Protein AF-A0A932B5M3-F1 (afdb_monomer_lite)

Radius of gyration: 29.79 Å; chains: 1; bounding box: 69×59×79 Å

Structure (mmCIF, N/CA/C/O backbone):
data_AF-A0A932B5M3-F1
#
_entry.id   AF-A0A932B5M3-F1
#
loop_
_atom_site.group_PDB
_atom_site.id
_atom_site.type_symbol
_atom_site.label_atom_id
_atom_site.label_alt_id
_atom_site.label_comp_id
_atom_site.label_asym_id
_atom_site.label_entity_id
_atom_site.label_seq_id
_atom_site.pdbx_PDB_ins_code
_atom_site.Cartn_x
_atom_site.Cartn_y
_atom_site.Cartn_z
_atom_site.occupancy
_atom_site.B_iso_or_equiv
_atom_site.auth_seq_id
_atom_site.auth_comp_id
_atom_site.auth_asym_id
_atom_site.auth_atom_id
_atom_site.pdbx_PDB_model_num
ATOM 1 N N . MET A 1 1 ? 16.057 -15.497 -3.785 1.00 32.53 1 MET A N 1
ATOM 2 C CA . MET A 1 1 ? 17.403 -16.099 -3.667 1.00 32.53 1 MET A CA 1
ATOM 3 C C . MET A 1 1 ? 17.975 -16.288 -5.066 1.00 32.53 1 MET A C 1
ATOM 5 O O . MET A 1 1 ? 17.636 -17.266 -5.714 1.00 32.53 1 MET A O 1
ATOM 9 N N . SER A 1 2 ? 18.791 -15.345 -5.541 1.00 29.36 2 SER A N 1
ATOM 10 C CA . SER A 1 2 ? 19.660 -15.540 -6.708 1.00 29.36 2 SER A CA 1
ATOM 11 C C . SER A 1 2 ? 21.087 -15.314 -6.236 1.00 29.36 2 SER A C 1
ATOM 13 O O . SER A 1 2 ? 21.560 -14.186 -6.162 1.00 29.36 2 SER A O 1
ATOM 15 N N . SER A 1 3 ? 21.741 -16.387 -5.800 1.00 35.28 3 SER A N 1
ATOM 16 C CA . SER A 1 3 ? 23.188 -16.399 -5.639 1.00 35.28 3 SER A CA 1
ATOM 17 C C . SER A 1 3 ? 23.791 -16.778 -6.988 1.00 35.28 3 SER A C 1
ATOM 19 O O . SER A 1 3 ? 24.003 -17.958 -7.270 1.00 35.28 3 SER A O 1
ATOM 21 N N . THR A 1 4 ? 24.052 -15.789 -7.831 1.00 41.75 4 THR A N 1
ATOM 22 C CA . THR A 1 4 ? 24.994 -15.938 -8.938 1.00 41.75 4 THR A CA 1
ATOM 23 C C . THR A 1 4 ? 26.165 -15.030 -8.630 1.00 41.75 4 THR A C 1
ATOM 25 O O . THR A 1 4 ? 26.044 -13.813 -8.626 1.00 41.75 4 THR A O 1
ATOM 28 N N . VAL A 1 5 ? 27.293 -15.643 -8.284 1.00 43.06 5 VAL A N 1
ATOM 29 C CA . VAL A 1 5 ? 28.588 -14.970 -8.306 1.00 43.06 5 VAL A CA 1
ATOM 30 C C . VAL A 1 5 ? 28.803 -14.552 -9.760 1.00 43.06 5 VAL A C 1
ATOM 32 O O . VAL A 1 5 ? 29.010 -15.414 -10.617 1.00 43.06 5 VAL A O 1
ATOM 35 N N . ASP A 1 6 ? 28.642 -13.259 -10.043 1.00 54.75 6 ASP A N 1
ATOM 36 C CA . ASP A 1 6 ? 28.741 -12.695 -11.387 1.00 54.75 6 ASP A CA 1
ATOM 37 C C . ASP A 1 6 ? 30.128 -12.976 -11.962 1.00 54.75 6 ASP A C 1
ATOM 39 O O . ASP A 1 6 ? 31.137 -12.408 -11.545 1.00 54.75 6 ASP A O 1
ATOM 43 N N . THR A 1 7 ? 30.188 -13.881 -12.937 1.00 57.12 7 THR A N 1
ATOM 44 C CA . THR A 1 7 ? 31.352 -13.938 -13.818 1.00 57.12 7 THR A CA 1
ATOM 45 C C . THR A 1 7 ? 31.299 -12.677 -14.681 1.00 57.12 7 THR A C 1
ATOM 47 O O . THR A 1 7 ? 30.288 -12.480 -15.362 1.00 57.12 7 THR A O 1
ATOM 50 N N . PRO A 1 8 ? 32.326 -11.810 -14.661 1.00 68.06 8 PRO A N 1
ATOM 51 C CA . PRO A 1 8 ? 32.276 -10.542 -15.375 1.00 68.06 8 PRO A CA 1
ATOM 52 C C . PRO A 1 8 ? 32.073 -10.783 -16.875 1.00 68.06 8 PRO A C 1
ATOM 54 O O . PRO A 1 8 ? 32.825 -11.521 -17.516 1.00 68.06 8 PRO A O 1
ATOM 57 N N . VAL A 1 9 ? 31.030 -10.169 -17.441 1.00 81.75 9 VAL A N 1
ATOM 58 C CA . VAL A 1 9 ? 30.753 -10.233 -18.880 1.00 81.75 9 VAL A CA 1
ATOM 59 C C . VAL A 1 9 ? 31.711 -9.282 -19.589 1.00 81.75 9 VAL A C 1
ATOM 61 O O . VAL A 1 9 ? 31.621 -8.067 -19.428 1.00 81.75 9 VAL A O 1
ATOM 64 N N . LEU A 1 10 ? 32.639 -9.823 -20.377 1.00 89.81 10 LEU A N 1
ATOM 65 C CA . LEU A 1 10 ? 33.587 -9.029 -21.154 1.00 89.81 10 LEU A CA 1
ATOM 66 C C . LEU A 1 10 ? 32.964 -8.614 -22.493 1.00 89.81 10 LEU A C 1
ATOM 68 O O . LEU A 1 10 ? 32.514 -9.460 -23.266 1.00 89.81 10 LEU A O 1
ATOM 72 N N . LEU A 1 11 ? 32.953 -7.314 -22.776 1.00 92.00 11 LEU A N 1
ATOM 73 C CA . LEU A 1 11 ? 32.573 -6.758 -24.069 1.00 92.00 11 LEU A CA 1
ATOM 74 C C . LEU A 1 11 ? 33.817 -6.590 -24.938 1.00 92.00 11 LEU A C 1
ATOM 76 O O . LEU A 1 11 ? 34.811 -5.999 -24.510 1.00 92.00 11 LEU A O 1
ATOM 80 N N . GLU A 1 12 ? 33.732 -7.059 -26.177 1.00 94.75 12 GLU A N 1
ATOM 81 C CA . GLU A 1 12 ? 34.794 -6.938 -27.170 1.00 94.75 12 GLU A CA 1
ATOM 82 C C . GLU A 1 12 ? 34.204 -6.523 -28.516 1.00 94.75 12 GLU A C 1
ATOM 84 O O . GLU A 1 12 ? 33.153 -7.020 -28.922 1.00 94.75 12 GLU A O 1
ATOM 89 N N . ASN A 1 13 ? 34.867 -5.591 -29.199 1.00 96.69 13 ASN A N 1
ATOM 90 C CA . ASN A 1 13 ? 34.451 -5.144 -30.523 1.00 96.69 13 ASN A CA 1
ATOM 91 C C . ASN A 1 13 ? 35.163 -5.900 -31.656 1.00 96.69 13 ASN A C 1
ATOM 93 O O . ASN A 1 13 ? 36.162 -6.592 -31.454 1.00 96.69 13 ASN A O 1
ATOM 97 N N . ARG A 1 14 ? 34.661 -5.719 -32.875 1.00 97.25 14 ARG A N 1
ATOM 98 C CA . ARG A 1 14 ? 35.364 -5.996 -34.126 1.00 97.25 14 ARG A CA 1
ATOM 99 C C . ARG A 1 14 ? 35.672 -4.677 -34.811 1.00 97.25 14 ARG A C 1
ATOM 101 O O . ARG A 1 14 ? 34.764 -3.883 -35.070 1.00 97.25 14 ARG A O 1
ATOM 108 N N . CYS A 1 15 ? 36.946 -4.444 -35.090 1.00 97.38 15 CYS A N 1
ATOM 109 C CA . CYS A 1 15 ? 37.368 -3.259 -35.820 1.00 97.38 15 CYS A CA 1
ATOM 110 C C . CYS A 1 15 ? 36.882 -3.312 -37.271 1.00 97.38 15 CYS A C 1
ATOM 112 O O . CYS A 1 15 ? 36.641 -4.387 -37.818 1.00 97.38 15 CYS A O 1
ATOM 114 N N . TYR A 1 16 ? 36.799 -2.154 -37.928 1.00 97.69 16 TYR A N 1
ATOM 115 C CA . TYR A 1 16 ? 36.368 -2.053 -39.324 1.00 97.69 16 TYR A CA 1
ATOM 116 C C . TYR A 1 16 ? 37.115 -3.021 -40.259 1.00 97.69 16 TYR A C 1
ATOM 118 O O . TYR A 1 16 ? 36.490 -3.661 -41.104 1.00 97.69 16 TYR A O 1
ATOM 126 N N . ASP A 1 17 ? 38.426 -3.188 -40.083 1.00 96.62 17 ASP A N 1
ATOM 127 C CA . ASP A 1 17 ? 39.247 -4.079 -40.915 1.00 96.62 17 ASP A CA 1
ATOM 128 C C . ASP A 1 17 ? 39.004 -5.573 -40.636 1.00 96.62 17 ASP A C 1
ATOM 130 O O . ASP A 1 17 ? 39.235 -6.405 -41.509 1.00 96.62 17 ASP A O 1
ATOM 134 N N . GLU A 1 18 ? 38.480 -5.912 -39.454 1.00 97.06 18 GLU A N 1
ATOM 135 C CA . GLU A 1 18 ? 38.136 -7.283 -39.054 1.00 97.06 18 GLU A CA 1
ATOM 136 C C . GLU A 1 18 ? 36.752 -7.711 -39.571 1.00 97.06 18 GLU A C 1
ATOM 138 O O . GLU A 1 18 ? 36.469 -8.904 -39.649 1.00 97.06 18 GLU A O 1
ATOM 143 N N . LEU A 1 19 ? 35.889 -6.752 -39.927 1.00 97.25 19 LEU A N 1
ATOM 144 C CA . LEU A 1 19 ? 34.535 -7.023 -40.411 1.00 97.25 19 LEU A CA 1
ATOM 145 C C . LEU A 1 19 ? 34.533 -7.533 -41.853 1.00 97.25 19 LEU A C 1
ATOM 147 O O . LEU A 1 19 ? 35.150 -6.930 -42.743 1.00 97.25 19 LEU A O 1
ATOM 151 N N . GLN A 1 20 ? 33.736 -8.569 -42.103 1.00 97.69 20 GLN A N 1
ATOM 152 C CA . GLN A 1 20 ? 33.455 -9.099 -43.437 1.00 97.69 20 GLN A CA 1
ATOM 153 C C . GLN A 1 20 ? 31.970 -8.966 -43.781 1.00 97.69 20 GLN A C 1
ATOM 155 O O . GLN A 1 20 ? 31.104 -9.054 -42.915 1.00 97.69 20 GLN A O 1
ATOM 160 N N . VAL A 1 21 ? 31.658 -8.760 -45.064 1.00 98.06 21 VAL A N 1
ATOM 161 C CA . VAL A 1 21 ? 30.268 -8.833 -45.541 1.00 98.06 21 VAL A CA 1
ATOM 162 C C . VAL A 1 21 ? 29.726 -10.234 -45.257 1.00 98.06 21 VAL A C 1
ATOM 164 O O . VAL A 1 21 ? 30.381 -11.226 -45.568 1.00 98.06 21 VAL A O 1
ATOM 167 N N . GLY A 1 22 ? 28.541 -10.305 -44.652 1.00 97.81 22 GLY A N 1
ATOM 168 C CA . GLY A 1 22 ? 27.933 -11.541 -44.161 1.00 97.81 22 GLY A CA 1
ATOM 169 C C . GLY A 1 22 ? 28.196 -11.842 -42.682 1.00 97.81 22 GLY A C 1
ATOM 170 O O . GLY A 1 22 ? 27.512 -12.704 -42.126 1.00 97.81 22 GLY A O 1
ATOM 171 N N . ASP A 1 23 ? 29.110 -11.126 -42.013 1.00 98.19 23 ASP A N 1
ATOM 172 C CA . ASP A 1 23 ? 29.260 -11.234 -40.559 1.00 98.19 23 ASP A CA 1
ATOM 173 C C . ASP A 1 23 ? 27.945 -10.885 -39.868 1.00 98.19 23 ASP A C 1
ATOM 175 O O . ASP A 1 23 ? 27.318 -9.876 -40.188 1.00 98.19 23 ASP A O 1
ATOM 179 N N . SER A 1 24 ? 27.543 -11.691 -38.888 1.00 98.12 24 SER A N 1
ATOM 180 C CA . SER A 1 24 ? 26.311 -11.457 -38.142 1.00 98.12 24 SER A CA 1
ATOM 181 C C . SER A 1 24 ? 26.473 -11.691 -36.647 1.00 98.12 24 SER A C 1
ATOM 183 O O . SER A 1 24 ? 27.331 -12.447 -36.187 1.00 98.12 24 SER A O 1
ATOM 185 N N . ALA A 1 25 ? 25.627 -11.015 -35.877 1.00 97.81 25 ALA A N 1
ATOM 186 C CA . ALA A 1 25 ? 25.476 -11.237 -34.449 1.00 97.81 25 ALA A CA 1
ATOM 187 C C . ALA A 1 25 ? 24.006 -11.144 -34.066 1.00 97.81 25 ALA A C 1
ATOM 189 O O . ALA A 1 25 ? 23.223 -10.450 -34.716 1.00 97.81 25 ALA A O 1
ATOM 190 N N . SER A 1 26 ? 23.642 -11.856 -32.999 1.00 97.62 26 SER A N 1
ATOM 191 C CA . SER A 1 26 ? 22.262 -11.898 -32.530 1.00 97.62 26 SER A CA 1
ATOM 192 C C . SER A 1 26 ? 22.133 -11.785 -31.016 1.00 97.62 26 SER A C 1
ATOM 194 O O . SER A 1 26 ? 23.050 -12.119 -30.255 1.00 97.62 26 SER A O 1
ATOM 196 N N . LEU A 1 27 ? 20.962 -11.342 -30.572 1.00 96.44 27 LEU A N 1
ATOM 197 C CA . LEU A 1 27 ? 20.490 -11.487 -29.199 1.00 96.44 27 LEU A CA 1
ATOM 198 C C . LEU A 1 27 ? 19.043 -11.975 -29.202 1.00 96.44 27 LEU A C 1
ATOM 200 O O . LEU A 1 27 ? 18.321 -11.765 -30.173 1.00 96.44 27 LEU A O 1
ATOM 204 N N . THR A 1 28 ? 18.625 -12.593 -28.104 1.00 97.25 28 THR A N 1
ATOM 205 C CA . THR A 1 28 ? 17.248 -13.050 -27.912 1.00 97.25 28 THR A CA 1
ATOM 206 C C . THR A 1 28 ? 16.721 -12.484 -26.603 1.00 97.25 28 THR A C 1
ATOM 208 O O . THR A 1 28 ? 17.429 -12.534 -25.597 1.00 97.25 28 THR A O 1
ATOM 211 N N . ARG A 1 29 ? 15.496 -11.952 -26.608 1.00 95.94 29 ARG A N 1
ATOM 212 C CA . ARG A 1 29 ? 14.827 -11.415 -25.416 1.00 95.94 29 ARG A CA 1
ATOM 213 C C . ARG A 1 29 ? 13.343 -11.777 -25.430 1.00 95.94 29 ARG A C 1
ATOM 215 O O . ARG A 1 29 ? 12.714 -11.763 -26.486 1.00 95.94 29 ARG A O 1
ATOM 222 N N . VAL A 1 30 ? 12.802 -12.109 -24.261 1.00 97.00 30 VAL A N 1
ATOM 223 C CA . VAL A 1 30 ? 11.358 -12.290 -24.057 1.00 97.00 30 VAL A CA 1
ATOM 224 C C . VAL A 1 30 ? 10.762 -10.933 -23.722 1.00 97.00 30 VAL A C 1
ATOM 226 O O . VAL A 1 30 ? 11.290 -10.263 -22.839 1.00 97.00 30 VAL A O 1
ATOM 229 N N . LEU A 1 31 ? 9.691 -10.531 -24.404 1.00 95.19 31 LEU A N 1
ATOM 230 C CA . LEU A 1 31 ? 8.980 -9.307 -24.047 1.00 95.19 31 LEU A CA 1
ATOM 231 C C . LEU A 1 31 ? 8.196 -9.515 -22.747 1.00 95.19 31 LEU A C 1
ATOM 233 O O . LEU A 1 31 ? 7.280 -10.343 -22.695 1.00 95.19 31 LEU A O 1
ATOM 237 N N . THR A 1 32 ? 8.518 -8.733 -21.721 1.00 93.38 32 THR A N 1
ATOM 238 C CA . THR A 1 32 ? 7.796 -8.725 -20.440 1.00 93.38 32 THR A CA 1
ATOM 239 C C . THR A 1 32 ? 6.863 -7.516 -20.321 1.00 93.38 32 THR A C 1
ATOM 241 O O . THR A 1 32 ? 6.914 -6.589 -21.127 1.00 93.38 32 THR A O 1
ATOM 244 N N . LYS A 1 33 ? 5.995 -7.514 -19.300 1.00 90.25 33 LYS A N 1
ATOM 245 C CA . LYS A 1 33 ? 5.178 -6.338 -18.954 1.00 90.25 33 LYS A CA 1
ATOM 246 C C . LYS A 1 33 ? 6.067 -5.163 -18.534 1.00 90.25 33 LYS A C 1
ATOM 248 O O . LYS A 1 33 ? 5.866 -4.052 -19.014 1.00 90.25 33 LYS A O 1
ATOM 253 N N . ASP A 1 34 ? 7.096 -5.438 -17.733 1.00 90.62 34 ASP A N 1
ATOM 254 C CA . ASP A 1 34 ? 8.098 -4.460 -17.298 1.00 90.62 34 ASP A CA 1
ATOM 255 C C . ASP A 1 34 ? 8.766 -3.772 -18.492 1.00 90.62 34 ASP A C 1
ATOM 257 O O . ASP A 1 34 ? 8.916 -2.559 -18.487 1.00 90.62 34 ASP A O 1
ATOM 261 N N . ASP A 1 35 ? 9.109 -4.512 -19.549 1.00 93.06 35 ASP A N 1
ATOM 262 C CA . ASP A 1 35 ? 9.707 -3.936 -20.757 1.00 93.06 35 ASP A CA 1
ATOM 263 C C . ASP A 1 35 ? 8.794 -2.890 -21.430 1.00 93.06 35 ASP A C 1
ATOM 265 O O . ASP A 1 35 ? 9.279 -1.852 -21.887 1.00 93.06 35 ASP A O 1
ATOM 269 N N . ILE A 1 36 ? 7.483 -3.150 -21.490 1.00 92.94 36 ILE A N 1
ATOM 270 C CA . ILE A 1 36 ? 6.497 -2.229 -22.078 1.00 92.94 36 ILE A CA 1
ATOM 271 C C . ILE A 1 36 ? 6.335 -0.986 -21.201 1.00 92.94 36 ILE A C 1
ATOM 273 O O . ILE A 1 36 ? 6.359 0.139 -21.703 1.00 92.94 36 ILE A O 1
ATOM 277 N N . GLU A 1 37 ? 6.199 -1.178 -19.890 1.00 91.06 37 GLU A N 1
ATOM 278 C CA . GLU A 1 37 ? 6.046 -0.079 -18.936 1.00 91.06 37 GLU A CA 1
ATOM 279 C C . GLU A 1 37 ? 7.304 0.795 -18.878 1.00 91.06 37 GLU A C 1
ATOM 281 O O . GLU A 1 37 ? 7.203 2.018 -18.936 1.00 91.06 37 GLU A O 1
ATOM 286 N N . LEU A 1 38 ? 8.496 0.193 -18.852 1.00 92.38 38 LEU A N 1
ATOM 287 C CA . LEU A 1 38 ? 9.766 0.919 -18.898 1.00 92.38 38 LEU A CA 1
ATOM 288 C C . LEU A 1 38 ? 9.907 1.733 -20.174 1.00 92.38 38 LEU A C 1
ATOM 290 O O . LEU A 1 38 ? 10.358 2.878 -20.127 1.00 92.38 38 LEU A O 1
ATOM 294 N N . PHE A 1 39 ? 9.509 1.165 -21.313 1.00 93.88 39 PHE A N 1
ATOM 295 C CA . PHE A 1 39 ? 9.521 1.907 -22.562 1.00 93.88 39 PHE A CA 1
ATOM 296 C C . PHE A 1 39 ? 8.536 3.081 -22.519 1.00 93.88 39 PHE A C 1
ATOM 298 O O . PHE A 1 39 ? 8.903 4.183 -22.926 1.00 93.88 39 PHE A O 1
ATOM 305 N N . ALA A 1 40 ? 7.321 2.892 -21.996 1.00 92.31 40 ALA A N 1
ATOM 306 C CA . ALA A 1 40 ? 6.341 3.968 -21.835 1.00 92.31 40 ALA A CA 1
ATOM 307 C C . ALA A 1 40 ? 6.855 5.082 -20.905 1.00 92.31 40 ALA A C 1
ATOM 309 O O . ALA A 1 40 ? 6.743 6.256 -21.248 1.00 92.31 40 ALA A O 1
ATOM 310 N N . ILE A 1 41 ? 7.488 4.728 -19.781 1.00 90.56 41 ILE A N 1
ATOM 311 C CA . ILE A 1 41 ? 8.106 5.684 -18.846 1.00 90.56 41 ILE A CA 1
ATOM 312 C C . ILE A 1 41 ? 9.216 6.481 -19.540 1.00 90.56 41 ILE A C 1
ATOM 314 O O . ILE A 1 41 ? 9.267 7.703 -19.421 1.00 90.56 41 ILE A O 1
ATOM 318 N N . LEU A 1 42 ? 10.096 5.801 -20.282 1.00 92.56 42 LEU A N 1
ATOM 319 C CA . LEU A 1 42 ? 11.227 6.432 -20.963 1.00 92.56 42 LEU A CA 1
ATOM 320 C C . LEU A 1 42 ? 10.790 7.327 -22.132 1.00 92.56 42 LEU A C 1
ATOM 322 O O . LEU A 1 42 ? 11.387 8.377 -22.362 1.00 92.56 42 LEU A O 1
ATOM 326 N N . SER A 1 43 ? 9.794 6.891 -22.903 1.00 93.75 43 SER A N 1
ATOM 327 C CA . SER A 1 43 ? 9.368 7.554 -24.143 1.00 93.75 43 SER A CA 1
ATOM 328 C C . SER A 1 43 ? 8.231 8.560 -23.957 1.00 93.75 43 SER A C 1
ATOM 330 O O . SER A 1 43 ? 8.042 9.418 -24.818 1.00 93.75 43 SER A O 1
ATOM 332 N N . GLY A 1 44 ? 7.462 8.453 -22.870 1.00 90.44 44 GLY A N 1
ATOM 333 C CA . GLY A 1 44 ? 6.205 9.176 -22.669 1.00 90.44 44 GLY A CA 1
ATOM 334 C C . GLY A 1 44 ? 5.023 8.626 -23.480 1.00 90.44 44 GLY A C 1
ATOM 335 O O . GLY A 1 44 ? 3.937 9.205 -23.434 1.00 90.44 44 GLY A O 1
ATOM 336 N N . ASP A 1 45 ? 5.201 7.531 -24.228 1.00 91.94 45 ASP A N 1
ATOM 337 C CA . ASP A 1 45 ? 4.140 6.927 -25.036 1.00 91.94 45 ASP A CA 1
ATOM 338 C C . ASP A 1 45 ? 3.204 6.065 -24.175 1.00 91.94 45 ASP A C 1
ATOM 340 O O . ASP A 1 45 ? 3.434 4.873 -23.947 1.00 91.94 45 ASP A O 1
ATOM 344 N N . VAL A 1 46 ? 2.129 6.703 -23.710 1.00 89.81 46 VAL A N 1
ATOM 345 C CA . VAL A 1 46 ? 1.057 6.106 -22.899 1.00 89.81 46 VAL A CA 1
ATOM 346 C C . VAL A 1 46 ? -0.147 5.650 -23.733 1.00 89.81 46 VAL A C 1
ATOM 348 O O . VAL A 1 46 ? -1.267 5.595 -23.226 1.00 89.81 46 VAL A O 1
ATOM 351 N N . ASN A 1 47 ? 0.041 5.350 -25.023 1.00 88.75 47 ASN A N 1
ATOM 352 C CA . ASN A 1 47 ? -1.048 4.862 -25.867 1.00 88.75 47 ASN A CA 1
ATOM 353 C C . ASN A 1 47 ? -1.696 3.599 -25.251 1.00 88.75 47 ASN A C 1
ATOM 355 O O . ASN A 1 47 ? -0.991 2.630 -24.948 1.00 88.75 47 ASN A O 1
ATOM 359 N N . PRO A 1 48 ? -3.034 3.562 -25.096 1.00 87.38 48 PRO A N 1
ATOM 360 C CA . PRO A 1 48 ? -3.723 2.468 -24.411 1.00 87.38 48 PRO A CA 1
ATOM 361 C C . PRO A 1 48 ? -3.534 1.100 -25.079 1.00 87.38 48 PRO A C 1
ATOM 363 O O . PRO A 1 48 ? -3.624 0.083 -24.399 1.00 87.38 48 PRO A O 1
ATOM 366 N N . ALA A 1 49 ? -3.173 1.037 -26.368 1.00 86.19 49 ALA A N 1
ATOM 367 C CA . ALA A 1 49 ? -2.828 -0.224 -27.037 1.00 86.19 49 ALA A CA 1
ATOM 368 C C . ALA A 1 49 ? -1.651 -0.981 -26.376 1.00 86.19 49 ALA A C 1
ATOM 370 O O . ALA A 1 49 ? -1.499 -2.189 -26.583 1.00 86.19 49 ALA A O 1
ATOM 371 N N . HIS A 1 50 ? -0.823 -0.278 -25.597 1.00 88.25 50 HIS A N 1
ATOM 372 C CA . HIS A 1 50 ? 0.345 -0.823 -24.906 1.00 88.25 50 HIS A CA 1
ATOM 373 C C . HIS A 1 50 ? 0.110 -1.066 -23.408 1.00 88.25 50 HIS A C 1
ATOM 375 O O . HIS A 1 50 ? 0.826 -1.862 -22.812 1.00 88.25 50 HIS A O 1
ATOM 381 N N . LEU A 1 51 ? -0.863 -0.400 -22.782 1.00 84.75 51 LEU A N 1
ATOM 382 C CA . LEU A 1 51 ? -0.971 -0.350 -21.315 1.00 84.75 51 LEU A CA 1
ATOM 383 C C . LEU A 1 51 ? -2.339 -0.776 -20.768 1.00 84.75 51 LEU A C 1
ATOM 385 O O . LEU A 1 51 ? -2.440 -1.089 -19.584 1.00 84.75 51 LEU A O 1
ATOM 389 N N . ASP A 1 52 ? -3.378 -0.813 -21.602 1.00 83.31 52 ASP A N 1
ATOM 390 C CA . ASP A 1 52 ? -4.745 -1.123 -21.189 1.00 83.31 52 ASP A CA 1
ATOM 391 C C . ASP A 1 52 ? -5.231 -2.408 -21.872 1.00 83.31 52 ASP A C 1
ATOM 393 O O . ASP A 1 52 ? -5.508 -2.447 -23.072 1.00 83.31 52 ASP A O 1
ATOM 397 N N . GLU A 1 53 ? -5.350 -3.486 -21.095 1.00 81.88 53 GLU A N 1
ATOM 398 C CA . GLU A 1 53 ? -5.847 -4.772 -21.589 1.00 81.88 53 GLU A CA 1
ATOM 399 C C . GLU A 1 53 ? -7.314 -4.738 -22.026 1.00 81.88 53 GLU A C 1
ATOM 401 O O . GLU A 1 53 ? -7.695 -5.510 -22.909 1.00 81.88 53 GLU A O 1
ATOM 406 N N . ALA A 1 54 ? -8.152 -3.910 -21.397 1.00 78.75 54 ALA A N 1
ATOM 407 C CA . ALA A 1 54 ? -9.561 -3.793 -21.756 1.00 78.75 54 ALA A CA 1
ATOM 408 C C . ALA A 1 54 ? -9.690 -3.098 -23.112 1.00 78.75 54 ALA A C 1
ATOM 410 O O . ALA A 1 54 ? -10.348 -3.626 -24.004 1.00 78.75 54 ALA A O 1
ATOM 411 N N . TYR A 1 55 ? -8.966 -1.995 -23.304 1.00 80.75 55 TYR A N 1
ATOM 412 C CA . TYR A 1 55 ? -8.886 -1.323 -24.598 1.00 80.75 55 TYR A CA 1
ATOM 413 C C . TYR A 1 55 ? -8.273 -2.232 -25.672 1.00 80.75 55 TYR A C 1
ATOM 415 O O . TYR A 1 55 ? -8.813 -2.362 -26.770 1.00 80.75 55 TYR A O 1
ATOM 423 N N . ALA A 1 56 ? -7.157 -2.903 -25.366 1.00 79.44 56 ALA A N 1
ATOM 424 C CA . ALA A 1 56 ? -6.422 -3.709 -26.337 1.00 79.44 56 ALA A CA 1
ATOM 425 C C . ALA A 1 56 ? -7.228 -4.906 -26.874 1.00 79.44 56 ALA A C 1
ATOM 427 O O . ALA A 1 56 ? -7.032 -5.291 -28.032 1.00 79.44 56 ALA A O 1
ATOM 428 N N . ARG A 1 57 ? -8.157 -5.465 -26.083 1.00 80.25 57 ARG A N 1
ATOM 429 C CA . ARG A 1 57 ? -9.084 -6.530 -26.517 1.00 80.25 57 ARG A CA 1
ATOM 430 C C . ARG A 1 57 ? -9.947 -6.125 -27.710 1.00 80.25 57 ARG A C 1
ATOM 432 O O . ARG A 1 57 ? -10.182 -6.957 -28.588 1.00 80.25 57 ARG A O 1
ATOM 439 N N . ASP A 1 58 ? -10.343 -4.860 -27.768 1.00 81.31 58 ASP A N 1
ATOM 440 C CA . ASP A 1 58 ? -11.214 -4.323 -28.817 1.00 81.31 58 ASP A CA 1
ATOM 441 C C . ASP A 1 58 ? -10.430 -3.801 -30.033 1.00 81.31 58 ASP A C 1
ATOM 443 O O . ASP A 1 58 ? -11.007 -3.402 -31.047 1.00 81.31 58 ASP A O 1
ATOM 447 N N . THR A 1 59 ? -9.095 -3.835 -29.975 1.00 81.94 59 THR A N 1
ATOM 448 C CA . THR A 1 59 ? -8.233 -3.503 -31.116 1.00 81.94 59 THR A CA 1
ATOM 449 C C . THR A 1 59 ? -8.071 -4.696 -32.068 1.00 81.94 59 THR A C 1
ATOM 451 O O . THR A 1 59 ? -8.239 -5.842 -31.649 1.00 81.94 59 THR A O 1
ATOM 454 N N . PRO A 1 60 ? -7.619 -4.483 -33.323 1.00 76.56 60 PRO A N 1
ATOM 455 C CA . PRO A 1 60 ? -7.290 -5.573 -34.252 1.00 76.56 60 PRO A CA 1
ATOM 456 C C . PRO A 1 60 ? -6.229 -6.566 -33.746 1.00 76.56 60 PRO A C 1
ATOM 458 O O . PRO A 1 60 ? -6.023 -7.613 -34.358 1.00 76.56 60 PRO A O 1
ATOM 461 N N . PHE A 1 61 ? -5.516 -6.231 -32.667 1.00 77.31 61 PHE A N 1
ATOM 462 C CA . PHE A 1 61 ? -4.507 -7.091 -32.054 1.00 77.31 61 PHE A CA 1
ATOM 463 C C . PHE A 1 61 ? -5.080 -7.982 -30.946 1.00 77.31 61 PHE A C 1
ATOM 465 O O . PHE A 1 61 ? -4.463 -8.997 -30.630 1.00 77.31 61 PHE A O 1
ATOM 472 N N . HIS A 1 62 ? -6.239 -7.623 -30.376 1.00 76.06 62 HIS A N 1
ATOM 473 C CA . HIS A 1 62 ? -6.948 -8.312 -29.285 1.00 76.06 62 HIS A CA 1
ATOM 474 C C . HIS A 1 62 ? -6.150 -8.541 -27.989 1.00 76.06 62 HIS A C 1
ATOM 476 O O . HIS A 1 62 ? -6.602 -9.253 -27.091 1.00 76.06 62 HIS A O 1
ATOM 482 N N . LYS A 1 63 ? -4.953 -7.963 -27.884 1.00 84.44 63 LYS A N 1
ATOM 483 C CA . LYS A 1 63 ? -4.050 -8.061 -26.736 1.00 84.44 63 LYS A CA 1
ATOM 484 C C . LYS A 1 63 ? -3.096 -6.876 -26.723 1.00 84.44 63 LYS A C 1
ATOM 486 O O . LYS A 1 63 ? -2.856 -6.265 -27.765 1.00 84.44 63 LYS A O 1
ATOM 491 N N . VAL A 1 64 ? -2.515 -6.609 -25.558 1.00 88.06 64 VAL A N 1
ATOM 492 C CA . VAL A 1 64 ? -1.426 -5.640 -25.410 1.00 88.06 64 VAL A CA 1
ATOM 493 C C . VAL A 1 64 ? -0.230 -6.062 -26.268 1.00 88.06 64 VAL A C 1
ATOM 495 O O . VAL A 1 64 ? 0.179 -7.231 -26.279 1.00 88.06 64 VAL A O 1
ATOM 498 N N . ILE A 1 65 ? 0.328 -5.096 -26.994 1.00 90.25 65 ILE A N 1
ATOM 499 C CA . ILE A 1 65 ? 1.518 -5.260 -27.835 1.00 90.25 65 ILE A CA 1
ATOM 500 C C . ILE A 1 65 ? 2.619 -4.305 -27.372 1.00 90.25 65 ILE A C 1
ATOM 502 O O . ILE A 1 65 ? 2.319 -3.261 -26.804 1.00 90.25 65 ILE A O 1
ATOM 506 N N . ALA A 1 66 ? 3.885 -4.623 -27.628 1.00 91.25 66 ALA A N 1
ATOM 507 C CA . ALA A 1 66 ? 4.982 -3.686 -27.388 1.00 91.25 66 ALA A CA 1
ATOM 508 C C . ALA A 1 66 ? 4.913 -2.467 -28.312 1.00 91.25 66 ALA A C 1
ATOM 510 O O . ALA A 1 66 ? 4.462 -2.553 -29.461 1.00 91.25 66 ALA A O 1
ATOM 511 N N . HIS A 1 67 ? 5.483 -1.356 -27.846 1.00 93.06 67 HIS A N 1
ATOM 512 C CA . HIS A 1 67 ? 5.896 -0.253 -28.706 1.00 93.06 67 HIS A CA 1
ATOM 513 C C . HIS A 1 67 ? 6.871 -0.787 -29.756 1.00 93.06 67 HIS A C 1
ATOM 515 O O . HIS A 1 67 ? 7.866 -1.426 -29.416 1.00 93.06 67 HIS A O 1
ATOM 521 N N . GLY A 1 68 ? 6.633 -0.515 -31.043 1.00 91.00 68 GLY A N 1
ATOM 522 C CA . GLY A 1 68 ? 7.475 -1.064 -32.118 1.00 91.00 68 GLY A CA 1
ATOM 523 C C . GLY A 1 68 ? 8.968 -0.762 -31.924 1.00 91.00 68 GLY A C 1
ATOM 524 O O . GLY A 1 68 ? 9.824 -1.618 -32.159 1.00 91.00 68 GLY A O 1
ATOM 525 N N . MET A 1 69 ? 9.280 0.428 -31.403 1.00 95.38 69 MET A N 1
ATOM 526 C CA . MET A 1 69 ? 10.646 0.870 -31.119 1.00 95.38 69 MET A CA 1
ATOM 527 C C . MET A 1 69 ? 11.347 0.107 -29.988 1.00 95.38 69 MET A C 1
ATOM 529 O O . MET A 1 69 ? 12.574 0.171 -29.926 1.00 95.38 69 MET A O 1
ATOM 533 N N . TRP A 1 70 ? 10.641 -0.685 -29.173 1.00 95.75 70 TRP A N 1
ATOM 534 C CA . TRP A 1 70 ? 11.278 -1.620 -28.238 1.00 95.75 70 TRP A CA 1
ATOM 535 C C . TRP A 1 70 ? 12.213 -2.591 -28.971 1.00 95.75 70 TRP A C 1
ATOM 537 O O . TRP A 1 70 ? 13.338 -2.817 -28.545 1.00 95.75 70 TRP A O 1
ATOM 547 N N . GLY A 1 71 ? 11.832 -3.091 -30.151 1.00 94.19 71 GLY A N 1
ATOM 548 C CA . GLY A 1 71 ? 12.751 -3.905 -30.954 1.00 94.19 71 GLY A CA 1
ATOM 549 C C . GLY A 1 71 ? 13.942 -3.109 -31.510 1.00 94.19 71 GLY A C 1
ATOM 550 O O . GLY A 1 71 ? 15.022 -3.663 -31.703 1.00 94.19 71 GLY A O 1
ATOM 551 N N . GLY A 1 72 ? 13.776 -1.799 -31.716 1.00 95.00 72 GLY A N 1
ATOM 552 C CA . GLY A 1 72 ? 14.858 -0.892 -32.105 1.00 95.00 72 GLY A CA 1
ATOM 553 C C . GLY A 1 72 ? 15.921 -0.724 -31.015 1.00 95.00 72 GLY A C 1
ATOM 554 O O . GLY A 1 72 ? 17.112 -0.697 -31.325 1.00 95.00 72 GLY A O 1
ATOM 555 N N . THR A 1 73 ? 15.532 -0.698 -29.734 1.00 95.88 73 THR A N 1
ATOM 556 C CA . THR A 1 73 ? 16.502 -0.636 -28.619 1.00 95.88 73 THR A CA 1
ATOM 557 C C . THR A 1 73 ? 17.343 -1.914 -28.533 1.00 95.88 73 THR A C 1
ATOM 559 O O . THR A 1 73 ? 18.537 -1.870 -28.222 1.00 95.88 73 THR A O 1
ATOM 562 N N . LEU A 1 74 ? 16.765 -3.062 -28.896 1.00 96.44 74 LEU A N 1
ATOM 563 C CA . LEU A 1 74 ? 17.492 -4.326 -28.992 1.00 96.44 74 LEU A CA 1
ATOM 564 C C . LEU A 1 74 ? 18.491 -4.336 -30.156 1.00 96.44 74 LEU A C 1
ATOM 566 O O . LEU A 1 74 ? 19.611 -4.809 -29.973 1.00 96.44 74 LEU A O 1
ATOM 570 N N . ILE A 1 75 ? 18.148 -3.759 -31.313 1.00 97.62 75 ILE A N 1
ATOM 571 C CA . ILE A 1 75 ? 19.106 -3.567 -32.420 1.00 97.62 75 ILE A CA 1
ATOM 572 C C . ILE A 1 75 ? 20.283 -2.708 -31.947 1.00 97.62 75 ILE A C 1
ATOM 574 O O . ILE A 1 75 ? 21.436 -3.112 -32.099 1.00 97.62 75 ILE A O 1
ATOM 578 N N . SER A 1 76 ? 19.999 -1.586 -31.279 1.00 96.44 76 SER A N 1
ATOM 579 C CA . SER A 1 76 ? 21.032 -0.736 -30.673 1.00 96.44 76 SER A CA 1
ATOM 580 C C . SER A 1 76 ? 21.940 -1.515 -29.716 1.00 96.44 76 SER A C 1
ATOM 582 O O . SER A 1 76 ? 23.151 -1.298 -29.695 1.00 96.44 76 SER A O 1
ATOM 584 N N . THR A 1 77 ? 21.373 -2.450 -28.946 1.00 95.50 77 THR A N 1
ATOM 585 C CA . THR A 1 77 ? 22.131 -3.313 -28.030 1.00 95.50 77 THR A CA 1
ATOM 586 C C . THR A 1 77 ? 23.086 -4.219 -28.805 1.00 95.50 77 THR A C 1
ATOM 588 O O . THR A 1 77 ? 24.267 -4.280 -28.465 1.00 95.50 77 THR A O 1
ATOM 591 N N . VAL A 1 78 ? 22.629 -4.890 -29.872 1.00 97.12 78 VAL A N 1
ATOM 592 C CA . VAL A 1 78 ? 23.508 -5.747 -30.694 1.00 97.12 78 VAL A CA 1
ATOM 593 C C . VAL A 1 78 ? 24.643 -4.925 -31.307 1.00 97.12 78 VAL A C 1
ATOM 595 O O . VAL A 1 78 ? 25.802 -5.333 -31.211 1.00 97.12 78 VAL A O 1
ATOM 598 N N . LEU A 1 79 ? 24.327 -3.757 -31.870 1.00 97.25 79 LEU A N 1
ATOM 599 C CA . LEU A 1 79 ? 25.306 -2.886 -32.522 1.00 97.25 79 LEU A CA 1
ATOM 600 C C . LEU A 1 79 ? 26.386 -2.395 -31.551 1.00 97.25 79 LEU A C 1
ATOM 602 O O . LEU A 1 79 ? 27.576 -2.477 -31.852 1.00 97.25 79 LEU A O 1
ATOM 606 N N . GLY A 1 80 ? 25.979 -1.933 -30.367 1.00 94.88 80 GLY A N 1
ATOM 607 C CA . GLY A 1 80 ? 26.890 -1.368 -29.371 1.00 94.88 80 GLY A CA 1
ATOM 608 C C . GLY A 1 80 ? 27.669 -2.398 -28.548 1.00 94.88 80 GLY A C 1
ATOM 609 O O . GLY A 1 80 ? 28.706 -2.051 -27.989 1.00 94.88 80 GLY A O 1
ATOM 610 N N . THR A 1 81 ? 27.206 -3.652 -28.464 1.00 94.19 81 THR A N 1
ATOM 611 C CA . THR A 1 81 ? 27.795 -4.659 -27.553 1.00 94.19 81 THR A CA 1
ATOM 612 C C . THR A 1 81 ? 28.341 -5.908 -28.235 1.00 94.19 81 THR A C 1
ATOM 614 O O . THR A 1 81 ? 29.188 -6.573 -27.646 1.00 94.19 81 THR A O 1
ATOM 617 N N . LYS A 1 82 ? 27.892 -6.236 -29.457 1.00 95.50 82 LYS A N 1
ATOM 618 C CA . LYS A 1 82 ? 28.280 -7.477 -30.151 1.00 95.50 82 LYS A CA 1
ATOM 619 C C . LYS A 1 82 ? 28.892 -7.258 -31.531 1.00 95.50 82 LYS A C 1
ATOM 621 O O . LYS A 1 82 ? 29.927 -7.848 -31.819 1.00 95.50 82 LYS A O 1
ATOM 626 N N . LEU A 1 83 ? 28.242 -6.482 -32.403 1.00 97.25 83 LEU A N 1
ATOM 627 C CA . LEU A 1 83 ? 28.689 -6.307 -33.789 1.00 97.25 83 LEU A CA 1
ATOM 628 C C . LEU A 1 83 ? 28.263 -4.947 -34.367 1.00 97.25 83 LEU A C 1
ATOM 630 O O . LEU A 1 83 ? 27.077 -4.775 -34.629 1.00 97.25 83 LEU A O 1
ATOM 634 N N . PRO A 1 84 ? 29.198 -4.019 -34.637 1.00 97.31 84 PRO A N 1
ATOM 635 C CA . PRO A 1 84 ? 30.639 -4.153 -34.411 1.00 97.31 84 PRO A CA 1
ATOM 636 C C . PRO A 1 84 ? 31.038 -4.223 -32.930 1.00 97.31 84 PRO A C 1
ATOM 638 O O . PRO A 1 84 ? 32.099 -4.753 -32.633 1.00 97.31 84 PRO A O 1
ATOM 641 N N . GLY A 1 85 ? 30.199 -3.769 -31.995 1.00 95.69 85 GLY A N 1
ATOM 642 C CA . GLY A 1 85 ? 30.472 -3.815 -30.554 1.00 95.69 85 GLY A CA 1
ATOM 643 C C . GLY A 1 85 ? 31.010 -2.488 -29.994 1.00 95.69 85 GLY A C 1
ATOM 644 O O . GLY A 1 85 ? 30.800 -1.436 -30.606 1.00 95.69 85 GLY A O 1
ATOM 645 N N . PRO A 1 86 ? 31.682 -2.493 -28.827 1.00 95.75 86 PRO A N 1
ATOM 646 C CA . PRO A 1 86 ? 32.139 -1.276 -28.153 1.00 95.75 86 PRO A CA 1
ATOM 647 C C . PRO A 1 86 ? 32.894 -0.289 -29.058 1.00 95.75 86 PRO A C 1
ATOM 649 O O . PRO A 1 86 ? 33.788 -0.663 -29.814 1.00 95.75 86 PRO A O 1
ATOM 652 N N . GLY A 1 87 ? 32.555 0.998 -28.965 1.00 94.81 87 GLY A N 1
ATOM 653 C CA . GLY A 1 87 ? 33.140 2.053 -29.805 1.00 94.81 87 GLY A CA 1
ATOM 654 C C . GLY A 1 87 ? 32.458 2.248 -31.165 1.00 94.81 87 GLY A C 1
ATOM 655 O O . GLY A 1 87 ? 32.869 3.128 -31.917 1.00 94.81 87 GLY A O 1
ATOM 656 N N . THR A 1 88 ? 31.413 1.476 -31.475 1.00 97.38 88 THR A N 1
ATOM 657 C CA . THR A 1 88 ? 30.536 1.732 -32.627 1.00 97.38 88 THR A CA 1
ATOM 658 C C . THR A 1 88 ? 29.795 3.058 -32.460 1.00 97.38 88 THR A C 1
ATOM 660 O O . THR A 1 88 ? 29.201 3.306 -31.410 1.00 97.38 88 THR A O 1
ATOM 663 N N . ILE A 1 89 ? 29.770 3.885 -33.510 1.00 97.50 89 ILE A N 1
ATOM 664 C CA . ILE A 1 89 ? 28.937 5.095 -33.560 1.00 97.50 89 ILE A CA 1
ATOM 665 C C . ILE A 1 89 ? 27.709 4.803 -34.417 1.00 97.50 89 ILE A C 1
ATOM 667 O O . ILE A 1 89 ? 27.831 4.466 -35.593 1.00 97.50 89 ILE A O 1
ATOM 671 N N . TYR A 1 90 ? 26.526 4.940 -33.827 1.00 96.94 90 TYR A N 1
ATOM 672 C CA . TYR A 1 90 ? 25.255 4.702 -34.503 1.00 96.94 90 TYR A CA 1
ATOM 673 C C . TYR A 1 90 ? 24.837 5.958 -35.279 1.00 96.94 90 TYR A C 1
ATOM 675 O O . TYR A 1 90 ? 24.601 7.000 -34.672 1.00 96.94 90 TYR A O 1
ATOM 683 N N . VAL A 1 91 ? 24.797 5.879 -36.613 1.00 97.56 91 VAL A N 1
ATOM 684 C CA . VAL A 1 91 ? 24.617 7.047 -37.497 1.00 97.56 91 VAL A CA 1
ATOM 685 C C . VAL A 1 91 ? 23.188 7.160 -38.010 1.00 97.56 91 VAL A C 1
ATOM 687 O O . VAL A 1 91 ? 22.611 8.245 -37.999 1.00 97.56 91 VAL A O 1
ATOM 690 N N . GLY A 1 92 ? 22.604 6.049 -38.450 1.00 97.19 92 GLY A N 1
ATOM 691 C CA . GLY A 1 92 ? 21.276 6.050 -39.047 1.00 97.19 92 GLY A CA 1
ATOM 692 C C . GLY A 1 92 ? 20.557 4.731 -38.837 1.00 97.19 92 GLY A C 1
ATOM 693 O O . GLY A 1 92 ? 21.178 3.675 -38.735 1.00 97.19 92 GLY A O 1
ATOM 694 N N . GLN A 1 93 ? 19.231 4.793 -38.782 1.00 97.88 93 GLN A N 1
ATOM 695 C CA . GLN A 1 93 ? 18.387 3.615 -38.666 1.00 97.88 93 GLN A CA 1
ATOM 696 C C . GLN A 1 93 ? 17.111 3.798 -39.482 1.00 97.88 93 GLN A C 1
ATOM 698 O O . GLN A 1 93 ? 16.385 4.777 -39.312 1.00 97.88 93 GLN A O 1
ATOM 703 N N . GLN A 1 94 ? 16.795 2.802 -40.306 1.00 97.62 94 GLN A N 1
ATOM 704 C CA . GLN A 1 94 ? 15.483 2.654 -40.925 1.00 97.62 94 GLN A CA 1
ATOM 705 C C . GLN A 1 94 ? 14.832 1.365 -40.431 1.00 97.62 94 GLN A C 1
ATOM 707 O O . GLN A 1 94 ? 15.475 0.320 -40.410 1.00 97.62 94 GLN A O 1
ATOM 712 N N . LEU A 1 95 ? 13.557 1.422 -40.042 1.00 97.88 95 LEU A N 1
ATOM 713 C CA . LEU A 1 95 ? 12.792 0.260 -39.586 1.00 97.88 95 LEU A CA 1
ATOM 714 C C . LEU A 1 95 ? 11.434 0.196 -40.280 1.00 97.88 95 LEU A C 1
ATOM 716 O O . LEU A 1 95 ? 10.801 1.214 -40.558 1.00 97.88 95 LEU A O 1
ATOM 720 N N . ARG A 1 96 ? 10.973 -1.028 -40.520 1.00 97.75 96 ARG A N 1
ATOM 721 C CA . ARG A 1 96 ? 9.610 -1.365 -40.923 1.00 97.75 96 ARG A CA 1
ATOM 722 C C . ARG A 1 96 ? 9.052 -2.364 -39.919 1.00 97.75 96 ARG A C 1
ATOM 724 O O . ARG A 1 96 ? 9.599 -3.455 -39.763 1.00 97.75 96 ARG A O 1
ATOM 731 N N . PHE A 1 97 ? 7.962 -1.989 -39.259 1.00 96.62 97 PHE A N 1
ATOM 732 C CA . PHE A 1 97 ? 7.237 -2.840 -38.317 1.00 96.62 97 PHE A CA 1
ATOM 733 C C . PHE A 1 97 ? 6.227 -3.670 -39.104 1.00 96.62 97 PHE A C 1
ATOM 735 O O . PHE A 1 97 ? 5.202 -3.160 -39.549 1.00 96.62 97 PHE A O 1
ATOM 742 N N . VAL A 1 98 ? 6.557 -4.934 -39.354 1.00 96.00 98 VAL A N 1
ATOM 743 C CA . VAL A 1 98 ? 5.771 -5.797 -40.247 1.00 96.00 98 VAL A CA 1
ATOM 744 C C . VAL A 1 98 ? 4.755 -6.652 -39.492 1.00 96.00 98 VAL A C 1
ATOM 746 O O . VAL A 1 98 ? 3.782 -7.100 -40.097 1.00 96.00 98 VAL A O 1
ATOM 749 N N . ARG A 1 99 ? 4.967 -6.897 -38.189 1.00 94.69 99 ARG A N 1
ATOM 750 C CA . ARG A 1 99 ? 4.035 -7.619 -37.305 1.00 94.69 99 ARG A CA 1
ATOM 751 C C . ARG A 1 99 ? 4.111 -7.084 -35.870 1.00 94.69 99 ARG A C 1
ATOM 753 O O . ARG A 1 99 ? 5.188 -6.656 -35.459 1.00 94.69 99 ARG A O 1
ATOM 760 N N . PRO A 1 100 ? 3.006 -7.142 -35.106 1.00 92.94 100 PRO A N 1
ATOM 761 C CA . PRO A 1 100 ? 3.023 -6.809 -33.687 1.00 92.94 100 PRO A CA 1
ATOM 762 C C . PRO A 1 100 ? 3.827 -7.839 -32.884 1.00 92.94 100 PRO A C 1
ATOM 764 O O . PRO A 1 100 ? 3.880 -9.017 -33.246 1.00 92.94 100 PRO A O 1
ATOM 767 N N . VAL A 1 101 ? 4.400 -7.388 -31.771 1.00 94.25 101 VAL A N 1
ATOM 768 C CA . VAL A 1 101 ? 5.044 -8.232 -30.756 1.00 94.25 101 VAL A CA 1
ATOM 769 C C . VAL A 1 101 ? 4.173 -8.178 -29.508 1.00 94.25 101 VAL A C 1
ATOM 771 O O . VAL A 1 101 ? 3.919 -7.090 -28.999 1.00 94.25 101 VAL A O 1
ATOM 774 N N . GLY A 1 102 ? 3.668 -9.319 -29.048 1.00 92.69 102 GLY A N 1
ATOM 775 C CA . GLY A 1 102 ? 2.831 -9.411 -27.851 1.00 92.69 102 GLY A CA 1
ATOM 776 C C . GLY A 1 102 ? 3.605 -9.867 -26.619 1.00 92.69 102 GLY A C 1
ATOM 777 O O . GLY A 1 102 ? 4.692 -10.430 -26.728 1.00 92.69 102 GLY A O 1
ATOM 778 N N . LEU A 1 103 ? 3.016 -9.654 -25.440 1.00 92.56 103 LEU A N 1
ATOM 779 C CA . LEU A 1 103 ? 3.564 -10.138 -24.168 1.00 92.56 103 LEU A CA 1
ATOM 780 C C . LEU A 1 103 ? 3.917 -11.633 -24.232 1.00 92.56 103 LEU A C 1
ATOM 782 O O . LEU A 1 103 ? 3.126 -12.445 -24.719 1.00 92.56 103 LEU A O 1
ATOM 786 N N . GLY A 1 104 ? 5.109 -11.979 -23.742 1.00 93.19 104 GLY A N 1
ATOM 787 C CA . GLY A 1 104 ? 5.645 -13.340 -23.753 1.00 93.19 104 GLY A CA 1
ATOM 788 C C . GLY A 1 104 ? 6.250 -13.795 -25.087 1.00 93.19 104 GLY A C 1
ATOM 789 O O . GLY A 1 104 ? 6.846 -14.872 -25.128 1.00 93.19 104 GLY A O 1
ATOM 790 N N . ASP A 1 105 ? 6.145 -13.009 -26.168 1.00 95.62 105 ASP A N 1
ATOM 791 C CA . ASP A 1 105 ? 6.832 -13.334 -27.420 1.00 95.62 105 ASP A CA 1
ATOM 792 C C . ASP A 1 105 ? 8.354 -13.301 -27.221 1.00 95.62 105 ASP A C 1
ATOM 794 O O . ASP A 1 105 ? 8.910 -12.432 -26.541 1.00 95.62 105 ASP A O 1
ATOM 798 N N . VAL A 1 106 ? 9.036 -14.257 -27.854 1.00 97.50 106 VAL A N 1
ATOM 799 C CA . VAL A 1 106 ? 10.497 -14.348 -27.841 1.00 97.50 106 VAL A CA 1
ATOM 800 C C . VAL A 1 106 ? 11.012 -13.742 -29.132 1.00 97.50 106 VAL A C 1
ATOM 802 O O . VAL A 1 106 ? 10.772 -14.284 -30.213 1.00 97.50 106 VAL A O 1
ATOM 805 N N . ILE A 1 107 ? 11.714 -12.617 -29.025 1.00 97.75 107 ILE A N 1
ATOM 806 C CA . ILE A 1 107 ? 12.257 -11.903 -30.175 1.00 97.75 107 ILE A CA 1
ATOM 807 C C . ILE A 1 107 ? 13.755 -12.151 -30.281 1.00 97.75 107 ILE A C 1
ATOM 809 O O . ILE A 1 107 ? 14.522 -11.825 -29.374 1.00 97.75 107 ILE A O 1
ATOM 813 N N . THR A 1 108 ? 14.170 -12.697 -31.422 1.00 98.31 108 THR A N 1
ATOM 814 C CA . THR A 1 108 ? 15.572 -12.793 -31.827 1.00 98.31 108 THR A CA 1
ATOM 815 C C . THR A 1 108 ? 15.888 -11.658 -32.786 1.00 98.31 108 THR A C 1
ATOM 817 O O . THR A 1 108 ? 15.273 -11.536 -33.846 1.00 98.31 108 THR A O 1
ATOM 820 N N . VAL A 1 109 ? 16.847 -10.824 -32.402 1.00 98.00 109 VAL A N 1
ATOM 821 C CA . VAL A 1 109 ? 17.355 -9.708 -33.197 1.00 98.00 109 VAL A CA 1
ATOM 822 C C . VAL A 1 109 ? 18.689 -10.110 -33.790 1.00 98.00 109 VAL A C 1
ATOM 824 O O . VAL A 1 109 ? 19.593 -10.473 -33.042 1.00 98.00 109 VAL A O 1
ATOM 827 N N . THR A 1 110 ? 18.813 -10.007 -35.107 1.00 98.56 110 THR A N 1
ATOM 828 C CA . THR A 1 110 ? 20.025 -10.306 -35.866 1.00 98.56 110 THR A CA 1
ATOM 829 C C . THR A 1 110 ? 20.412 -9.089 -36.695 1.00 98.56 110 THR A C 1
ATOM 831 O O . THR A 1 110 ? 19.583 -8.542 -37.424 1.00 98.56 110 THR A O 1
ATOM 834 N N . VAL A 1 111 ? 21.678 -8.683 -36.605 1.00 98.50 111 VAL A N 1
ATOM 835 C CA . VAL A 1 111 ? 22.282 -7.700 -37.517 1.00 98.50 111 VAL A CA 1
ATOM 836 C C . VAL A 1 111 ? 23.314 -8.406 -38.385 1.00 98.50 111 VAL A C 1
ATOM 838 O O . VAL A 1 111 ? 24.048 -9.257 -37.879 1.00 98.50 111 VAL A O 1
ATOM 841 N N . THR A 1 112 ? 23.356 -8.088 -39.678 1.00 98.69 112 THR A N 1
ATOM 842 C CA . THR A 1 112 ? 24.281 -8.698 -40.647 1.00 98.69 112 THR A CA 1
ATOM 843 C C . THR A 1 112 ? 24.972 -7.619 -41.465 1.00 98.69 112 THR A C 1
ATOM 845 O O . THR A 1 112 ? 24.300 -6.754 -42.018 1.00 98.69 112 THR A O 1
ATOM 848 N N . VAL A 1 113 ? 26.300 -7.659 -41.568 1.00 98.62 113 VAL A N 1
ATOM 849 C CA . VAL A 1 113 ? 27.079 -6.717 -42.382 1.00 98.62 113 VAL A CA 1
ATOM 850 C C . VAL A 1 113 ? 26.703 -6.893 -43.849 1.00 98.62 113 VAL A C 1
ATOM 852 O O . VAL A 1 113 ? 27.000 -7.921 -44.456 1.00 98.62 113 VAL A O 1
ATOM 855 N N . LYS A 1 114 ? 26.066 -5.873 -44.420 1.00 98.25 114 LYS A N 1
ATOM 856 C CA . LYS A 1 114 ? 25.624 -5.852 -45.814 1.00 98.25 114 LYS A CA 1
ATOM 857 C C . LYS A 1 114 ? 26.678 -5.241 -46.724 1.00 98.25 114 LYS A C 1
ATOM 859 O O . LYS A 1 114 ? 26.973 -5.774 -47.788 1.00 98.25 114 LYS A O 1
ATOM 864 N N . GLU A 1 115 ? 27.242 -4.114 -46.301 1.00 98.12 115 GLU A N 1
ATOM 865 C CA . GLU A 1 115 ? 28.156 -3.315 -47.112 1.00 98.12 115 GLU A CA 1
ATOM 866 C C . GLU A 1 115 ? 29.169 -2.592 -46.220 1.00 98.12 115 GLU A C 1
ATOM 868 O O . GLU A 1 115 ? 28.829 -2.102 -45.141 1.00 98.12 115 GLU A O 1
ATOM 873 N N . LYS A 1 116 ? 30.412 -2.493 -46.696 1.00 97.94 116 LYS A N 1
ATOM 874 C CA . LYS A 1 116 ? 31.472 -1.669 -46.107 1.00 97.94 116 LYS A CA 1
ATOM 875 C C . LYS A 1 116 ? 31.764 -0.496 -47.041 1.00 97.94 116 LYS A C 1
ATOM 877 O O . LYS A 1 116 ? 31.857 -0.690 -48.251 1.00 97.94 116 LYS A O 1
ATOM 882 N N . ARG A 1 117 ? 31.915 0.700 -46.480 1.00 96.75 117 ARG A N 1
ATOM 883 C CA . ARG A 1 117 ? 32.087 1.971 -47.193 1.00 96.75 117 ARG A CA 1
ATOM 884 C C . ARG A 1 117 ? 33.269 2.756 -46.631 1.00 96.75 117 ARG A C 1
ATOM 886 O O . ARG A 1 117 ? 33.766 2.479 -45.540 1.00 96.75 117 ARG A O 1
ATOM 893 N N . ASP A 1 118 ? 33.697 3.778 -47.367 1.00 94.38 118 ASP A N 1
ATOM 894 C CA . ASP A 1 118 ? 34.766 4.678 -46.931 1.00 94.38 118 ASP A CA 1
ATOM 895 C C . ASP A 1 118 ? 34.487 5.302 -45.552 1.00 94.38 118 ASP A C 1
ATOM 897 O O . ASP A 1 118 ? 33.343 5.426 -45.114 1.00 94.38 118 ASP A O 1
ATOM 901 N N . LYS A 1 119 ? 35.556 5.745 -44.875 1.00 94.12 119 LYS A N 1
ATOM 902 C CA . LYS A 1 119 ? 35.503 6.360 -43.531 1.00 94.12 119 LYS A CA 1
ATOM 903 C C . LYS A 1 119 ? 34.911 5.436 -42.455 1.00 94.12 119 LYS A C 1
ATOM 905 O O . LYS A 1 119 ? 34.219 5.900 -41.553 1.00 94.12 119 LYS A O 1
ATOM 910 N N . ASN A 1 120 ? 35.220 4.143 -42.542 1.00 97.00 120 ASN A N 1
ATOM 911 C CA . ASN A 1 120 ? 34.797 3.094 -41.606 1.00 97.00 120 ASN A CA 1
ATOM 912 C C . ASN A 1 120 ? 33.275 2.922 -41.497 1.00 97.00 120 ASN A C 1
ATOM 914 O O . ASN A 1 120 ? 32.773 2.427 -40.485 1.00 97.00 120 ASN A O 1
ATOM 918 N N . MET A 1 121 ? 32.535 3.340 -42.523 1.00 98.12 121 MET A N 1
ATOM 919 C CA . MET A 1 121 ? 31.083 3.242 -42.539 1.00 98.12 121 MET A CA 1
ATOM 920 C C . MET A 1 121 ? 30.651 1.825 -42.912 1.00 98.12 121 MET A C 1
ATOM 922 O O . MET A 1 121 ? 31.186 1.214 -43.837 1.00 98.12 121 MET A O 1
ATOM 926 N N . VAL A 1 122 ? 29.675 1.293 -42.186 1.00 98.50 122 VAL A N 1
ATOM 927 C CA . VAL A 1 122 ? 29.141 -0.053 -42.387 1.00 98.50 122 VAL A CA 1
ATOM 928 C C . VAL A 1 122 ? 27.623 0.022 -42.410 1.00 98.50 122 VAL A C 1
ATOM 930 O O . VAL A 1 122 ? 27.003 0.572 -41.499 1.00 98.50 122 VAL A O 1
ATOM 933 N N . LEU A 1 123 ? 27.032 -0.551 -43.456 1.00 98.62 123 LEU A N 1
ATOM 934 C CA . LEU A 1 123 ? 25.596 -0.764 -43.554 1.00 98.62 123 LEU A CA 1
ATOM 935 C C . LEU A 1 123 ? 25.285 -2.195 -43.109 1.00 98.62 123 LEU A C 1
ATOM 937 O O . LEU A 1 123 ? 25.891 -3.146 -43.613 1.00 98.62 123 LEU A O 1
ATOM 941 N N . LEU A 1 124 ? 24.348 -2.353 -42.177 1.00 98.69 124 LEU A N 1
ATOM 942 C CA . LEU A 1 124 ? 23.920 -3.647 -41.655 1.00 98.69 124 LEU A CA 1
ATOM 943 C C . LEU A 1 124 ? 22.431 -3.880 -41.903 1.00 98.69 124 LEU A C 1
ATOM 945 O O . LEU A 1 124 ? 21.600 -3.059 -41.515 1.00 98.69 124 LEU A O 1
ATOM 949 N N . ASP A 1 125 ? 22.089 -5.036 -42.469 1.00 98.62 125 ASP A N 1
ATOM 950 C CA . ASP A 1 125 ? 20.710 -5.518 -42.494 1.00 98.62 125 ASP A CA 1
ATOM 951 C C . ASP A 1 125 ? 20.284 -5.885 -41.066 1.00 98.62 125 ASP A C 1
ATOM 953 O O . ASP A 1 125 ? 21.005 -6.577 -40.343 1.00 98.62 125 ASP A O 1
ATOM 957 N N . CYS A 1 126 ? 19.103 -5.426 -40.660 1.00 98.44 126 CYS A N 1
ATOM 958 C CA . CYS A 1 126 ? 18.526 -5.647 -39.339 1.00 98.44 126 CYS A CA 1
ATOM 959 C C . CYS A 1 126 ? 17.236 -6.461 -39.458 1.00 98.44 1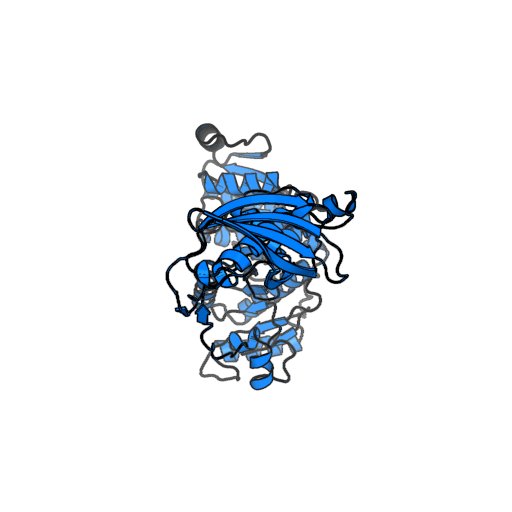26 CYS A C 1
ATOM 961 O O . CYS A 1 126 ? 16.287 -6.056 -40.138 1.00 98.44 126 CYS A O 1
ATOM 963 N N . LEU A 1 127 ? 17.179 -7.588 -38.753 1.00 98.50 127 LEU A N 1
ATOM 964 C CA . LEU A 1 127 ? 16.029 -8.480 -38.730 1.00 98.50 127 LEU A CA 1
ATOM 965 C C . LEU A 1 127 ? 15.679 -8.851 -37.290 1.00 98.50 127 LEU A C 1
ATOM 967 O O . LEU A 1 127 ? 16.465 -9.493 -36.599 1.00 98.50 127 LEU 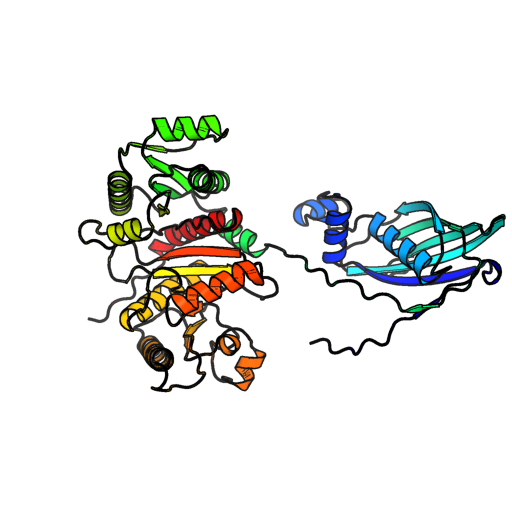A O 1
ATOM 971 N N . CYS A 1 128 ? 14.462 -8.520 -36.868 1.00 98.19 128 CYS A N 1
ATOM 972 C CA . CYS A 1 128 ? 13.864 -9.072 -35.659 1.00 98.19 128 CYS A CA 1
ATOM 973 C C . CYS A 1 128 ? 12.840 -10.132 -36.065 1.00 98.19 128 CYS A C 1
ATOM 975 O O . CYS A 1 128 ? 11.921 -9.839 -36.838 1.00 98.19 128 CYS A O 1
ATOM 977 N N . SER A 1 129 ? 12.971 -11.339 -35.523 1.00 98.12 129 SER A N 1
ATOM 978 C CA . SER A 1 129 ? 12.058 -12.460 -35.761 1.00 98.12 129 SER A CA 1
ATOM 979 C C . SER A 1 129 ? 11.461 -12.970 -34.456 1.00 98.12 129 SER A C 1
ATOM 981 O O . SER A 1 129 ? 12.114 -12.918 -33.417 1.00 98.12 129 SER A O 1
ATOM 983 N N . ASN A 1 130 ? 10.226 -13.463 -34.505 1.00 96.88 130 ASN A N 1
ATOM 984 C CA . ASN A 1 130 ? 9.579 -14.084 -33.349 1.00 96.88 130 ASN A CA 1
ATOM 985 C C . ASN A 1 130 ? 9.980 -15.561 -33.176 1.00 96.88 130 ASN A C 1
ATOM 987 O O . ASN A 1 130 ? 10.698 -16.128 -34.001 1.00 96.88 130 ASN A O 1
ATOM 991 N N . GLN A 1 131 ? 9.432 -16.218 -32.154 1.00 96.69 131 GLN A N 1
ATOM 992 C CA . GLN A 1 131 ? 9.657 -17.630 -31.827 1.00 96.69 131 GLN A CA 1
ATOM 993 C C . GLN A 1 131 ? 9.300 -18.621 -32.950 1.00 96.69 131 GLN A C 1
ATOM 995 O O . GLN A 1 131 ? 9.718 -19.772 -32.911 1.00 96.69 131 GLN A O 1
ATOM 1000 N N . GLN A 1 132 ? 8.532 -18.197 -33.959 1.00 96.12 132 GLN A N 1
ATOM 1001 C CA . GLN A 1 132 ? 8.190 -19.002 -35.139 1.00 96.12 132 GLN A CA 1
ATOM 1002 C C . GLN A 1 132 ? 9.111 -18.712 -36.338 1.00 96.12 132 GLN A C 1
ATOM 1004 O O . GLN A 1 132 ? 8.825 -19.159 -37.447 1.00 96.12 132 GLN A O 1
ATOM 1009 N N . GLY A 1 133 ? 10.162 -17.907 -36.156 1.00 95.31 133 GLY A N 1
ATOM 1010 C CA . GLY A 1 133 ? 11.046 -17.454 -37.231 1.00 95.31 133 GLY A CA 1
ATOM 1011 C C . GLY A 1 133 ? 10.399 -16.449 -38.188 1.00 95.31 133 GLY A C 1
ATOM 1012 O O . GLY A 1 133 ? 10.928 -16.202 -39.269 1.00 95.31 133 GLY A O 1
ATOM 1013 N N . LYS A 1 134 ? 9.242 -15.869 -37.836 1.00 97.62 134 LYS A N 1
ATOM 1014 C CA . LYS A 1 134 ? 8.565 -14.884 -38.690 1.00 97.62 134 LYS A CA 1
ATOM 1015 C C . LYS A 1 134 ? 9.133 -13.488 -38.431 1.00 97.62 134 LYS A C 1
ATOM 1017 O O . LYS A 1 134 ? 9.244 -13.110 -37.263 1.00 97.62 134 LYS A O 1
ATOM 1022 N N . PRO A 1 135 ? 9.396 -12.685 -39.480 1.00 97.69 135 PRO A N 1
ATOM 1023 C CA . PRO A 1 135 ? 9.878 -11.323 -39.307 1.00 97.69 135 PRO A CA 1
ATOM 1024 C C . PRO A 1 135 ? 8.808 -10.467 -38.624 1.00 97.69 135 PRO A C 1
ATOM 1026 O O . PRO A 1 135 ? 7.644 -10.468 -39.044 1.00 97.69 135 PRO A O 1
ATOM 1029 N N . VAL A 1 136 ? 9.209 -9.735 -37.588 1.00 97.62 136 VAL A N 1
ATOM 1030 C CA . VAL A 1 136 ? 8.390 -8.732 -36.886 1.00 97.62 136 VAL A CA 1
ATOM 1031 C C . VAL A 1 136 ? 8.874 -7.314 -37.171 1.00 97.62 136 VAL A C 1
ATOM 1033 O O . VAL A 1 136 ? 8.058 -6.411 -37.352 1.00 97.62 136 VAL A O 1
ATOM 1036 N N . ILE A 1 137 ? 10.189 -7.133 -37.318 1.00 98.25 137 ILE A N 1
ATOM 1037 C CA . ILE A 1 137 ? 10.813 -5.869 -37.711 1.00 98.25 137 ILE A CA 1
ATOM 1038 C C . ILE A 1 137 ? 11.893 -6.171 -38.744 1.00 98.25 137 ILE A C 1
ATOM 1040 O O . ILE A 1 137 ? 12.666 -7.114 -38.586 1.00 98.25 137 ILE A O 1
ATOM 1044 N N . THR A 1 138 ? 11.945 -5.365 -39.796 1.00 98.25 138 THR A N 1
ATOM 1045 C CA . THR A 1 138 ? 12.993 -5.421 -40.822 1.00 98.25 138 THR A CA 1
ATOM 1046 C C . THR A 1 138 ? 13.540 -4.025 -41.053 1.00 98.25 138 THR A C 1
ATOM 1048 O O . THR A 1 138 ? 12.772 -3.064 -41.000 1.00 98.25 138 THR A O 1
ATOM 1051 N N . GLY A 1 139 ? 14.819 -3.886 -41.367 1.00 97.81 139 GLY A N 1
ATOM 1052 C CA . GLY A 1 139 ? 15.396 -2.573 -41.610 1.00 97.81 139 GLY A CA 1
ATOM 1053 C C . GLY A 1 139 ? 16.882 -2.610 -41.903 1.00 97.81 139 GLY A C 1
ATOM 1054 O O . GLY A 1 139 ? 17.454 -3.678 -42.097 1.00 97.81 139 GLY A O 1
ATOM 1055 N N . GLU A 1 140 ? 17.495 -1.435 -41.891 1.00 98.44 140 GLU A N 1
ATOM 1056 C CA . GLU A 1 140 ? 18.932 -1.256 -42.086 1.00 98.44 140 GLU A CA 1
ATOM 1057 C C . GLU A 1 140 ? 19.474 -0.264 -41.054 1.00 98.44 140 GLU A C 1
ATOM 1059 O O . GLU A 1 140 ? 18.823 0.742 -40.751 1.00 98.44 140 GLU A O 1
ATOM 1064 N N . ALA A 1 141 ? 20.654 -0.563 -40.517 1.00 98.38 141 ALA A N 1
ATOM 1065 C CA . ALA A 1 141 ? 21.414 0.303 -39.627 1.00 98.38 141 ALA A CA 1
ATOM 1066 C C . ALA A 1 141 ? 22.677 0.785 -40.338 1.00 98.38 141 ALA A C 1
ATOM 1068 O O . ALA A 1 141 ? 23.417 -0.018 -40.906 1.00 98.38 141 ALA A O 1
ATOM 1069 N N . GLU A 1 142 ? 22.957 2.078 -40.259 1.00 98.44 142 GLU A N 1
ATOM 1070 C CA . GLU A 1 142 ? 24.230 2.652 -40.674 1.00 98.44 142 GLU A CA 1
ATOM 1071 C C . GLU A 1 142 ? 25.044 3.009 -39.430 1.00 98.44 142 GLU A C 1
ATOM 1073 O O . GLU A 1 142 ? 24.576 3.726 -38.538 1.00 98.44 142 GLU A O 1
ATOM 1078 N N . VAL A 1 143 ? 26.270 2.494 -39.365 1.00 98.44 143 VAL A N 1
ATOM 1079 C CA . VAL A 1 143 ? 27.182 2.721 -38.242 1.00 98.44 143 VAL A CA 1
ATOM 1080 C C . VAL A 1 143 ? 28.583 3.055 -38.733 1.00 98.44 143 VAL A C 1
ATOM 1082 O O . VAL A 1 143 ? 29.002 2.611 -39.799 1.00 98.44 143 VAL A O 1
ATOM 1085 N N . MET A 1 144 ? 29.337 3.792 -37.925 1.00 98.19 144 MET A N 1
ATOM 1086 C CA . MET A 1 144 ? 30.787 3.869 -38.061 1.00 98.19 144 MET A CA 1
ATOM 1087 C C . MET A 1 144 ? 31.407 2.809 -37.153 1.00 98.19 144 MET A C 1
ATOM 1089 O O . MET A 1 144 ? 31.257 2.866 -35.928 1.00 98.19 144 MET A O 1
ATOM 1093 N N . ALA A 1 145 ? 32.078 1.829 -37.752 1.00 97.50 145 ALA A N 1
ATOM 1094 C CA . ALA A 1 145 ? 32.768 0.790 -37.005 1.00 97.50 145 ALA A CA 1
ATOM 1095 C C . ALA A 1 145 ? 34.056 1.347 -36.364 1.00 97.50 145 ALA A C 1
ATOM 1097 O O . ALA A 1 145 ? 34.726 2.206 -36.951 1.00 97.50 145 ALA A O 1
ATOM 1098 N N . PRO A 1 146 ? 34.435 0.860 -35.173 1.00 96.50 146 PRO A N 1
ATOM 1099 C CA . PRO A 1 146 ? 35.646 1.303 -34.496 1.00 96.50 146 PRO A CA 1
ATOM 1100 C C . PRO A 1 146 ? 36.899 0.909 -35.292 1.00 96.50 146 PRO A C 1
ATOM 1102 O O . PRO A 1 146 ? 36.946 -0.140 -35.928 1.00 96.50 146 PRO A O 1
ATOM 1105 N N . SER A 1 147 ? 37.944 1.734 -35.245 1.00 96.06 147 SER A N 1
ATOM 1106 C CA . SER A 1 147 ? 39.270 1.404 -35.799 1.00 96.06 147 SER A CA 1
ATOM 1107 C C . SER A 1 147 ? 40.237 0.850 -34.751 1.00 96.06 147 SER A C 1
ATOM 1109 O O . SER A 1 147 ? 41.299 0.337 -35.092 1.00 96.06 147 SER A O 1
ATOM 1111 N N . VAL A 1 148 ? 39.882 0.965 -33.470 1.00 96.00 148 VAL A N 1
ATOM 1112 C CA . VAL A 1 148 ? 40.711 0.552 -32.338 1.00 96.00 148 VAL A CA 1
ATOM 1113 C C . VAL A 1 148 ? 40.005 -0.560 -31.582 1.00 96.00 148 VAL A C 1
ATOM 1115 O O . VAL A 1 148 ? 38.811 -0.465 -31.281 1.00 96.00 148 VAL A O 1
ATOM 1118 N N . LYS A 1 149 ? 40.767 -1.605 -31.251 1.00 96.25 149 LYS A N 1
ATOM 1119 C CA . LYS A 1 149 ? 40.265 -2.736 -30.481 1.00 96.25 149 LYS A CA 1
ATOM 1120 C C . LYS A 1 149 ? 39.912 -2.273 -29.071 1.00 96.25 149 LYS A C 1
ATOM 1122 O O .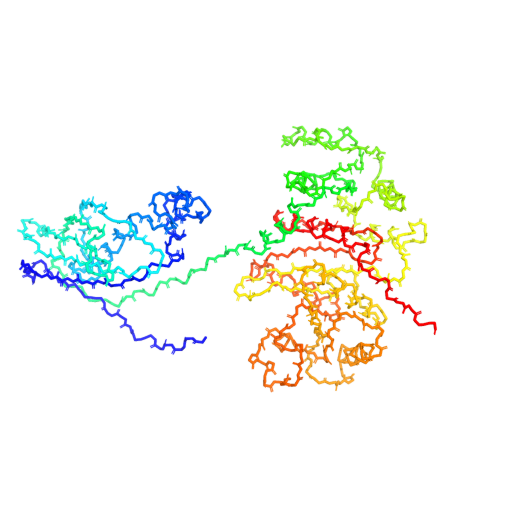 LYS A 1 149 ? 40.734 -1.667 -28.382 1.00 96.25 149 LYS A O 1
ATOM 1127 N N . VAL A 1 150 ? 38.694 -2.570 -28.639 1.00 93.75 150 VAL A N 1
ATOM 1128 C CA . VAL A 1 150 ? 38.198 -2.269 -27.297 1.00 93.75 150 VAL A CA 1
ATOM 1129 C C . VAL A 1 150 ? 37.779 -3.572 -26.644 1.00 93.75 150 VAL A C 1
ATOM 1131 O O . VAL A 1 150 ? 36.945 -4.299 -27.177 1.00 93.75 150 VAL A O 1
ATOM 1134 N N . GLN A 1 151 ? 38.347 -3.828 -25.468 1.00 93.94 151 GLN A N 1
ATOM 1135 C CA . GLN A 1 151 ? 37.979 -4.935 -24.600 1.00 93.94 151 GLN A CA 1
ATOM 1136 C C . GLN A 1 151 ? 37.816 -4.393 -23.178 1.00 93.94 151 GLN A C 1
ATOM 1138 O O . GLN A 1 151 ? 38.750 -3.811 -22.607 1.00 93.94 151 GLN A O 1
ATOM 1143 N N . ARG A 1 152 ? 36.598 -4.475 -22.645 1.00 90.69 152 ARG A N 1
ATOM 1144 C CA . ARG A 1 152 ? 36.219 -3.906 -21.345 1.00 90.69 152 ARG A CA 1
ATOM 1145 C C . ARG A 1 152 ? 35.181 -4.787 -20.679 1.00 90.69 152 ARG A C 1
ATOM 1147 O O . ARG A 1 152 ? 34.343 -5.371 -21.354 1.00 90.69 152 ARG A O 1
ATOM 1154 N N . GLU A 1 153 ? 35.218 -4.855 -19.358 1.00 91.38 153 GLU A N 1
ATOM 1155 C CA . GLU A 1 153 ? 34.136 -5.470 -18.594 1.00 91.38 153 GLU A CA 1
ATOM 1156 C C . GLU A 1 153 ? 32.860 -4.633 -18.744 1.00 91.38 153 GLU A C 1
ATOM 1158 O O . GLU A 1 153 ? 32.911 -3.398 -18.751 1.00 91.38 153 GLU A O 1
ATOM 1163 N N . ALA A 1 154 ? 31.721 -5.304 -18.909 1.00 87.25 154 ALA A N 1
ATOM 1164 C CA . ALA A 1 154 ? 30.421 -4.657 -18.897 1.00 87.25 154 ALA A CA 1
ATOM 1165 C C . ALA A 1 154 ? 30.198 -4.020 -17.524 1.00 87.25 154 ALA A C 1
ATOM 1167 O O . ALA A 1 154 ? 30.352 -4.675 -16.493 1.00 87.25 154 ALA A O 1
ATOM 1168 N N . GLN A 1 155 ? 29.826 -2.741 -17.507 1.00 86.38 155 GLN A N 1
ATOM 1169 C CA . GLN A 1 155 ? 29.449 -2.097 -16.257 1.00 86.38 155 GLN A CA 1
ATOM 1170 C C . GLN A 1 155 ? 28.124 -2.690 -15.761 1.00 86.38 155 GLN A C 1
ATOM 1172 O O . GLN A 1 155 ? 27.188 -2.803 -16.561 1.00 86.38 155 GLN A O 1
ATOM 1177 N N . PRO A 1 156 ? 28.022 -3.054 -14.471 1.00 83.44 156 PRO A N 1
ATOM 1178 C CA . PRO A 1 156 ? 26.749 -3.461 -13.902 1.00 83.44 156 PRO A CA 1
ATOM 1179 C C . PRO A 1 156 ? 25.781 -2.277 -13.968 1.00 83.44 156 PRO A C 1
ATOM 1181 O O . PRO A 1 156 ? 26.135 -1.145 -13.628 1.00 83.44 156 PRO A O 1
ATOM 1184 N N . LEU A 1 157 ? 24.567 -2.537 -14.447 1.00 83.88 157 LEU A N 1
ATOM 1185 C CA . LEU A 1 157 ? 23.497 -1.547 -14.437 1.00 83.88 157 LEU A CA 1
ATOM 1186 C C . LEU A 1 157 ? 22.892 -1.462 -13.029 1.00 83.88 157 LEU A C 1
ATOM 1188 O O . LEU A 1 157 ? 22.883 -2.470 -12.320 1.00 83.88 157 LEU A O 1
ATOM 1192 N N . PRO A 1 158 ? 22.383 -0.288 -12.615 1.00 82.44 158 PRO A N 1
ATOM 1193 C CA . PRO A 1 158 ? 21.623 -0.194 -11.378 1.00 82.44 158 PRO A CA 1
ATOM 1194 C C . PRO A 1 158 ? 20.366 -1.069 -11.453 1.00 82.44 158 PRO A C 1
ATOM 1196 O O . PRO A 1 158 ? 19.778 -1.243 -12.524 1.00 82.44 158 PRO A O 1
ATOM 1199 N N . GLU A 1 159 ? 19.936 -1.581 -10.303 1.00 81.56 159 GLU A N 1
ATOM 1200 C CA . GLU A 1 159 ? 18.628 -2.218 -10.171 1.00 81.56 159 GLU A CA 1
ATOM 1201 C C . GLU A 1 159 ? 17.522 -1.160 -10.289 1.00 81.56 159 GLU A C 1
ATOM 1203 O O . GLU A 1 159 ? 17.645 -0.045 -9.775 1.00 81.56 159 GLU A O 1
ATOM 1208 N N . LEU A 1 160 ? 16.445 -1.503 -10.996 1.00 81.25 160 LEU A N 1
ATOM 1209 C CA . LEU A 1 160 ? 15.288 -0.639 -11.199 1.00 81.25 160 LEU A CA 1
ATOM 1210 C C . LEU A 1 160 ? 14.035 -1.370 -10.725 1.00 81.25 160 LEU A C 1
ATOM 1212 O O . LEU A 1 160 ? 13.721 -2.446 -11.229 1.00 81.25 160 LEU A O 1
ATOM 1216 N N . HIS A 1 161 ? 13.317 -0.761 -9.785 1.00 75.94 161 HIS A N 1
ATOM 1217 C CA . HIS A 1 161 ? 12.083 -1.303 -9.224 1.00 75.94 161 HIS A CA 1
ATOM 1218 C C . HIS A 1 161 ? 10.883 -0.523 -9.764 1.00 75.94 161 HIS A C 1
ATOM 1220 O O . HIS A 1 161 ? 10.824 0.704 -9.666 1.00 75.94 161 HIS A O 1
ATOM 1226 N N . LEU A 1 162 ? 9.926 -1.241 -10.355 1.00 77.31 162 LEU A N 1
ATOM 1227 C CA . LEU A 1 162 ? 8.655 -0.677 -10.799 1.00 77.31 162 LEU A CA 1
ATOM 1228 C C . LEU A 1 162 ? 7.601 -0.868 -9.714 1.00 77.31 162 LEU A C 1
ATOM 1230 O O . LEU A 1 162 ? 7.099 -1.971 -9.499 1.00 77.31 162 LEU A O 1
ATOM 1234 N N . HIS A 1 163 ? 7.237 0.227 -9.058 1.00 71.75 163 HIS A N 1
ATOM 1235 C CA . HIS A 1 163 ? 6.201 0.225 -8.035 1.00 71.75 163 HIS A CA 1
ATOM 1236 C C . HIS A 1 163 ? 4.823 0.374 -8.682 1.00 71.75 163 HIS A C 1
ATOM 1238 O O . HIS A 1 163 ? 4.473 1.429 -9.212 1.00 71.75 163 HIS A O 1
ATOM 1244 N N . ARG A 1 164 ? 4.033 -0.703 -8.642 1.00 72.81 164 ARG A N 1
ATOM 1245 C CA . ARG A 1 164 ? 2.652 -0.717 -9.136 1.00 72.81 164 ARG A CA 1
ATOM 1246 C C . ARG A 1 164 ? 1.700 -0.646 -7.951 1.00 72.81 164 ARG A C 1
ATOM 1248 O O . ARG A 1 164 ? 1.649 -1.566 -7.143 1.00 72.81 164 ARG A O 1
ATOM 1255 N N . HIS A 1 165 ? 0.913 0.420 -7.864 1.00 70.94 165 HIS A N 1
ATOM 1256 C CA . HIS A 1 165 ? -0.067 0.629 -6.789 1.00 70.94 165 HIS A CA 1
ATOM 1257 C C . HIS A 1 165 ? -1.368 -0.172 -7.025 1.00 70.94 165 HIS A C 1
ATOM 1259 O O . HIS A 1 165 ? -2.474 0.359 -6.912 1.00 70.94 165 HIS A O 1
ATOM 1265 N N . GLU A 1 166 ? -1.257 -1.448 -7.417 1.00 72.19 166 GLU A N 1
ATOM 1266 C CA . GLU A 1 166 ? -2.399 -2.269 -7.854 1.00 72.19 166 GLU A CA 1
ATOM 1267 C C . GLU A 1 166 ? -3.420 -2.500 -6.730 1.00 72.19 166 GLU A C 1
ATOM 1269 O O . GLU A 1 166 ? -4.618 -2.574 -6.999 1.00 72.19 166 GLU A O 1
ATOM 1274 N N . ARG A 1 167 ? -2.998 -2.558 -5.460 1.00 77.75 167 ARG A N 1
ATOM 1275 C CA . ARG A 1 167 ? -3.931 -2.819 -4.347 1.00 77.75 167 ARG A CA 1
ATOM 1276 C C . ARG A 1 167 ? -4.710 -1.591 -3.917 1.00 77.75 167 ARG A C 1
ATOM 1278 O O . ARG A 1 167 ? -5.856 -1.733 -3.505 1.00 77.75 167 ARG A O 1
ATOM 1285 N N . PHE A 1 168 ? -4.156 -0.390 -4.084 1.00 77.81 168 PHE A N 1
ATOM 1286 C CA . PHE A 1 168 ? -4.963 0.824 -3.982 1.00 77.81 168 PHE A CA 1
ATOM 1287 C C . PHE A 1 168 ? -6.096 0.795 -5.018 1.00 77.81 168 PHE A C 1
ATOM 1289 O O . PHE A 1 168 ? -7.251 1.039 -4.678 1.00 77.81 168 PHE A O 1
ATOM 1296 N N . ALA A 1 169 ? -5.795 0.405 -6.262 1.00 80.06 169 ALA A N 1
ATOM 1297 C CA . ALA A 1 169 ? -6.818 0.246 -7.292 1.00 80.06 169 ALA A CA 1
ATOM 1298 C C . ALA A 1 169 ? -7.843 -0.849 -6.941 1.00 80.06 169 ALA A C 1
ATOM 1300 O O . ALA A 1 169 ? -9.031 -0.651 -7.179 1.00 80.06 169 ALA A O 1
ATOM 1301 N N . GLN A 1 170 ? -7.421 -1.963 -6.329 1.00 84.12 170 GLN A N 1
ATOM 1302 C CA . GLN A 1 170 ? -8.337 -3.001 -5.831 1.00 84.12 170 GLN A CA 1
ATOM 1303 C C . GLN A 1 170 ? -9.265 -2.470 -4.733 1.00 84.12 170 GLN A C 1
ATOM 1305 O O . GLN A 1 170 ? -10.473 -2.675 -4.818 1.00 84.12 170 GLN A O 1
ATOM 1310 N N . LEU A 1 171 ? -8.732 -1.740 -3.747 1.00 87.31 171 LEU A N 1
ATOM 1311 C CA . LEU A 1 171 ? -9.531 -1.118 -2.689 1.00 87.31 171 LEU A CA 1
ATOM 1312 C C . LEU A 1 171 ? -10.579 -0.162 -3.275 1.00 87.31 171 LEU A C 1
ATOM 1314 O O . LEU A 1 171 ? -11.747 -0.213 -2.902 1.00 87.31 171 LEU A O 1
ATOM 1318 N N . MET A 1 172 ? -10.173 0.671 -4.235 1.00 89.12 172 MET A N 1
ATOM 1319 C CA . MET A 1 172 ? -11.088 1.566 -4.945 1.00 89.12 172 MET A CA 1
ATOM 1320 C C . MET A 1 172 ? -12.121 0.794 -5.775 1.00 89.12 172 MET A C 1
ATOM 1322 O O . MET A 1 172 ? -13.282 1.183 -5.827 1.00 89.12 172 MET A O 1
ATOM 1326 N N . ALA A 1 173 ? -11.743 -0.321 -6.403 1.00 88.88 173 ALA A N 1
ATOM 1327 C CA . ALA A 1 173 ? -12.676 -1.162 -7.150 1.00 88.88 173 ALA A CA 1
ATOM 1328 C C . ALA A 1 173 ? -13.767 -1.760 -6.247 1.00 88.88 173 ALA A C 1
ATOM 1330 O O . ALA A 1 173 ? -14.917 -1.859 -6.671 1.00 88.88 173 ALA A O 1
ATOM 1331 N N . MET A 1 174 ? -13.445 -2.089 -4.989 1.00 89.75 174 MET A N 1
ATOM 1332 C CA . MET A 1 174 ? -14.430 -2.581 -4.017 1.00 89.75 174 MET A CA 1
ATOM 1333 C C . MET A 1 174 ? -15.512 -1.544 -3.686 1.00 89.75 174 MET A C 1
ATOM 1335 O O . MET A 1 174 ? -16.621 -1.929 -3.320 1.00 89.75 174 MET A O 1
ATOM 1339 N N . THR A 1 175 ? -15.227 -0.245 -3.825 1.00 92.94 175 THR A N 1
ATOM 1340 C CA . THR A 1 175 ? -16.187 0.831 -3.531 1.00 92.94 175 THR A CA 1
ATOM 1341 C C . THR A 1 175 ? -16.940 1.339 -4.762 1.00 92.94 175 THR A C 1
ATOM 1343 O O . THR A 1 175 ? -17.942 2.029 -4.601 1.00 92.94 175 THR A O 1
ATOM 1346 N N . GLN A 1 176 ? -16.535 0.974 -5.987 1.00 87.81 176 GLN A N 1
ATOM 1347 C CA . GLN A 1 176 ? -17.116 1.510 -7.233 1.00 87.81 176 GLN A CA 1
ATOM 1348 C C . GLN A 1 176 ? -18.633 1.312 -7.364 1.00 87.81 176 GLN A C 1
ATOM 1350 O O . GLN A 1 176 ? -19.312 2.156 -7.943 1.00 87.81 176 GLN A O 1
ATOM 1355 N N . SER A 1 177 ? -19.173 0.203 -6.852 1.00 87.19 177 SER A N 1
ATOM 1356 C CA . SER A 1 177 ? -20.613 -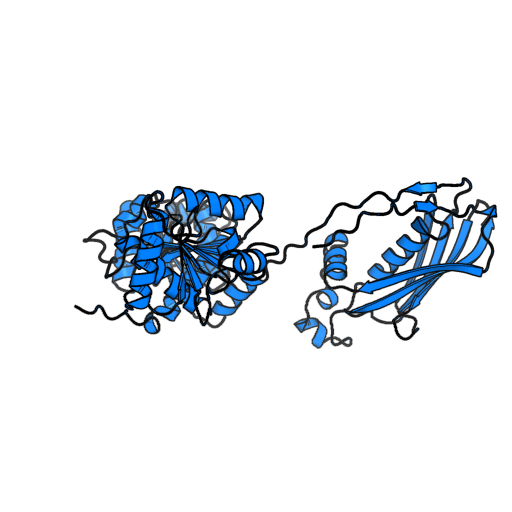0.084 -6.892 1.00 87.19 177 SER A CA 1
ATOM 1357 C C . SER A 1 177 ? -21.373 0.400 -5.653 1.00 87.19 177 SER A C 1
ATOM 1359 O O . SER A 1 177 ? -22.559 0.102 -5.515 1.00 87.19 177 SER A O 1
ATOM 1361 N N . MET A 1 178 ? -20.701 1.075 -4.719 1.00 91.62 178 MET A N 1
ATOM 1362 C CA . MET A 1 178 ? -21.290 1.537 -3.464 1.00 91.62 178 MET A CA 1
ATOM 1363 C C . MET A 1 178 ? -21.781 2.980 -3.585 1.00 91.62 178 MET A C 1
ATOM 1365 O O . MET A 1 178 ? -21.249 3.784 -4.349 1.00 91.62 178 MET A O 1
ATOM 1369 N N . ALA A 1 179 ? -22.818 3.318 -2.820 1.00 91.50 179 ALA A N 1
ATOM 1370 C CA . ALA A 1 179 ? -23.263 4.699 -2.710 1.00 91.50 179 ALA A CA 1
ATOM 1371 C C . ALA A 1 179 ? -22.255 5.513 -1.886 1.00 91.50 179 ALA A C 1
ATOM 1373 O O . ALA A 1 179 ? -21.728 5.029 -0.884 1.00 91.50 179 ALA A O 1
ATOM 1374 N N . ARG A 1 180 ? -22.035 6.770 -2.284 1.00 95.19 180 ARG A N 1
ATOM 1375 C CA . ARG A 1 180 ? -21.242 7.719 -1.496 1.00 95.19 180 ARG A CA 1
ATOM 1376 C C . ARG A 1 180 ? -21.840 7.894 -0.099 1.00 95.19 180 ARG A C 1
ATOM 1378 O O . ARG A 1 180 ? -23.054 8.059 0.032 1.00 95.19 180 ARG A O 1
ATOM 1385 N N . ILE A 1 181 ? -20.994 7.921 0.927 1.00 96.81 181 ILE A N 1
ATOM 1386 C CA . ILE A 1 181 ? -21.435 8.133 2.311 1.00 96.81 181 ILE A CA 1
ATOM 1387 C C . ILE A 1 181 ? -21.400 9.618 2.675 1.00 96.81 181 ILE A C 1
ATOM 1389 O O . ILE A 1 181 ? -20.515 10.357 2.246 1.00 96.81 181 ILE A O 1
ATOM 1393 N N . ARG A 1 182 ? -22.340 10.083 3.494 1.00 98.12 182 ARG A N 1
ATOM 1394 C CA . ARG A 1 182 ? -22.296 11.453 4.019 1.00 98.12 182 ARG A CA 1
ATOM 1395 C C . ARG A 1 182 ? -21.248 11.532 5.131 1.00 98.12 182 ARG A C 1
ATOM 1397 O O . ARG A 1 182 ? -21.336 10.778 6.099 1.00 98.12 182 ARG A O 1
ATOM 1404 N N . CYS A 1 183 ? -20.240 12.393 4.983 1.00 98.38 183 CYS A N 1
ATOM 1405 C CA . CYS A 1 183 ? -19.073 12.431 5.872 1.00 98.38 183 CYS A CA 1
ATOM 1406 C C . CYS A 1 183 ? -18.881 13.823 6.487 1.00 98.38 183 CYS A C 1
ATOM 1408 O O . CYS A 1 183 ? -18.742 14.804 5.757 1.00 98.38 183 CYS A O 1
ATOM 1410 N N . ALA A 1 184 ? -18.848 13.901 7.821 1.00 98.44 184 ALA A N 1
ATOM 1411 C CA . ALA A 1 184 ? -18.585 15.137 8.556 1.00 98.44 184 ALA A CA 1
ATOM 1412 C C . ALA A 1 184 ? -17.091 15.476 8.536 1.00 98.44 184 ALA A C 1
ATOM 1414 O O . ALA A 1 184 ? -16.287 14.759 9.129 1.00 98.44 184 ALA A O 1
ATOM 1415 N N . ILE A 1 185 ? -16.723 16.586 7.900 1.00 98.06 185 ILE A N 1
ATOM 1416 C CA . ILE A 1 185 ? -15.354 17.102 7.865 1.00 98.06 185 ILE A CA 1
ATOM 1417 C C . ILE A 1 185 ? -15.218 18.167 8.951 1.00 98.06 185 ILE A C 1
ATOM 1419 O O . ILE A 1 185 ? -15.801 19.252 8.854 1.00 98.06 185 ILE A O 1
ATOM 1423 N N . VAL A 1 186 ? -14.473 17.850 10.009 1.00 97.81 186 VAL A N 1
ATOM 1424 C CA . VAL A 1 186 ? -14.468 18.666 11.228 1.00 97.81 186 VAL A CA 1
ATOM 1425 C C . VAL A 1 186 ? -13.434 19.781 11.144 1.00 97.81 186 VAL A C 1
ATOM 1427 O O . VAL A 1 186 ? -12.240 19.529 11.275 1.00 97.81 186 VAL A O 1
ATOM 1430 N N . TYR A 1 187 ? -13.901 21.019 10.991 1.00 96.94 187 TYR A N 1
ATOM 1431 C CA . TYR A 1 187 ? -13.098 22.244 11.003 1.00 96.94 187 TYR A CA 1
ATOM 1432 C C . TYR A 1 187 ? -11.878 22.200 10.042 1.00 96.94 187 TYR A C 1
ATOM 1434 O O . TYR A 1 187 ? -10.733 22.276 10.492 1.00 96.94 187 TYR A O 1
ATOM 1442 N N . PRO A 1 188 ? -12.077 22.044 8.715 1.00 95.69 188 PRO A N 1
ATOM 1443 C CA . PRO A 1 188 ? -10.989 21.956 7.733 1.00 95.69 188 PRO A CA 1
ATOM 1444 C C . PRO A 1 188 ? -10.409 23.340 7.373 1.00 95.69 188 PRO A C 1
ATOM 1446 O O . PRO A 1 188 ? -10.588 23.834 6.266 1.00 95.69 188 PRO A O 1
ATOM 1449 N N . ASP A 1 189 ? -9.740 23.998 8.321 1.00 93.44 189 ASP A N 1
ATOM 1450 C CA . ASP A 1 189 ? -9.209 25.371 8.194 1.00 93.44 189 ASP A CA 1
ATOM 1451 C C . ASP A 1 189 ? -7.870 25.460 7.419 1.00 93.44 189 ASP A C 1
ATOM 1453 O O . ASP A 1 189 ? -7.066 26.369 7.639 1.00 93.44 189 ASP A O 1
ATOM 1457 N N . SER A 1 190 ? -7.592 24.509 6.520 1.00 93.06 190 SER A N 1
ATOM 1458 C CA . SER A 1 190 ? -6.390 24.476 5.682 1.00 93.06 190 SER A CA 1
ATOM 1459 C C . SER A 1 190 ? -6.662 23.906 4.288 1.00 93.06 190 SER A C 1
ATOM 1461 O O . SER A 1 190 ? -7.647 23.212 4.041 1.00 93.06 190 SER A O 1
ATOM 1463 N N . VAL A 1 191 ? -5.764 24.211 3.346 1.00 92.94 191 VAL A N 1
ATOM 1464 C CA . VAL A 1 191 ? -5.847 23.701 1.968 1.00 92.94 191 VAL A CA 1
ATOM 1465 C C . VAL A 1 191 ? -5.764 22.178 1.954 1.00 92.94 191 VAL A C 1
ATOM 1467 O O . VAL A 1 191 ? -6.554 21.537 1.268 1.00 92.94 191 VAL A O 1
ATOM 1470 N N . ASP A 1 192 ? -4.856 21.598 2.741 1.00 90.56 192 ASP A N 1
ATOM 1471 C CA . ASP A 1 192 ? -4.641 20.151 2.775 1.00 90.56 192 ASP A CA 1
ATOM 1472 C C . ASP A 1 192 ? -5.884 19.402 3.270 1.00 90.56 192 ASP A C 1
ATOM 1474 O O . ASP A 1 192 ? -6.285 18.412 2.658 1.00 90.56 192 ASP A O 1
ATOM 1478 N N . SER A 1 193 ? -6.532 19.879 4.340 1.00 91.75 193 SER A N 1
ATOM 1479 C CA . SER A 1 193 ? -7.732 19.231 4.886 1.00 91.75 193 SER A CA 1
ATOM 1480 C C . SER A 1 193 ? -8.936 19.352 3.947 1.00 91.75 193 SER A C 1
ATOM 1482 O O . SER A 1 193 ? -9.669 18.377 3.765 1.00 91.75 193 SER A O 1
ATOM 1484 N N . LEU A 1 194 ? -9.104 20.497 3.273 1.00 94.44 194 LEU A N 1
ATOM 1485 C CA . LEU A 1 194 ? -10.116 20.661 2.226 1.00 94.44 194 LEU A CA 1
ATOM 1486 C C . LEU A 1 194 ? -9.840 19.752 1.025 1.00 94.44 194 LEU A C 1
ATOM 1488 O O . LEU A 1 194 ? -10.753 19.078 0.549 1.00 94.44 194 LEU A O 1
ATOM 1492 N N . MET A 1 195 ? -8.596 19.696 0.543 1.00 93.25 195 MET A N 1
ATOM 1493 C CA . MET A 1 195 ? -8.227 18.866 -0.605 1.00 93.25 195 MET A CA 1
ATOM 1494 C C . MET A 1 195 ? -8.534 17.390 -0.365 1.00 93.25 195 MET A C 1
ATOM 1496 O O . MET A 1 195 ? -9.064 16.741 -1.258 1.00 93.25 195 MET A O 1
ATOM 1500 N N . VAL A 1 196 ? -8.289 16.867 0.839 1.00 91.81 196 VAL A N 1
ATOM 1501 C CA . VAL A 1 196 ? -8.616 15.469 1.173 1.00 91.81 196 VAL A CA 1
ATOM 1502 C C . VAL A 1 196 ? -10.108 15.183 1.024 1.00 91.81 196 VAL A C 1
ATOM 1504 O O . VAL A 1 196 ? -10.484 14.187 0.403 1.00 91.81 196 VAL A O 1
ATOM 1507 N N . ALA A 1 197 ? -10.960 16.061 1.557 1.00 95.12 197 ALA A N 1
ATOM 1508 C CA . ALA A 1 197 ? -12.406 15.909 1.441 1.00 95.12 197 ALA A CA 1
ATOM 1509 C C . ALA A 1 197 ? -12.873 16.002 -0.022 1.00 95.12 197 ALA A C 1
ATOM 1511 O O . ALA A 1 197 ? -13.702 15.205 -0.466 1.00 95.12 197 ALA A O 1
ATOM 1512 N N . LEU A 1 198 ? -12.315 16.944 -0.786 1.00 96.00 198 LEU A N 1
ATOM 1513 C CA . LEU A 1 198 ? -12.661 17.151 -2.192 1.00 96.00 198 LEU A CA 1
ATOM 1514 C C . LEU A 1 198 ? -12.184 16.008 -3.090 1.00 96.00 198 LEU A C 1
ATOM 1516 O O . LEU A 1 198 ? -12.929 15.574 -3.965 1.00 96.00 198 LEU A O 1
ATOM 1520 N N . ASP A 1 199 ? -10.978 15.489 -2.876 1.00 94.69 199 ASP A N 1
ATOM 1521 C CA . ASP A 1 199 ? -10.445 14.365 -3.646 1.00 94.69 199 ASP A CA 1
ATOM 1522 C C . ASP A 1 199 ? -11.247 13.088 -3.369 1.00 94.69 199 ASP A C 1
ATOM 1524 O O . ASP A 1 199 ? -11.639 12.392 -4.306 1.00 94.69 199 ASP A O 1
ATOM 1528 N N . ALA A 1 200 ? -11.613 12.831 -2.109 1.00 95.12 200 ALA A N 1
ATOM 1529 C CA . ALA A 1 200 ? -12.512 11.731 -1.766 1.00 95.12 200 ALA A CA 1
ATOM 1530 C C . ALA A 1 200 ? -13.905 11.884 -2.416 1.00 95.12 200 ALA A C 1
ATOM 1532 O O . ALA A 1 200 ? -14.480 10.899 -2.887 1.00 95.12 200 ALA A O 1
ATOM 1533 N N . ALA A 1 201 ? -14.440 13.108 -2.493 1.00 96.25 201 ALA A N 1
ATOM 1534 C CA . ALA A 1 201 ? -15.707 13.388 -3.171 1.00 96.25 201 ALA A CA 1
ATOM 1535 C C . ALA A 1 201 ? -15.620 13.192 -4.694 1.00 96.25 201 ALA A C 1
ATOM 1537 O O . ALA A 1 201 ? -16.518 12.596 -5.289 1.00 96.25 201 ALA A O 1
ATOM 1538 N N . ARG A 1 202 ? -14.523 13.629 -5.329 1.00 94.44 202 ARG A N 1
ATOM 1539 C CA . ARG A 1 202 ? -14.251 13.422 -6.767 1.00 94.44 202 ARG A CA 1
ATOM 1540 C C . ARG A 1 202 ? -14.139 11.944 -7.124 1.00 94.44 202 ARG A C 1
ATOM 1542 O O . ARG A 1 202 ? -14.571 11.545 -8.200 1.00 94.44 202 ARG A O 1
ATOM 1549 N N . CYS A 1 203 ? -13.605 11.135 -6.213 1.00 92.81 203 CYS A N 1
ATOM 1550 C CA . CYS A 1 203 ? -13.581 9.681 -6.340 1.00 92.81 203 CYS A CA 1
ATOM 1551 C C . CYS A 1 203 ? -14.943 9.011 -6.074 1.00 92.81 203 CYS A C 1
ATOM 1553 O O . CYS A 1 203 ? -15.027 7.788 -6.137 1.00 92.81 203 CYS A O 1
ATOM 1555 N N . GLY A 1 204 ? -16.000 9.774 -5.770 1.00 94.62 204 GLY A N 1
ATOM 1556 C CA . GLY A 1 204 ? -17.344 9.248 -5.524 1.00 94.62 204 GLY A CA 1
ATOM 1557 C C . GLY A 1 204 ? -17.516 8.551 -4.172 1.00 94.62 204 GLY A C 1
ATOM 1558 O O . GLY A 1 204 ? -18.520 7.876 -3.972 1.00 94.62 204 GLY A O 1
ATOM 1559 N N . LEU A 1 205 ? -16.568 8.705 -3.242 1.00 96.69 205 LEU A N 1
ATOM 1560 C CA . LEU A 1 205 ? -16.581 7.995 -1.959 1.00 96.69 205 LEU A CA 1
ATOM 1561 C C . LEU A 1 205 ? -17.487 8.676 -0.932 1.00 96.69 205 LEU A C 1
ATOM 1563 O O . LEU A 1 205 ? -18.192 8.005 -0.178 1.00 96.69 205 LEU A O 1
ATOM 1567 N N . ILE A 1 206 ? -17.474 10.011 -0.897 1.00 97.50 206 ILE A N 1
ATOM 1568 C CA . ILE A 1 206 ? -18.180 10.783 0.127 1.00 97.50 206 ILE A CA 1
ATOM 1569 C C . ILE A 1 206 ? -19.014 11.929 -0.452 1.00 97.50 206 ILE A C 1
ATOM 1571 O O . ILE A 1 206 ? -18.697 12.491 -1.498 1.00 97.50 206 ILE A O 1
ATOM 1575 N N . GLN A 1 207 ? -20.069 12.296 0.272 1.00 98.00 207 GLN A N 1
ATOM 1576 C CA . GLN A 1 207 ? -20.723 13.602 0.219 1.00 98.00 207 GLN A CA 1
ATOM 1577 C C . GLN A 1 207 ? -20.190 14.420 1.413 1.00 98.00 207 GLN A C 1
ATOM 1579 O O . GLN A 1 207 ? -20.577 14.127 2.550 1.00 98.00 207 GLN A O 1
ATOM 1584 N N . PRO A 1 208 ? -19.270 15.383 1.203 1.00 98.25 208 PRO A N 1
ATOM 1585 C CA . PRO A 1 208 ? -18.666 16.132 2.301 1.00 98.25 208 PRO A CA 1
ATOM 1586 C C . PRO A 1 208 ? -19.672 17.072 2.966 1.00 98.25 208 PRO A C 1
ATOM 1588 O O . PRO A 1 208 ? -20.326 17.862 2.283 1.00 98.25 208 PRO A O 1
ATOM 1591 N N . LEU A 1 209 ? -19.736 17.022 4.295 1.00 98.56 209 LEU A N 1
ATOM 1592 C CA . LEU A 1 209 ? -20.389 18.004 5.154 1.00 98.56 209 LEU A CA 1
ATOM 1593 C C . LEU A 1 209 ? -19.302 18.800 5.879 1.00 98.56 209 LEU A C 1
ATOM 1595 O O . LEU A 1 209 ? -18.670 18.288 6.802 1.00 98.56 209 LEU A O 1
ATOM 1599 N N . LEU A 1 210 ? -19.049 20.031 5.444 1.00 98.44 210 LEU A N 1
ATOM 1600 C CA . LEU A 1 210 ? -18.039 20.901 6.040 1.00 98.44 210 LEU A CA 1
ATOM 1601 C C . LEU A 1 210 ? -18.611 21.556 7.299 1.00 98.44 210 LEU A C 1
ATOM 1603 O O . LEU A 1 210 ? -19.564 22.328 7.213 1.00 98.44 210 LEU A O 1
ATOM 1607 N N . ILE A 1 211 ? -18.013 21.265 8.457 1.00 98.25 211 ILE A N 1
ATOM 1608 C CA . ILE A 1 211 ? -18.432 21.825 9.746 1.00 98.25 211 ILE A CA 1
ATOM 1609 C C . ILE A 1 211 ? -17.384 22.840 10.199 1.00 98.25 211 ILE A C 1
ATOM 1611 O O . ILE A 1 211 ? -16.306 22.463 10.663 1.00 98.25 211 ILE A O 1
ATOM 1615 N N . GLY A 1 212 ? -17.658 24.133 10.043 1.00 97.06 212 GLY A N 1
ATOM 1616 C CA . GLY A 1 212 ? -16.659 25.174 10.294 1.00 97.06 212 GLY A CA 1
ATOM 1617 C C . GLY A 1 212 ? -17.108 26.587 9.913 1.00 97.06 212 GLY A C 1
ATOM 1618 O O . GLY A 1 212 ? -18.275 26.804 9.600 1.00 97.06 212 GLY A O 1
ATOM 1619 N N . PRO A 1 213 ? -16.193 27.573 9.943 1.00 95.69 213 PRO A N 1
ATOM 1620 C CA . PRO A 1 213 ? -16.516 28.963 9.642 1.00 95.69 213 PRO A CA 1
ATOM 1621 C C . PRO A 1 213 ? -16.650 29.177 8.127 1.00 95.69 213 PRO A C 1
ATOM 1623 O O . PRO A 1 213 ? -15.663 29.485 7.451 1.00 95.69 213 PRO A O 1
ATOM 1626 N N . ARG A 1 214 ? -17.871 29.059 7.590 1.00 95.31 214 ARG A N 1
ATOM 1627 C CA . ARG A 1 214 ? -18.148 29.063 6.143 1.00 95.31 214 ARG A CA 1
ATOM 1628 C C . ARG A 1 214 ? -17.447 30.176 5.363 1.00 95.31 214 ARG A C 1
ATOM 1630 O O . ARG A 1 214 ? -16.706 29.886 4.431 1.00 95.31 214 ARG A O 1
ATOM 1637 N N . ALA A 1 215 ? -17.597 31.431 5.787 1.00 94.38 215 ALA A N 1
ATOM 1638 C CA . ALA A 1 215 ? -16.997 32.576 5.092 1.00 94.38 215 ALA A CA 1
ATOM 1639 C C . ALA A 1 215 ? -15.460 32.483 4.977 1.00 94.38 215 ALA A C 1
ATOM 1641 O O . ALA A 1 215 ? -14.871 32.902 3.978 1.00 94.38 215 ALA A O 1
ATOM 1642 N N . ARG A 1 216 ? -14.794 31.917 5.994 1.00 94.81 216 ARG A N 1
ATOM 1643 C CA . ARG A 1 216 ? -13.339 31.715 5.988 1.00 94.81 216 ARG A CA 1
ATOM 1644 C C . ARG A 1 216 ? -12.946 30.597 5.025 1.00 94.81 216 ARG A C 1
ATOM 1646 O O . ARG A 1 216 ? -12.013 30.783 4.250 1.00 94.81 216 ARG A O 1
ATOM 1653 N N . LEU A 1 217 ? -13.675 29.482 5.046 1.00 95.81 217 LEU A N 1
ATOM 1654 C CA . LEU A 1 217 ? -13.429 28.340 4.162 1.00 95.81 217 LEU A CA 1
ATOM 1655 C C . LEU A 1 217 ? -13.677 28.692 2.688 1.00 95.81 217 LEU A C 1
ATOM 1657 O O . LEU A 1 217 ? -12.874 28.331 1.835 1.00 95.81 217 LEU A O 1
ATOM 1661 N N . GLU A 1 218 ? -14.725 29.463 2.388 1.00 96.00 218 GLU A N 1
ATOM 1662 C CA . GLU A 1 218 ? -14.993 29.981 1.038 1.00 96.00 218 GLU A CA 1
ATOM 1663 C C . GLU A 1 218 ? -13.870 30.917 0.559 1.00 96.00 218 GLU A C 1
ATOM 1665 O O . GLU A 1 218 ? -13.401 30.790 -0.572 1.00 96.00 218 GLU A O 1
ATOM 1670 N N . THR A 1 219 ? -13.373 31.804 1.432 1.00 96.81 219 THR A N 1
ATOM 1671 C CA . THR A 1 219 ? -12.229 32.684 1.122 1.00 96.81 219 THR A CA 1
ATOM 1672 C C . THR A 1 219 ? -10.963 31.874 0.828 1.00 96.81 219 THR A C 1
ATOM 1674 O O . THR A 1 219 ? -10.262 32.147 -0.148 1.00 96.81 219 THR A O 1
ATOM 1677 N N . LEU A 1 220 ? -10.677 30.862 1.653 1.00 96.56 220 LEU A N 1
ATOM 1678 C CA . LEU A 1 220 ? -9.530 29.973 1.479 1.00 96.56 220 LEU A CA 1
ATOM 1679 C C . LEU A 1 220 ? -9.628 29.193 0.161 1.00 96.56 220 LEU A C 1
ATOM 1681 O O . LEU A 1 220 ? -8.672 29.153 -0.611 1.00 96.56 220 LEU A O 1
ATOM 1685 N N . ALA A 1 221 ? -10.796 28.627 -0.133 1.00 96.38 221 ALA A N 1
ATOM 1686 C CA . ALA A 1 221 ? -11.038 27.906 -1.373 1.00 96.38 221 ALA A CA 1
ATOM 1687 C C . ALA A 1 221 ? -10.875 28.805 -2.605 1.00 96.38 221 ALA A C 1
ATOM 1689 O O . ALA A 1 221 ? -10.192 28.418 -3.553 1.00 96.38 221 ALA A O 1
ATOM 1690 N N . GLN A 1 222 ? -11.410 30.029 -2.570 1.00 96.81 222 GLN A N 1
ATOM 1691 C CA . GLN A 1 222 ? -11.263 30.991 -3.661 1.00 96.81 222 GLN A CA 1
ATOM 1692 C C . GLN A 1 222 ? -9.794 31.367 -3.906 1.00 96.81 222 GLN A C 1
ATOM 1694 O O . GLN A 1 222 ? -9.365 31.430 -5.058 1.00 96.81 222 GLN A O 1
ATOM 1699 N N . ALA A 1 223 ? -9.012 31.577 -2.843 1.00 97.06 223 ALA A N 1
ATOM 1700 C CA . ALA A 1 223 ? -7.593 31.919 -2.948 1.00 97.06 223 ALA A CA 1
ATOM 1701 C C . ALA A 1 223 ? -6.744 30.806 -3.594 1.00 97.06 223 ALA A C 1
ATOM 1703 O O . ALA A 1 223 ? -5.718 31.101 -4.206 1.00 97.06 223 ALA A O 1
ATOM 1704 N N . HIS A 1 224 ? -7.179 29.546 -3.487 1.00 96.94 224 HIS A N 1
ATOM 1705 C CA . HIS A 1 224 ? -6.458 28.370 -3.988 1.00 96.94 224 HIS A CA 1
ATOM 1706 C C . HIS A 1 224 ? -7.146 27.660 -5.166 1.00 96.94 224 HIS A C 1
ATOM 1708 O O . HIS A 1 224 ? -6.681 26.607 -5.598 1.00 96.94 224 HIS A O 1
ATOM 1714 N N . GLY A 1 225 ? -8.232 28.223 -5.707 1.00 96.31 225 GLY A N 1
ATOM 1715 C CA . GLY A 1 225 ? -8.966 27.634 -6.831 1.00 96.31 225 GLY A CA 1
ATOM 1716 C C . GLY A 1 225 ? -9.640 26.295 -6.505 1.00 96.31 225 GLY A C 1
ATOM 1717 O O . GLY A 1 225 ? -9.756 25.441 -7.383 1.00 96.31 225 GLY A O 1
ATOM 1718 N N . LEU A 1 226 ? -10.058 26.089 -5.253 1.00 96.12 226 LEU A N 1
ATOM 1719 C CA . LEU A 1 226 ? -10.797 24.899 -4.828 1.00 96.12 226 LEU A CA 1
ATOM 1720 C C . LEU A 1 226 ? -12.302 25.093 -5.065 1.00 96.12 226 LEU A C 1
ATOM 1722 O O . LEU A 1 226 ? -12.868 26.124 -4.708 1.00 96.12 226 LEU A O 1
ATOM 1726 N N . ASP A 1 227 ? -12.956 24.085 -5.639 1.00 95.12 227 ASP A N 1
ATOM 1727 C CA . ASP A 1 227 ? -14.404 24.084 -5.867 1.00 95.12 227 ASP A CA 1
ATOM 1728 C C . ASP A 1 227 ? -15.134 23.412 -4.695 1.00 95.12 227 ASP A C 1
ATOM 1730 O O . ASP A 1 227 ? -14.982 22.212 -4.475 1.00 95.12 227 ASP A O 1
ATOM 1734 N N . LEU A 1 228 ? -15.926 24.194 -3.952 1.00 96.00 228 LEU A N 1
ATOM 1735 C CA . LEU A 1 228 ? -16.747 23.726 -2.827 1.00 96.00 228 LEU A CA 1
ATOM 1736 C C . LEU A 1 228 ? -18.236 23.577 -3.182 1.00 96.00 228 LEU A C 1
ATOM 1738 O O . LEU A 1 228 ? -19.050 23.332 -2.293 1.00 96.00 228 LEU A O 1
ATOM 1742 N N . SER A 1 229 ? -18.627 23.747 -4.450 1.00 92.94 229 SER A N 1
ATOM 1743 C CA . SER A 1 229 ? -20.042 23.768 -4.859 1.00 92.94 229 SER A CA 1
ATOM 1744 C C . SER A 1 229 ? -20.790 22.462 -4.563 1.00 92.94 229 SER A C 1
ATOM 1746 O O . SER A 1 229 ? -21.993 22.483 -4.314 1.00 92.94 229 SER A O 1
ATOM 174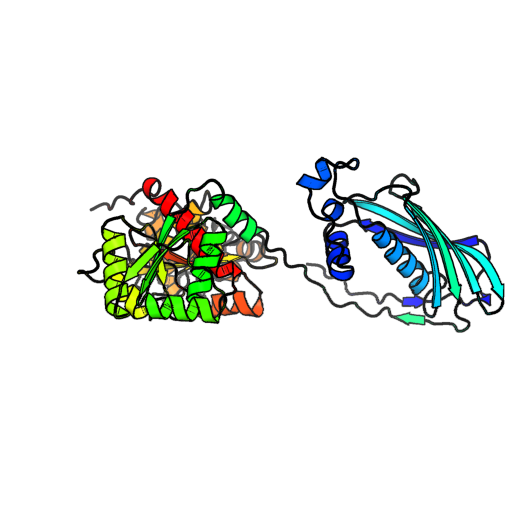8 N N . GLY A 1 230 ? -20.075 21.334 -4.549 1.00 92.19 230 GLY A N 1
ATOM 1749 C CA . GLY A 1 230 ? -20.611 20.017 -4.210 1.00 92.19 230 GLY A CA 1
ATOM 1750 C C . GLY A 1 230 ? -20.659 19.700 -2.713 1.00 92.19 230 GLY A C 1
ATOM 1751 O O . GLY A 1 230 ? -21.075 18.596 -2.374 1.00 92.19 230 GLY A O 1
ATOM 1752 N N . CYS A 1 231 ? -20.225 20.605 -1.829 1.00 96.94 231 CYS A N 1
ATOM 1753 C CA . CYS A 1 231 ? -20.172 20.379 -0.383 1.00 96.94 231 CYS A CA 1
ATOM 1754 C C . CYS A 1 231 ? -21.445 20.852 0.333 1.00 96.94 231 CYS A C 1
ATOM 1756 O O . CYS A 1 231 ? -22.040 21.873 -0.014 1.00 96.94 231 CYS A O 1
ATOM 1758 N N . GLU A 1 232 ? -21.816 20.137 1.391 1.00 97.81 232 GLU A N 1
ATOM 1759 C CA . GLU A 1 232 ? -22.816 20.573 2.365 1.00 97.81 232 GLU A CA 1
ATOM 1760 C C . GLU A 1 232 ? -22.151 21.327 3.523 1.00 97.81 232 GLU A C 1
ATOM 1762 O O . GLU A 1 232 ? -20.935 21.235 3.712 1.00 97.81 232 GLU A O 1
ATOM 1767 N N . TRP A 1 233 ? -22.939 22.068 4.305 1.00 97.38 233 TRP A N 1
ATOM 1768 C CA . TRP A 1 233 ? -22.419 23.017 5.290 1.00 97.38 233 TRP A CA 1
ATOM 1769 C C . TRP A 1 233 ? -23.139 22.939 6.629 1.00 97.38 233 TRP A C 1
ATOM 1771 O O . TRP A 1 233 ? -24.365 22.906 6.671 1.00 97.38 233 TRP A O 1
ATOM 1781 N N . GLU A 1 234 ? -22.355 23.034 7.698 1.00 96.94 234 GLU A N 1
ATOM 1782 C CA . GLU A 1 234 ? -22.802 23.363 9.047 1.00 96.94 234 GLU A CA 1
ATOM 1783 C C . GLU A 1 234 ? -21.906 24.468 9.610 1.00 96.94 234 GLU A C 1
ATOM 1785 O O . GLU A 1 234 ? -20.676 24.346 9.640 1.00 96.94 234 GLU A O 1
ATOM 1790 N N . ASP A 1 235 ? -22.516 25.567 10.047 1.00 94.00 235 ASP A N 1
ATOM 1791 C CA . ASP A 1 235 ? -21.763 26.694 10.588 1.00 94.00 235 ASP A CA 1
ATOM 1792 C C . ASP A 1 235 ? -21.300 26.399 12.016 1.00 94.00 235 ASP A C 1
ATOM 1794 O O . ASP A 1 235 ? -22.101 26.219 12.934 1.00 94.00 235 ASP A O 1
ATOM 1798 N N . ALA A 1 236 ? -19.985 26.444 12.224 1.00 94.75 236 ALA A N 1
ATOM 1799 C CA . ALA A 1 236 ? -19.378 26.327 13.542 1.00 94.75 236 ALA A CA 1
ATOM 1800 C C . ALA A 1 236 ? -18.362 27.450 13.775 1.00 94.75 236 ALA A C 1
ATOM 1802 O O . ALA A 1 236 ? -17.440 27.668 12.988 1.00 94.75 236 ALA A O 1
ATOM 1803 N N . SER A 1 237 ? -18.512 28.156 14.898 1.00 89.56 237 SER A N 1
ATOM 1804 C CA . SER A 1 237 ? -17.680 29.316 15.249 1.00 89.56 237 SER A CA 1
ATOM 1805 C C . SER A 1 237 ? -16.343 28.948 15.899 1.00 89.56 237 SER A C 1
ATOM 1807 O O . SER A 1 237 ? -15.460 29.798 16.008 1.00 89.56 237 SER A O 1
ATOM 1809 N N . SER A 1 238 ? -16.177 27.695 16.331 1.00 94.94 238 SER A N 1
ATOM 1810 C CA . SER A 1 238 ? -14.959 27.196 16.971 1.00 94.94 238 SER A CA 1
ATOM 1811 C C . SER A 1 238 ? -14.677 25.724 16.624 1.00 94.94 238 SER A C 1
ATOM 1813 O O . SER A 1 238 ? -15.616 24.978 16.322 1.00 94.94 238 SER A O 1
ATOM 1815 N N . PRO A 1 239 ? -13.415 25.263 16.738 1.00 95.81 239 PRO A N 1
ATOM 1816 C CA . PRO A 1 239 ? -13.071 23.846 16.601 1.00 95.81 239 PRO A CA 1
ATOM 1817 C C . PRO A 1 239 ? -13.868 22.936 17.543 1.00 95.81 239 PRO A C 1
ATOM 1819 O O . PRO A 1 239 ? -14.335 21.873 17.146 1.00 95.81 239 PRO A O 1
ATOM 1822 N N . THR A 1 240 ? -14.071 23.370 18.790 1.00 95.56 240 THR A N 1
ATOM 1823 C CA . THR A 1 240 ? -14.809 22.606 19.803 1.00 95.56 240 THR A CA 1
ATOM 1824 C C . THR A 1 240 ? -16.288 22.470 19.452 1.00 95.56 240 THR A C 1
ATOM 1826 O O . THR A 1 240 ? -16.834 21.377 19.561 1.00 95.56 240 THR A O 1
ATOM 1829 N N . SER A 1 241 ? -16.945 23.542 18.993 1.00 96.00 241 SER A N 1
ATOM 1830 C CA . SER A 1 241 ? -18.344 23.450 18.551 1.00 96.00 241 SER A CA 1
ATOM 1831 C C . SER A 1 241 ? -18.493 22.552 17.323 1.00 96.00 241 SER A C 1
ATOM 1833 O O . SER A 1 241 ? -19.420 21.751 17.279 1.00 96.00 241 SER A O 1
ATOM 1835 N N . ALA A 1 242 ? -17.555 22.630 16.368 1.00 97.38 242 ALA A N 1
ATOM 1836 C CA . ALA A 1 242 ? -17.564 21.773 15.182 1.00 97.38 242 ALA A CA 1
ATOM 1837 C C . ALA A 1 242 ? -17.434 20.286 15.551 1.00 97.38 242 ALA A C 1
ATOM 1839 O O . ALA A 1 242 ? -18.152 19.444 15.019 1.00 97.38 242 ALA A O 1
ATOM 1840 N N . LEU A 1 243 ? -16.549 19.976 16.504 1.00 96.50 243 LEU A N 1
ATOM 1841 C CA . LEU A 1 243 ? -16.360 18.636 17.058 1.00 96.50 243 LEU A CA 1
ATOM 1842 C C . LEU A 1 243 ? -17.645 18.057 17.655 1.00 96.50 243 LEU A C 1
ATOM 1844 O O . LEU A 1 243 ? -18.064 16.963 17.279 1.00 96.50 243 LEU A O 1
ATOM 1848 N N . TRP A 1 244 ? -18.281 18.796 18.564 1.00 96.19 244 TRP A N 1
ATOM 1849 C CA . TRP A 1 244 ? -19.522 18.354 19.203 1.00 96.19 244 TRP A CA 1
ATOM 1850 C C . TRP A 1 244 ? -20.666 18.193 18.207 1.00 96.19 244 TRP A C 1
ATOM 1852 O O . TRP A 1 244 ? -21.435 17.239 18.311 1.00 96.19 244 TRP A O 1
ATOM 1862 N N . GLN A 1 245 ? -20.750 19.079 17.216 1.00 97.12 245 GLN A N 1
ATOM 1863 C CA . GLN A 1 245 ? -21.747 18.979 16.159 1.00 97.12 245 GLN A CA 1
ATOM 1864 C C . GLN A 1 245 ? -21.529 17.734 15.290 1.00 97.12 245 GLN A C 1
ATOM 1866 O O . GLN A 1 245 ? -22.476 16.986 15.064 1.00 97.12 245 GLN A O 1
ATOM 1871 N N . ALA A 1 246 ? -20.287 17.448 14.886 1.00 97.50 246 ALA A N 1
ATOM 1872 C CA . ALA A 1 246 ? -19.945 16.235 14.139 1.00 97.50 246 ALA A CA 1
ATOM 1873 C C . ALA A 1 246 ? -20.333 14.956 14.898 1.00 97.50 246 ALA A C 1
ATOM 1875 O O . ALA A 1 246 ? -20.898 14.030 14.320 1.00 97.50 246 ALA A O 1
ATOM 1876 N N . VAL A 1 247 ? -20.055 14.921 16.205 1.00 95.94 247 VAL A N 1
ATOM 1877 C CA . VAL A 1 247 ? -20.397 13.792 17.079 1.00 95.94 247 VAL A CA 1
ATOM 1878 C C . VAL A 1 247 ? -21.911 13.646 17.251 1.00 95.94 247 VAL A C 1
ATOM 1880 O O . VAL A 1 247 ? -22.408 12.522 17.210 1.00 95.94 247 VAL A O 1
ATOM 1883 N N . SER A 1 248 ? -22.659 14.749 17.387 1.00 95.81 248 SER A N 1
ATOM 1884 C CA . SER A 1 248 ? -24.128 14.693 17.472 1.00 95.81 248 SER A CA 1
ATOM 1885 C C . SER A 1 248 ? -24.742 14.146 16.186 1.00 95.81 248 SER A C 1
ATOM 1887 O O . SER A 1 248 ? -25.516 13.196 16.248 1.00 95.81 248 SER A O 1
ATOM 1889 N N . LEU A 1 249 ? -24.313 14.659 15.029 1.00 97.00 249 LEU A N 1
ATOM 1890 C CA . LEU A 1 249 ? -24.771 14.192 13.717 1.00 97.00 249 LEU A CA 1
ATOM 1891 C C . LEU A 1 249 ? -24.472 12.703 13.504 1.00 97.00 249 LEU A C 1
ATOM 1893 O O . LEU A 1 249 ? -25.307 11.962 12.993 1.00 97.00 249 LEU A O 1
ATOM 1897 N N . ALA A 1 250 ? -23.292 12.237 13.923 1.00 95.38 250 ALA A N 1
ATOM 1898 C CA . ALA A 1 250 ? -22.936 10.822 13.837 1.00 95.38 250 ALA A CA 1
ATOM 1899 C C . ALA A 1 250 ? -23.813 9.948 14.743 1.00 95.38 250 ALA A C 1
ATOM 1901 O O . ALA A 1 250 ? -24.231 8.864 14.346 1.00 95.38 250 ALA A O 1
ATOM 1902 N N . ARG A 1 251 ? -24.117 10.421 15.956 1.00 92.88 251 ARG A N 1
ATOM 1903 C CA . ARG A 1 251 ? -24.994 9.721 16.903 1.00 92.88 251 ARG A CA 1
ATOM 1904 C C . ARG A 1 251 ? -26.438 9.648 16.404 1.00 92.88 251 ARG A C 1
ATOM 1906 O O . ARG A 1 251 ? -27.122 8.666 16.673 1.00 92.88 251 ARG A O 1
ATOM 1913 N N . GLU A 1 252 ? -26.891 10.682 15.706 1.00 93.50 252 GLU A N 1
ATOM 1914 C CA . GLU A 1 252 ? -28.231 10.775 15.115 1.00 93.50 252 GLU A CA 1
ATOM 1915 C C . GLU A 1 252 ? -28.358 9.973 13.807 1.00 93.50 252 GLU A C 1
ATOM 1917 O O . GLU A 1 252 ? -29.469 9.737 13.340 1.00 93.50 252 GLU A O 1
ATOM 1922 N N . GLY A 1 253 ? -27.240 9.486 13.254 1.00 93.31 253 GLY A N 1
ATOM 1923 C CA . GLY A 1 253 ? -27.201 8.738 11.995 1.00 93.31 253 GLY A CA 1
ATOM 1924 C C . GLY A 1 253 ? -27.222 9.626 10.746 1.00 93.31 253 GLY A C 1
ATOM 1925 O O . GLY A 1 253 ? -27.323 9.115 9.633 1.00 93.31 253 GLY A O 1
ATOM 1926 N N . ASP A 1 254 ? -27.088 10.944 10.912 1.00 96.38 254 ASP A N 1
ATOM 1927 C CA . ASP A 1 254 ? -27.088 11.920 9.818 1.00 96.38 254 ASP A CA 1
ATOM 1928 C C . ASP A 1 254 ? -25.783 11.915 9.017 1.00 96.38 254 ASP A C 1
ATOM 1930 O O . ASP A 1 254 ? -25.744 12.371 7.870 1.00 96.38 254 ASP A O 1
ATOM 1934 N N . VAL A 1 255 ? -24.696 11.418 9.609 1.00 97.62 255 VAL A N 1
ATOM 1935 C CA . VAL A 1 255 ? -23.431 11.159 8.917 1.00 97.62 255 VAL A CA 1
ATOM 1936 C C . VAL A 1 255 ? -22.964 9.741 9.200 1.00 97.62 255 VAL A C 1
ATOM 1938 O O . VAL A 1 255 ? -23.119 9.226 10.302 1.00 97.62 255 VAL A O 1
ATOM 1941 N N . ALA A 1 256 ? -22.353 9.125 8.196 1.00 96.81 256 ALA A N 1
ATOM 1942 C CA . ALA A 1 256 ? -21.876 7.747 8.244 1.00 96.81 256 ALA A CA 1
ATOM 1943 C C . ALA A 1 256 ? -20.359 7.646 8.482 1.00 96.81 256 ALA A C 1
ATOM 1945 O O . ALA A 1 256 ? -19.834 6.550 8.637 1.00 96.81 256 ALA A O 1
ATOM 1946 N N . ALA A 1 257 ? -19.645 8.774 8.514 1.00 97.69 257 ALA A N 1
ATOM 1947 C CA . ALA A 1 257 ? -18.234 8.845 8.884 1.00 97.69 257 ALA A CA 1
ATOM 1948 C C . ALA A 1 257 ? -17.873 10.240 9.407 1.00 97.69 257 ALA A C 1
ATOM 1950 O O . ALA A 1 257 ? -18.468 11.240 8.992 1.00 97.69 257 ALA A O 1
ATOM 1951 N N . ILE A 1 258 ? -16.845 10.311 10.252 1.00 98.12 258 ILE A N 1
ATOM 1952 C CA . ILE A 1 258 ? -16.223 11.568 10.690 1.00 98.12 258 ILE A CA 1
ATOM 1953 C C . ILE A 1 258 ? -14.800 11.625 10.134 1.00 98.12 258 ILE A C 1
ATOM 1955 O O . ILE A 1 258 ? -14.045 10.667 10.263 1.00 98.12 258 ILE A O 1
ATOM 1959 N N . MET A 1 259 ? -14.410 12.753 9.551 1.00 97.81 259 MET A N 1
ATOM 1960 C CA . MET A 1 259 ? -13.052 13.023 9.092 1.00 97.81 259 MET A CA 1
ATOM 1961 C C . MET A 1 259 ? -12.446 14.177 9.886 1.00 97.81 259 MET A C 1
ATOM 1963 O O . MET A 1 259 ? -13.026 15.260 9.992 1.00 97.81 259 MET A O 1
ATOM 1967 N N . GLN A 1 260 ? -11.255 13.944 10.430 1.00 96.19 260 GLN A N 1
ATOM 1968 C CA . GLN A 1 260 ? -10.474 14.958 11.127 1.00 96.19 260 GLN A CA 1
ATOM 1969 C C . GLN A 1 260 ? -10.040 16.055 10.143 1.00 96.19 260 GLN A C 1
ATOM 1971 O O . GLN A 1 260 ? -9.308 15.763 9.207 1.00 96.19 260 GLN A O 1
ATOM 1976 N N . GLY A 1 261 ? -10.445 17.309 10.356 1.00 94.44 261 GLY A N 1
ATOM 1977 C CA . GLY A 1 261 ? -9.838 18.464 9.685 1.00 94.44 261 GLY A CA 1
ATOM 1978 C C . GLY A 1 261 ? -8.655 19.015 10.485 1.00 94.44 261 GLY A C 1
ATOM 1979 O O . GLY A 1 261 ? -7.828 18.264 11.006 1.00 94.44 261 GLY A O 1
ATOM 1980 N N . ASP A 1 262 ? -8.583 20.336 10.641 1.00 93.06 262 ASP A N 1
ATOM 1981 C CA . ASP A 1 262 ? -7.505 21.033 11.357 1.00 93.06 262 ASP A CA 1
ATOM 1982 C C . ASP A 1 262 ? -7.770 21.115 12.864 1.00 93.06 262 ASP A C 1
ATOM 1984 O O . ASP A 1 262 ? -7.717 22.171 13.497 1.00 93.06 262 ASP A O 1
ATOM 1988 N N . ILE A 1 263 ? -8.059 19.956 13.449 1.00 92.88 263 ILE A N 1
ATOM 1989 C CA . ILE A 1 263 ? -8.295 19.776 14.878 1.00 92.88 263 ILE A CA 1
ATOM 1990 C C . ILE A 1 263 ? -7.293 18.792 15.471 1.00 92.88 263 ILE A C 1
ATOM 1992 O O . ILE A 1 263 ? -6.771 17.908 14.792 1.00 92.88 263 ILE A O 1
ATOM 1996 N N . GLY A 1 264 ? -7.035 18.920 16.772 1.00 91.81 264 GLY A N 1
ATOM 1997 C CA . GLY A 1 264 ? -6.191 17.966 17.479 1.00 91.81 264 GLY A CA 1
ATOM 1998 C C . GLY A 1 264 ? -6.839 16.581 17.517 1.00 91.81 264 GLY A C 1
ATOM 1999 O O . GLY A 1 264 ? -7.954 16.438 18.016 1.00 91.81 264 GLY A O 1
ATOM 2000 N N . ARG A 1 265 ? -6.111 15.555 17.057 1.00 92.38 265 ARG A N 1
ATOM 2001 C CA . ARG A 1 265 ? -6.515 14.140 17.153 1.00 92.38 265 ARG A CA 1
ATOM 2002 C C . ARG A 1 265 ? -6.977 13.768 18.562 1.00 92.38 265 ARG A C 1
ATOM 2004 O O . ARG A 1 265 ? -8.008 13.132 18.721 1.00 92.38 265 ARG A O 1
ATOM 2011 N N . GLU A 1 266 ? -6.237 14.188 19.586 1.00 92.06 266 GLU A N 1
ATOM 2012 C CA . GLU A 1 266 ? -6.588 13.903 20.981 1.00 92.06 266 GLU A CA 1
ATOM 2013 C C . GLU A 1 266 ? -7.958 14.487 21.357 1.00 92.06 266 GLU A C 1
ATOM 2015 O O . GLU A 1 266 ? -8.787 13.773 21.913 1.00 92.06 266 GLU A O 1
ATOM 2020 N N . ALA A 1 267 ? -8.241 15.736 20.972 1.00 94.31 267 ALA A N 1
ATOM 2021 C CA . ALA A 1 267 ? -9.534 16.369 21.223 1.00 94.31 267 ALA A CA 1
ATOM 2022 C C . ALA A 1 267 ? -10.681 15.639 20.503 1.00 94.31 267 ALA A C 1
ATOM 2024 O O . ALA A 1 267 ? -11.745 15.438 21.088 1.00 94.31 267 ALA A O 1
ATOM 2025 N N . LEU A 1 268 ? -10.458 15.190 19.262 1.00 94.88 268 LEU A N 1
ATOM 2026 C CA . LEU A 1 268 ? -11.426 14.379 18.517 1.00 94.88 268 LEU A CA 1
ATOM 2027 C C . LEU A 1 268 ? -11.737 13.064 19.244 1.00 94.88 268 LEU A C 1
ATOM 2029 O O . LEU A 1 268 ? -12.897 12.786 19.548 1.00 94.88 268 LEU A O 1
ATOM 2033 N N . LEU A 1 269 ? -10.704 12.286 19.573 1.00 93.19 269 LEU A N 1
ATOM 2034 C CA . LEU A 1 269 ? -10.854 10.979 20.219 1.00 93.19 269 LEU A CA 1
ATOM 2035 C C . LEU A 1 269 ? -11.453 11.093 21.632 1.00 93.19 269 LEU A C 1
ATOM 2037 O O . LEU A 1 269 ? -12.300 10.282 22.010 1.00 93.19 269 LEU A O 1
ATOM 2041 N N . GLN A 1 270 ? -11.073 12.115 22.405 1.00 92.44 270 GLN A N 1
ATOM 2042 C CA . GLN A 1 270 ? -11.667 12.391 23.719 1.00 92.44 270 GLN A CA 1
ATOM 2043 C C . GLN A 1 270 ? -13.153 12.745 23.608 1.00 92.44 270 GLN A C 1
ATOM 2045 O O . GLN A 1 270 ? -13.956 12.269 24.407 1.00 92.44 270 GLN A O 1
ATOM 2050 N N . THR A 1 271 ? -13.543 13.533 22.600 1.00 94.62 271 THR A N 1
ATOM 2051 C CA . THR A 1 271 ? -14.953 13.901 22.396 1.00 94.62 271 THR A CA 1
ATOM 2052 C C . THR A 1 271 ? -15.786 12.664 22.051 1.00 94.62 271 THR A C 1
ATOM 2054 O O . THR A 1 271 ? -16.826 12.439 22.670 1.00 94.62 271 THR A O 1
ATOM 2057 N N . ILE A 1 272 ? -15.290 11.812 21.145 1.00 92.31 272 ILE A N 1
ATOM 2058 C CA . ILE A 1 272 ? -15.944 10.552 20.746 1.00 92.31 272 ILE A CA 1
ATOM 2059 C C . ILE A 1 272 ? -16.091 9.587 21.932 1.00 92.31 272 ILE A C 1
ATOM 2061 O O . ILE A 1 272 ? -17.144 8.973 22.096 1.00 92.31 272 ILE A O 1
ATOM 2065 N N . THR A 1 273 ? -15.049 9.451 22.761 1.00 90.62 273 THR A N 1
ATOM 2066 C CA . THR A 1 273 ? -15.043 8.504 23.892 1.00 90.62 273 THR A CA 1
ATOM 2067 C C . THR A 1 273 ? -15.736 9.033 25.151 1.00 90.62 273 THR A C 1
ATOM 2069 O O . THR A 1 273 ? -15.998 8.266 26.080 1.00 90.62 273 THR A O 1
ATOM 2072 N N . SER A 1 274 ? -16.070 10.325 25.198 1.00 90.75 274 SER A N 1
ATOM 2073 C CA . SER A 1 274 ? -16.789 10.922 26.321 1.00 90.75 274 SER A CA 1
ATOM 2074 C C . SER A 1 274 ? -18.210 10.360 26.467 1.00 90.75 274 SER A C 1
ATOM 2076 O O . SER A 1 274 ? -18.884 10.020 25.492 1.00 90.75 274 SER A O 1
ATOM 2078 N N . ARG A 1 275 ? -18.712 10.324 27.710 1.00 85.50 275 ARG A N 1
ATOM 2079 C CA . ARG A 1 275 ? -20.100 9.912 27.996 1.00 85.50 275 ARG A CA 1
ATOM 2080 C C . ARG A 1 275 ? -21.130 10.792 27.286 1.00 85.50 275 ARG A C 1
ATOM 2082 O O . ARG A 1 275 ? -22.157 10.288 26.854 1.00 85.50 275 ARG A O 1
ATOM 2089 N N . GLU A 1 276 ? -20.852 12.089 27.182 1.00 83.06 276 GLU A N 1
ATOM 2090 C CA . GLU A 1 276 ? -21.711 13.058 26.494 1.00 83.06 276 GLU A CA 1
ATOM 2091 C C . GLU A 1 276 ? -21.703 12.853 24.971 1.00 83.06 276 GLU A C 1
ATOM 2093 O O . GLU A 1 276 ? -22.739 13.025 24.324 1.00 83.06 276 GLU A O 1
ATOM 2098 N N . GLY A 1 277 ? -20.565 12.435 24.405 1.00 77.25 277 GLY A N 1
ATOM 2099 C CA . GLY A 1 277 ? -20.438 12.100 22.987 1.00 77.25 277 GLY A CA 1
ATOM 2100 C C . GLY A 1 277 ? -21.276 10.883 22.603 1.00 77.25 277 GLY A C 1
ATOM 2101 O O . GLY A 1 277 ? -21.941 10.888 21.572 1.00 77.25 277 GLY A O 1
ATOM 2102 N N . GLY A 1 278 ? -21.315 9.862 23.465 1.00 80.62 278 GLY A N 1
ATOM 2103 C CA . GLY A 1 278 ? -22.227 8.721 23.321 1.00 80.62 278 GLY A CA 1
ATOM 2104 C C . GLY A 1 278 ? -21.947 7.817 22.113 1.00 80.62 278 GLY A C 1
ATOM 2105 O O . GLY A 1 278 ? -22.798 7.006 21.756 1.00 80.62 278 GLY A O 1
ATOM 2106 N N . LEU A 1 279 ? -20.773 7.949 21.487 1.00 84.50 279 LEU A N 1
ATOM 2107 C CA . LEU A 1 279 ? -20.330 7.122 20.358 1.00 84.50 279 LEU A CA 1
ATOM 2108 C C . LEU A 1 279 ? -19.472 5.927 20.790 1.00 84.50 279 LEU A C 1
ATOM 2110 O O . LEU A 1 279 ? -19.170 5.069 19.970 1.00 84.50 279 LEU A O 1
ATOM 2114 N N . LEU A 1 280 ? -19.069 5.837 22.057 1.00 82.88 280 LEU A N 1
ATOM 2115 C CA . LEU A 1 280 ? -18.411 4.643 22.577 1.00 82.88 280 LEU A CA 1
ATOM 2116 C C . LEU A 1 280 ? -19.470 3.676 23.109 1.00 82.88 280 LEU A C 1
ATOM 2118 O O . LEU A 1 280 ? -20.199 4.011 24.041 1.00 82.88 280 LEU A O 1
ATOM 2122 N N . GLN A 1 281 ? -19.555 2.488 22.513 1.00 72.94 281 GLN A N 1
ATOM 2123 C CA . GLN A 1 281 ? -20.501 1.456 22.937 1.00 72.94 281 GLN A CA 1
ATOM 2124 C C . GLN A 1 281 ? -19.804 0.376 23.774 1.00 72.94 281 GLN A C 1
ATOM 2126 O O . GLN A 1 281 ? -19.618 0.544 24.976 1.00 72.94 281 GLN A O 1
ATOM 2131 N N . HIS A 1 282 ? -19.432 -0.743 23.146 1.00 79.12 282 HIS A N 1
ATOM 2132 C CA . HIS A 1 282 ? -19.045 -1.971 23.850 1.00 79.12 282 HIS A CA 1
ATOM 2133 C C . HIS A 1 282 ? -17.543 -2.265 23.832 1.00 79.12 282 HIS A C 1
ATOM 2135 O O . HIS A 1 282 ? -17.060 -3.004 24.688 1.00 79.12 282 HIS A O 1
ATOM 2141 N N . ARG A 1 283 ? -16.810 -1.704 22.867 1.00 87.00 283 ARG A N 1
ATOM 2142 C CA . ARG A 1 283 ? -15.375 -1.938 22.671 1.00 87.00 283 ARG A CA 1
ATOM 2143 C C . ARG A 1 283 ? -14.600 -0.637 22.768 1.00 87.00 283 ARG A C 1
ATOM 2145 O O . ARG A 1 283 ? -15.146 0.434 22.505 1.00 87.00 283 ARG A O 1
ATOM 2152 N N . ALA A 1 284 ? -13.322 -0.745 23.110 1.00 91.94 284 ALA A N 1
ATOM 2153 C CA . ALA A 1 284 ? -12.393 0.368 22.996 1.00 91.94 284 ALA A CA 1
ATOM 2154 C C . ALA A 1 284 ? -12.342 0.912 21.555 1.00 91.94 284 ALA A C 1
ATOM 2156 O O . ALA A 1 284 ? -12.497 0.170 20.580 1.00 91.94 284 ALA A O 1
ATOM 2157 N N . LEU A 1 285 ? -12.096 2.218 21.438 1.00 94.00 285 LEU A N 1
ATOM 2158 C CA . LEU A 1 285 ? -11.846 2.893 20.169 1.00 94.00 285 LEU A CA 1
ATOM 2159 C C . LEU A 1 285 ? -10.394 2.630 19.750 1.00 94.00 285 LEU A C 1
ATOM 2161 O O . LEU A 1 285 ? -9.484 3.048 20.457 1.00 94.00 285 LEU A O 1
ATOM 2165 N N . THR A 1 286 ? -10.161 1.944 18.635 1.00 96.56 286 THR A N 1
ATOM 2166 C CA . THR A 1 286 ? -8.833 1.435 18.239 1.00 96.56 286 THR A CA 1
ATOM 2167 C C . THR A 1 286 ? -8.438 1.933 16.859 1.00 96.56 286 THR A C 1
ATOM 2169 O O . THR A 1 286 ? -9.297 2.313 16.070 1.00 96.56 286 THR A O 1
ATOM 2172 N N . HIS A 1 287 ? -7.153 1.891 16.523 1.00 97.06 287 HIS A N 1
ATOM 2173 C CA . HIS A 1 287 ? -6.670 2.302 15.205 1.00 97.06 287 HIS A CA 1
ATOM 2174 C C . HIS A 1 287 ? -6.052 1.154 14.409 1.00 97.06 287 HIS A C 1
ATOM 2176 O O . HIS A 1 287 ? -5.306 0.336 14.950 1.00 97.06 287 HIS A O 1
ATOM 2182 N N . ALA A 1 288 ? -6.302 1.135 13.103 1.00 97.62 288 ALA A N 1
ATOM 2183 C CA . ALA A 1 288 ? -5.708 0.191 12.172 1.00 97.62 288 ALA A CA 1
ATOM 2184 C C . ALA A 1 288 ? -5.091 0.920 10.975 1.00 97.62 288 ALA A C 1
ATOM 2186 O O . ALA A 1 288 ? -5.703 1.810 10.385 1.00 97.62 288 ALA A O 1
ATOM 2187 N N . TYR A 1 289 ? -3.886 0.500 10.603 1.00 97.12 289 TYR A N 1
ATOM 2188 C CA . TYR A 1 289 ? -3.288 0.823 9.317 1.00 97.12 289 TYR A CA 1
ATOM 2189 C C . TYR A 1 289 ? -3.416 -0.373 8.380 1.00 97.12 289 TYR A C 1
ATOM 2191 O O . TYR A 1 289 ? -3.040 -1.478 8.759 1.00 97.12 289 TYR A O 1
ATOM 2199 N N . VAL A 1 290 ? -3.895 -0.156 7.160 1.00 95.62 290 VAL A N 1
ATOM 2200 C CA . VAL A 1 290 ? -3.847 -1.131 6.066 1.00 95.62 290 VAL A CA 1
ATOM 2201 C C . VAL A 1 290 ? -2.640 -0.777 5.208 1.00 95.62 290 VAL A C 1
ATOM 2203 O O . VAL A 1 290 ? -2.647 0.235 4.506 1.00 95.62 290 VAL A O 1
ATOM 2206 N N . ALA A 1 291 ? -1.587 -1.582 5.315 1.00 93.69 291 ALA A N 1
ATOM 2207 C CA . ALA A 1 291 ? -0.329 -1.367 4.624 1.00 93.69 291 ALA A CA 1
ATOM 2208 C C . ALA A 1 291 ? -0.281 -2.170 3.323 1.00 93.69 291 ALA A C 1
ATOM 2210 O O . ALA A 1 291 ? -0.426 -3.397 3.320 1.00 93.69 291 ALA A O 1
ATOM 2211 N N . ASP A 1 292 ? -0.023 -1.464 2.229 1.00 91.69 292 ASP A N 1
ATOM 2212 C CA . ASP A 1 292 ? 0.404 -2.029 0.962 1.00 91.69 292 ASP A CA 1
ATOM 2213 C C . ASP A 1 292 ? 1.900 -1.766 0.770 1.00 91.69 292 ASP A C 1
ATOM 2215 O O . ASP A 1 292 ? 2.321 -0.641 0.500 1.00 91.69 292 ASP A O 1
ATOM 2219 N N . VAL A 1 293 ? 2.707 -2.811 0.955 1.00 90.88 293 VAL A N 1
ATOM 2220 C CA . VAL A 1 293 ? 4.166 -2.731 0.858 1.00 90.88 293 VAL A CA 1
ATOM 2221 C C . VAL A 1 293 ? 4.612 -3.277 -0.502 1.00 90.88 293 VAL A C 1
ATOM 2223 O O . VAL A 1 293 ? 4.250 -4.416 -0.833 1.00 90.88 293 VAL A O 1
ATOM 2226 N N . PRO A 1 294 ? 5.420 -2.517 -1.268 1.00 85.81 294 PRO A N 1
ATOM 2227 C CA . PRO A 1 294 ? 6.108 -3.014 -2.450 1.00 85.81 294 PRO A CA 1
ATOM 2228 C C . PRO A 1 294 ? 6.794 -4.362 -2.216 1.00 85.81 294 PRO A C 1
ATOM 2230 O O . PRO A 1 294 ? 7.321 -4.624 -1.138 1.00 85.81 294 PRO A O 1
ATOM 2233 N N . ASP A 1 295 ? 6.761 -5.230 -3.227 1.00 81.12 295 ASP A N 1
ATOM 2234 C CA . ASP A 1 295 ? 7.381 -6.566 -3.233 1.00 81.12 295 ASP A CA 1
ATOM 2235 C C . ASP A 1 295 ? 6.871 -7.570 -2.176 1.00 81.12 295 ASP A C 1
ATOM 2237 O O . ASP A 1 295 ? 7.203 -8.756 -2.231 1.00 81.12 295 ASP A O 1
ATOM 2241 N N . TYR A 1 296 ? 6.001 -7.159 -1.250 1.00 87.44 296 TYR A N 1
ATOM 2242 C CA . TYR A 1 296 ? 5.296 -8.070 -0.353 1.00 87.44 296 TYR A CA 1
ATOM 2243 C C . TYR A 1 296 ? 3.990 -8.529 -1.016 1.00 87.44 296 TYR A C 1
ATOM 2245 O O . TYR A 1 296 ? 3.305 -7.689 -1.586 1.00 87.44 296 TYR A O 1
ATOM 2253 N N . PRO A 1 297 ? 3.591 -9.817 -0.984 1.00 83.50 297 PRO A N 1
ATOM 2254 C CA . PRO A 1 297 ? 2.585 -10.370 -1.904 1.00 83.50 297 PRO A CA 1
ATOM 2255 C C . PRO A 1 297 ? 1.119 -10.028 -1.593 1.00 83.50 297 PRO A C 1
ATOM 2257 O O . PRO A 1 297 ? 0.255 -10.285 -2.431 1.00 83.50 297 PRO A O 1
ATOM 2260 N N . ARG A 1 298 ? 0.810 -9.436 -0.436 1.00 86.25 298 ARG A N 1
ATOM 2261 C CA . ARG A 1 298 ? -0.564 -9.088 -0.030 1.00 86.25 298 ARG A CA 1
ATOM 2262 C C . ARG A 1 298 ? -0.576 -7.885 0.919 1.00 86.25 298 ARG A C 1
ATOM 2264 O O . ARG A 1 298 ? 0.393 -7.733 1.658 1.00 86.25 298 ARG A O 1
ATOM 2271 N N . PRO A 1 299 ? -1.646 -7.073 0.963 1.00 91.50 299 PRO A N 1
ATOM 2272 C CA . PRO A 1 299 ? -1.782 -6.072 2.012 1.00 91.50 299 PRO A CA 1
ATOM 2273 C C . PRO A 1 299 ? -1.947 -6.744 3.382 1.00 91.50 299 PRO A C 1
ATOM 2275 O O . PRO A 1 299 ? -2.379 -7.897 3.479 1.00 91.50 299 PRO A O 1
ATOM 2278 N N . PHE A 1 300 ? -1.604 -6.026 4.447 1.00 95.31 300 PHE A N 1
ATOM 2279 C CA . PHE A 1 300 ? -1.804 -6.485 5.821 1.00 95.31 300 PHE A CA 1
ATOM 2280 C C . PHE A 1 300 ? -2.153 -5.323 6.748 1.00 95.31 300 PHE A C 1
ATOM 2282 O O . PHE A 1 300 ? -1.885 -4.160 6.452 1.00 95.31 300 PHE A O 1
ATOM 2289 N N . ILE A 1 301 ? -2.766 -5.651 7.880 1.00 98.19 301 ILE A N 1
ATOM 2290 C CA . ILE A 1 301 ? -3.196 -4.695 8.893 1.00 98.19 301 ILE A CA 1
ATOM 2291 C C . ILE A 1 301 ? -2.147 -4.615 10.001 1.00 98.19 301 ILE A C 1
ATOM 2293 O O . ILE A 1 301 ? -1.672 -5.646 10.472 1.00 98.19 301 ILE A O 1
ATOM 2297 N N . VAL A 1 302 ? -1.824 -3.409 10.462 1.00 98.50 302 VAL A N 1
ATOM 2298 C CA . VAL A 1 302 ? -1.033 -3.160 11.678 1.00 98.50 302 VAL A CA 1
ATOM 2299 C C . VAL A 1 302 ? -1.891 -2.384 12.672 1.00 98.50 302 VAL A C 1
ATOM 2301 O O . VAL A 1 302 ? -2.486 -1.362 12.324 1.00 98.50 302 VAL A O 1
ATOM 2304 N N . THR A 1 303 ? -1.968 -2.858 13.913 1.00 98.50 303 THR A N 1
ATOM 2305 C CA . THR A 1 303 ? -2.856 -2.297 14.942 1.00 98.50 303 THR A CA 1
ATOM 2306 C C . THR A 1 303 ? -2.282 -2.530 16.350 1.00 98.50 303 THR A C 1
ATOM 2308 O O . THR A 1 303 ? -1.589 -3.512 16.552 1.00 98.50 303 THR A O 1
ATOM 2311 N N . ASP A 1 304 ? -2.458 -1.701 17.377 1.00 96.38 304 ASP A N 1
ATOM 2312 C CA . ASP A 1 304 ? -2.851 -0.293 17.356 1.00 96.38 304 ASP A CA 1
ATOM 2313 C C . ASP A 1 304 ? -1.582 0.566 17.368 1.00 96.38 304 ASP A C 1
ATOM 2315 O O . ASP A 1 304 ? -0.766 0.480 18.282 1.00 96.38 304 ASP A O 1
ATOM 2319 N N . ALA A 1 305 ? -1.415 1.377 16.329 1.00 92.31 305 ALA A N 1
ATOM 2320 C CA . ALA A 1 305 ? -0.224 2.190 16.111 1.00 92.31 305 ALA A CA 1
ATOM 2321 C C . ALA A 1 305 ? -0.515 3.699 16.172 1.00 92.31 305 ALA A C 1
ATOM 2323 O O . ALA A 1 305 ? 0.280 4.485 15.663 1.00 92.31 305 ALA A O 1
ATOM 2324 N N . ALA A 1 306 ? -1.657 4.124 16.734 1.00 92.75 306 ALA A N 1
ATOM 2325 C CA . ALA A 1 306 ? -1.981 5.554 16.782 1.00 92.75 306 ALA A CA 1
ATOM 2326 C C . ALA A 1 306 ? -2.767 6.035 18.011 1.00 92.75 306 ALA A C 1
ATOM 2328 O O . ALA A 1 306 ? -2.751 7.240 18.262 1.00 92.75 306 ALA A O 1
ATOM 2329 N N . ILE A 1 307 ? -3.467 5.166 18.748 1.00 94.62 307 ILE A N 1
ATOM 2330 C CA . ILE A 1 307 ? -4.348 5.589 19.854 1.00 94.62 307 ILE A CA 1
ATOM 2331 C C . ILE A 1 307 ? -3.796 5.162 21.211 1.00 94.62 307 ILE A C 1
ATOM 2333 O O . ILE A 1 307 ? -3.619 5.997 22.098 1.00 94.62 307 ILE A O 1
ATOM 2337 N N . HIS A 1 308 ? -3.530 3.872 21.395 1.00 95.50 308 HIS A N 1
ATOM 2338 C CA . HIS A 1 308 ? -3.213 3.333 22.715 1.00 95.50 308 HIS A CA 1
ATOM 2339 C C . HIS A 1 308 ? -1.708 3.285 22.964 1.00 95.50 308 HIS A C 1
ATOM 2341 O O . HIS A 1 308 ? -1.021 2.449 22.386 1.00 95.50 308 HIS A O 1
ATOM 2347 N N . VAL A 1 309 ? -1.212 4.126 23.882 1.00 95.94 309 VAL A N 1
ATOM 2348 C CA . VAL A 1 309 ? 0.209 4.148 24.284 1.00 95.94 309 VAL A CA 1
ATOM 2349 C C . VAL A 1 309 ? 0.649 2.775 24.789 1.00 95.94 309 VAL A C 1
ATOM 2351 O O . VAL A 1 309 ? 1.474 2.121 24.165 1.00 95.94 309 VAL A O 1
ATOM 2354 N N . GLN A 1 310 ? 0.036 2.301 25.875 1.00 96.69 310 GLN A N 1
ATOM 2355 C CA . GLN A 1 310 ? 0.302 0.988 26.457 1.00 96.69 310 GLN A CA 1
ATOM 2356 C C . GLN A 1 310 ? -1.039 0.292 26.744 1.00 96.69 310 GLN A C 1
ATOM 2358 O O . GLN A 1 310 ? -1.597 0.468 27.829 1.00 96.69 310 GLN A O 1
ATOM 2363 N N . PRO A 1 311 ? -1.610 -0.443 25.774 1.00 96.81 311 PRO A N 1
ATOM 2364 C CA . PRO A 1 311 ? -2.931 -1.040 25.938 1.00 96.81 311 PRO A CA 1
ATOM 2365 C C . PRO A 1 311 ? -2.914 -2.155 26.992 1.00 96.81 311 PRO A C 1
ATOM 2367 O O . PRO A 1 311 ? -1.967 -2.946 27.052 1.00 96.81 311 PRO A O 1
ATOM 2370 N N . THR A 1 312 ? -3.975 -2.236 27.804 1.00 97.38 312 THR A N 1
ATOM 2371 C CA . THR A 1 312 ? -4.196 -3.374 28.714 1.00 97.38 312 THR A CA 1
ATOM 2372 C C . THR A 1 312 ? -4.558 -4.628 27.920 1.00 97.38 312 THR A C 1
ATOM 2374 O O . THR A 1 312 ? -4.829 -4.557 26.720 1.00 97.38 312 THR A O 1
ATOM 2377 N N . LEU A 1 313 ? -4.601 -5.789 28.576 1.00 97.81 313 LEU A N 1
ATOM 2378 C CA . LEU A 1 313 ? -5.001 -7.037 27.925 1.00 97.81 313 LEU A CA 1
ATOM 2379 C C . LEU A 1 313 ? -6.429 -6.960 27.348 1.00 97.81 313 LEU A C 1
ATOM 2381 O O . LEU A 1 313 ? -6.667 -7.397 26.224 1.00 97.81 313 LEU A O 1
ATOM 2385 N N . GLU A 1 314 ? -7.367 -6.357 28.078 1.00 96.88 314 GLU A N 1
ATOM 2386 C CA . GLU A 1 314 ? -8.755 -6.159 27.644 1.00 96.88 314 GLU A CA 1
ATOM 2387 C C . GLU A 1 314 ? -8.833 -5.210 26.447 1.00 96.88 314 GLU A C 1
ATOM 2389 O O . GLU A 1 314 ? -9.543 -5.486 25.481 1.00 96.88 314 GLU A O 1
ATOM 2394 N N . THR A 1 315 ? -8.051 -4.128 26.463 1.00 97.31 315 THR A N 1
ATOM 2395 C CA . THR A 1 315 ? -7.931 -3.237 25.306 1.00 97.31 315 THR A CA 1
ATOM 2396 C C . THR A 1 315 ? -7.323 -3.969 24.111 1.00 97.31 315 THR A C 1
ATOM 2398 O O . THR A 1 315 ? -7.825 -3.833 23.001 1.00 97.31 315 THR A O 1
ATOM 2401 N N . LYS A 1 316 ? -6.289 -4.798 24.308 1.00 98.50 316 LYS A N 1
ATOM 2402 C CA . LYS A 1 316 ? -5.697 -5.614 23.235 1.00 98.50 316 LYS A CA 1
ATOM 2403 C C . LYS A 1 316 ? -6.694 -6.602 22.639 1.00 98.50 316 LYS A C 1
ATOM 2405 O O . LYS A 1 316 ? -6.697 -6.767 21.424 1.00 98.50 316 LYS A O 1
ATOM 2410 N N . ARG A 1 317 ? -7.568 -7.210 23.447 1.00 98.19 317 ARG A N 1
ATOM 2411 C CA . ARG A 1 317 ? -8.676 -8.041 22.944 1.00 98.19 317 ARG A CA 1
ATOM 2412 C C . ARG A 1 317 ? -9.555 -7.243 21.980 1.00 98.19 317 ARG A C 1
ATOM 2414 O O . ARG A 1 317 ? -9.850 -7.732 20.893 1.00 98.19 317 ARG A O 1
ATOM 2421 N N . ASP A 1 318 ? -9.942 -6.027 22.357 1.00 97.56 318 ASP A N 1
ATOM 2422 C CA . ASP A 1 318 ? -10.778 -5.165 21.511 1.00 97.56 318 ASP A CA 1
ATOM 2423 C C . ASP A 1 318 ? -10.050 -4.726 20.236 1.00 97.56 318 ASP A C 1
ATOM 2425 O O . ASP A 1 318 ? -10.647 -4.751 19.161 1.00 97.56 318 ASP A O 1
ATOM 2429 N N . ILE A 1 319 ? -8.752 -4.407 20.330 1.00 98.38 319 ILE A N 1
ATOM 2430 C CA . ILE A 1 319 ? -7.893 -4.115 19.173 1.00 98.38 319 ILE A CA 1
ATOM 2431 C C . ILE A 1 319 ? -7.888 -5.297 18.199 1.00 98.38 319 ILE A C 1
ATOM 2433 O O . ILE A 1 319 ? -8.128 -5.111 17.005 1.00 98.38 319 ILE A O 1
ATOM 2437 N N . VAL A 1 320 ? -7.664 -6.515 18.700 1.00 98.50 320 VAL A N 1
ATOM 2438 C CA . VAL A 1 320 ? -7.664 -7.725 17.868 1.00 98.50 320 VAL A CA 1
ATOM 2439 C C . VAL A 1 320 ? -9.022 -7.930 17.210 1.00 98.50 320 VAL A C 1
ATOM 2441 O O . VAL A 1 320 ? -9.078 -8.152 16.003 1.00 98.50 320 VAL A O 1
ATOM 2444 N N . GLN A 1 321 ? -10.115 -7.831 17.968 1.00 97.56 321 GLN A N 1
ATOM 2445 C CA . GLN A 1 321 ? -11.445 -8.063 17.418 1.00 97.56 321 GLN A CA 1
ATOM 2446 C C . GLN A 1 321 ? -11.813 -7.023 16.352 1.00 97.56 321 GLN A C 1
ATOM 2448 O O . GLN A 1 321 ? -12.273 -7.395 15.276 1.00 97.56 321 GLN A O 1
ATOM 2453 N N . ASN A 1 322 ? -11.554 -5.736 16.599 1.00 96.81 322 ASN A N 1
ATOM 2454 C CA . ASN A 1 322 ? -11.806 -4.681 15.616 1.00 96.81 322 ASN A CA 1
ATOM 2455 C C . ASN A 1 322 ? -10.971 -4.885 14.338 1.00 96.81 322 ASN A C 1
ATOM 2457 O O . ASN A 1 322 ? -11.460 -4.653 13.233 1.00 96.81 322 ASN A O 1
ATOM 2461 N N . ALA A 1 323 ? -9.727 -5.352 14.462 1.00 97.88 323 ALA A N 1
ATOM 2462 C CA . ALA A 1 323 ? -8.879 -5.625 13.306 1.00 97.88 323 ALA A CA 1
ATOM 2463 C C . ALA A 1 323 ? -9.289 -6.884 12.526 1.00 97.88 323 ALA A C 1
ATOM 2465 O O . ALA A 1 323 ? -9.176 -6.891 11.301 1.00 97.88 323 ALA A O 1
ATOM 2466 N N . ILE A 1 324 ? -9.806 -7.919 13.200 1.00 97.75 324 ILE A N 1
ATOM 2467 C CA . ILE A 1 324 ? -10.441 -9.071 12.541 1.00 97.75 324 ILE A CA 1
ATOM 2468 C C . ILE A 1 324 ? -11.645 -8.601 11.723 1.00 97.75 324 ILE A C 1
ATOM 2470 O O . ILE A 1 324 ? -11.764 -8.958 10.552 1.00 97.75 324 ILE A O 1
ATOM 2474 N N . ASP A 1 325 ? -12.502 -7.767 12.310 1.00 95.50 325 ASP A N 1
ATOM 2475 C CA . ASP A 1 325 ? -13.696 -7.253 11.640 1.00 95.50 325 ASP A CA 1
ATOM 2476 C C . ASP A 1 325 ? -13.313 -6.445 10.386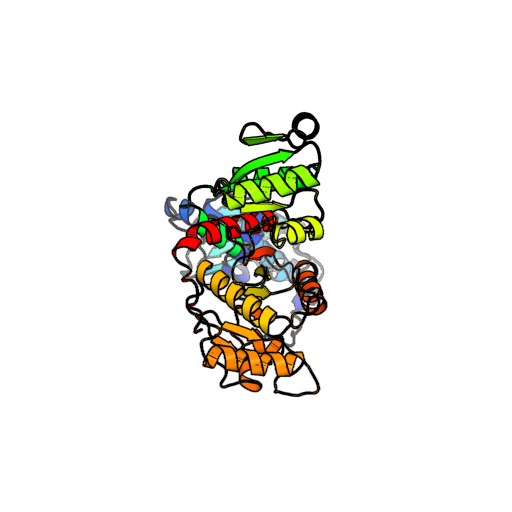 1.00 95.50 325 ASP A C 1
ATOM 2478 O O . ASP A 1 325 ? -13.849 -6.692 9.303 1.00 95.50 325 ASP A O 1
ATOM 2482 N N . LEU A 1 326 ? -12.303 -5.568 10.485 1.00 96.31 326 LEU A N 1
ATOM 2483 C CA . LEU A 1 326 ? -11.751 -4.851 9.330 1.00 96.31 326 LEU A CA 1
ATOM 2484 C C . LEU A 1 326 ? -11.174 -5.807 8.272 1.00 96.31 326 LEU A C 1
ATOM 2486 O O . LEU A 1 326 ? -11.427 -5.624 7.083 1.00 96.31 326 LEU A O 1
ATOM 2490 N N . ALA A 1 327 ? -10.427 -6.840 8.672 1.00 96.62 327 ALA A N 1
ATOM 2491 C CA . ALA A 1 327 ? -9.870 -7.808 7.730 1.00 96.62 327 ALA A CA 1
ATOM 2492 C C . ALA A 1 327 ? -10.971 -8.525 6.927 1.00 96.62 327 ALA A C 1
ATOM 2494 O O . ALA A 1 327 ? -10.852 -8.688 5.712 1.00 96.62 327 ALA A O 1
ATOM 2495 N N . ARG A 1 328 ? -12.084 -8.891 7.570 1.00 95.00 328 ARG A N 1
ATOM 2496 C CA . ARG A 1 328 ? -13.224 -9.517 6.881 1.00 95.00 328 ARG A CA 1
ATOM 2497 C C . ARG A 1 328 ? -13.895 -8.560 5.898 1.00 95.00 328 ARG A C 1
ATOM 2499 O O . ARG A 1 328 ? -14.242 -8.974 4.796 1.00 95.00 328 ARG A O 1
ATOM 2506 N N . VAL A 1 329 ? -14.022 -7.280 6.256 1.00 93.50 329 VAL A N 1
ATOM 2507 C CA . VAL A 1 329 ? -14.527 -6.228 5.351 1.00 93.50 329 VAL A CA 1
ATOM 2508 C C . VAL A 1 329 ? -13.631 -6.061 4.121 1.00 93.50 329 VAL A C 1
ATOM 2510 O O . VAL A 1 329 ? -14.130 -5.836 3.020 1.00 93.50 329 VAL A O 1
ATOM 2513 N N . LEU A 1 330 ? -12.320 -6.244 4.284 1.00 92.38 330 LEU A N 1
ATOM 2514 C CA . LEU A 1 330 ? -11.341 -6.232 3.194 1.00 92.38 330 LEU A CA 1
ATOM 2515 C C . LEU A 1 330 ? -11.315 -7.525 2.358 1.00 92.38 330 LEU A C 1
ATOM 2517 O O . LEU A 1 330 ? -10.514 -7.630 1.433 1.00 92.38 330 LEU A O 1
ATOM 2521 N N . GLY A 1 331 ? -12.180 -8.500 2.653 1.00 91.06 331 GLY A N 1
ATOM 2522 C CA . GLY A 1 331 ? -12.276 -9.751 1.899 1.00 91.06 331 GLY A CA 1
ATOM 2523 C C . GLY A 1 331 ? -11.269 -10.823 2.316 1.00 91.06 331 GLY A C 1
ATOM 2524 O O . GLY A 1 331 ? -11.049 -11.775 1.571 1.00 91.06 331 GLY A O 1
ATOM 2525 N N . PHE A 1 332 ? -10.649 -10.707 3.494 1.00 90.69 332 PHE A N 1
ATOM 2526 C CA . PHE A 1 332 ? -9.891 -11.820 4.059 1.00 90.69 332 PHE A CA 1
ATOM 2527 C C . PHE A 1 332 ? -10.857 -12.848 4.666 1.00 90.69 332 PHE A C 1
ATOM 2529 O O . PHE A 1 332 ? -11.373 -12.638 5.764 1.00 90.69 332 PHE A O 1
ATOM 2536 N N . ASP A 1 333 ? -11.083 -13.960 3.957 1.00 85.62 333 ASP A N 1
ATOM 2537 C CA . ASP A 1 333 ? -12.006 -15.030 4.377 1.00 85.62 333 ASP A CA 1
ATOM 2538 C C . ASP A 1 333 ? -11.653 -15.622 5.752 1.00 85.62 333 ASP A C 1
ATOM 2540 O O . ASP A 1 333 ? -12.528 -15.856 6.585 1.00 85.62 333 ASP A O 1
ATOM 2544 N N . GLU A 1 334 ? -10.357 -15.825 6.005 1.00 92.19 334 GLU A N 1
ATOM 2545 C CA . GLU A 1 334 ? -9.817 -16.265 7.293 1.00 92.19 334 GLU A CA 1
ATOM 2546 C C . GLU A 1 334 ? -8.748 -15.261 7.760 1.00 92.19 334 GLU A C 1
ATOM 2548 O O . GLU A 1 334 ? -7.586 -15.343 7.345 1.00 92.19 334 GLU A O 1
ATOM 2553 N N . PRO A 1 335 ? -9.114 -14.269 8.592 1.00 97.75 335 PRO A N 1
ATOM 2554 C CA . PRO A 1 335 ? -8.157 -13.375 9.231 1.00 97.75 335 PRO A CA 1
ATOM 2555 C C . PRO A 1 335 ? -7.160 -14.164 10.087 1.00 97.75 335 PRO A C 1
ATOM 2557 O O . PRO A 1 335 ? -7.551 -14.988 10.910 1.00 97.75 335 PRO A O 1
ATOM 2560 N N . ARG A 1 336 ? -5.867 -13.903 9.898 1.00 98.50 336 ARG A N 1
ATOM 2561 C CA . ARG A 1 336 ? -4.741 -14.523 10.604 1.00 98.50 336 ARG A CA 1
ATOM 2562 C C . ARG A 1 336 ? -3.985 -13.438 11.363 1.00 98.50 336 ARG A C 1
ATOM 2564 O O . ARG A 1 336 ? -3.207 -12.679 10.776 1.00 98.50 336 ARG A O 1
ATOM 2571 N N . VAL A 1 337 ? -4.242 -13.372 12.663 1.00 98.81 337 VAL A N 1
ATOM 2572 C CA . VAL A 1 337 ? -3.729 -12.357 13.579 1.00 98.81 337 VAL A CA 1
ATOM 2573 C C . VAL A 1 337 ? -2.473 -12.860 14.278 1.00 98.81 337 VAL A C 1
ATOM 2575 O O . VAL A 1 337 ? -2.541 -13.761 15.111 1.00 98.81 337 VAL A O 1
ATOM 2578 N N . ALA A 1 338 ? -1.335 -12.240 13.978 1.00 98.81 338 ALA A N 1
ATOM 2579 C CA . ALA A 1 338 ? -0.103 -12.436 14.728 1.00 98.81 338 ALA A CA 1
ATOM 2580 C C . ALA A 1 338 ? -0.020 -11.427 15.877 1.00 98.81 338 ALA A C 1
ATOM 2582 O O . ALA A 1 338 ? -0.053 -10.213 15.652 1.00 98.81 338 ALA A O 1
ATOM 2583 N N . ILE A 1 339 ? 0.134 -11.922 17.104 1.00 98.75 339 ILE A N 1
ATOM 2584 C CA . ILE A 1 339 ? 0.437 -11.082 18.261 1.00 98.75 339 ILE A CA 1
ATOM 2585 C C . ILE A 1 339 ? 1.949 -10.912 18.366 1.00 98.75 339 ILE A C 1
ATOM 2587 O O . ILE A 1 339 ? 2.672 -11.852 18.715 1.00 98.75 339 ILE A O 1
ATOM 2591 N N . LEU A 1 340 ? 2.436 -9.715 18.040 1.00 98.62 340 LEU A N 1
ATOM 2592 C CA . LEU A 1 340 ? 3.865 -9.477 17.914 1.00 98.62 340 LEU A CA 1
ATOM 2593 C C . LEU A 1 340 ? 4.563 -9.380 19.272 1.00 98.62 340 LEU A C 1
ATOM 2595 O O . LEU A 1 340 ? 4.078 -8.765 20.224 1.00 98.62 340 LEU A O 1
ATOM 2599 N N . SER A 1 341 ? 5.763 -9.944 19.333 1.00 98.31 341 SER A N 1
ATOM 2600 C CA . SER A 1 341 ? 6.698 -9.805 20.443 1.00 98.31 341 SER A CA 1
ATOM 2601 C C . SER A 1 341 ? 8.136 -9.893 19.931 1.00 98.31 341 SER A C 1
ATOM 2603 O O . SER A 1 341 ? 8.394 -10.310 18.807 1.00 98.31 341 SER A O 1
ATOM 2605 N N . ALA A 1 342 ? 9.102 -9.534 20.775 1.00 96.31 342 ALA A N 1
ATOM 2606 C CA . ALA A 1 342 ? 10.517 -9.796 20.509 1.00 96.31 342 ALA A CA 1
ATOM 2607 C C . ALA A 1 342 ? 10.918 -11.261 20.802 1.00 96.31 342 ALA A C 1
ATOM 2609 O O . ALA A 1 342 ? 12.094 -11.604 20.710 1.00 96.31 342 ALA A O 1
ATOM 2610 N N . ALA A 1 343 ? 9.961 -12.116 21.177 1.00 94.38 343 ALA A N 1
ATOM 2611 C CA . ALA A 1 343 ? 10.150 -13.543 21.408 1.00 94.38 343 ALA A CA 1
ATOM 2612 C C . ALA A 1 343 ? 9.191 -14.373 20.546 1.00 94.38 343 ALA A C 1
ATOM 2614 O O . ALA A 1 343 ? 8.081 -13.939 20.258 1.00 94.38 343 ALA A O 1
ATOM 2615 N N . ASP A 1 344 ? 9.620 -15.588 20.207 1.00 94.00 344 ASP A N 1
ATOM 2616 C CA . ASP A 1 344 ? 8.801 -16.616 19.544 1.00 94.00 344 ASP A CA 1
ATOM 2617 C C . ASP A 1 344 ? 8.281 -17.677 20.542 1.00 94.00 344 ASP A C 1
ATOM 2619 O O . ASP A 1 344 ? 7.650 -18.654 20.163 1.00 94.00 344 ASP A O 1
ATOM 2623 N N . ALA A 1 345 ? 8.581 -17.516 21.836 1.00 94.19 345 ALA A N 1
ATOM 2624 C CA . ALA A 1 345 ? 8.139 -18.402 22.909 1.00 94.19 345 ALA A CA 1
ATOM 2625 C C . ALA A 1 345 ? 7.581 -17.595 24.086 1.00 94.19 345 ALA A C 1
ATOM 2627 O O . ALA A 1 345 ? 7.981 -16.447 24.323 1.00 94.19 345 ALA A O 1
ATOM 2628 N N . VAL A 1 346 ? 6.669 -18.210 24.843 1.00 97.25 346 VAL A N 1
ATOM 2629 C CA . VAL A 1 346 ? 6.057 -17.589 26.023 1.00 97.25 346 VAL A CA 1
ATOM 2630 C C . VAL A 1 346 ? 7.102 -17.403 27.122 1.00 97.25 346 VAL A C 1
ATOM 2632 O O . VAL A 1 346 ? 7.742 -18.359 27.560 1.00 97.25 346 VAL A O 1
ATOM 2635 N N . THR A 1 347 ? 7.272 -16.168 27.585 1.00 96.44 347 THR A N 1
ATOM 2636 C CA . THR A 1 347 ? 8.215 -15.809 28.645 1.00 96.44 347 THR A CA 1
ATOM 2637 C C . THR A 1 347 ? 7.702 -14.632 29.462 1.00 96.44 347 THR A C 1
ATOM 2639 O O . THR A 1 347 ? 7.250 -13.627 28.921 1.00 96.44 347 THR A O 1
ATOM 2642 N N . SER A 1 348 ? 7.839 -14.718 30.785 1.00 95.81 348 SER A N 1
ATOM 2643 C CA . SER A 1 348 ? 7.494 -13.624 31.700 1.00 95.81 348 SER A CA 1
ATOM 2644 C C . SER A 1 348 ? 8.478 -12.453 31.649 1.00 95.81 348 SER A C 1
ATOM 2646 O O . SER A 1 348 ? 8.184 -11.392 32.194 1.00 95.81 348 SER A O 1
ATOM 2648 N N . ALA A 1 349 ? 9.628 -12.614 30.982 1.00 97.06 349 ALA A N 1
ATOM 2649 C CA . ALA A 1 349 ? 10.596 -11.535 30.784 1.00 97.06 349 ALA A CA 1
ATOM 2650 C C . ALA A 1 349 ? 10.073 -10.428 29.850 1.00 97.06 349 ALA A C 1
ATOM 2652 O O . ALA A 1 349 ? 10.581 -9.310 29.884 1.00 97.06 349 ALA A O 1
ATOM 2653 N N . LEU A 1 350 ? 9.069 -10.734 29.020 1.00 96.06 350 LEU A N 1
ATOM 2654 C CA . LEU A 1 350 ? 8.440 -9.791 28.101 1.00 96.06 350 LEU A CA 1
ATOM 2655 C C . LEU A 1 350 ? 6.928 -9.792 28.328 1.00 96.06 350 LEU A C 1
ATOM 2657 O O . LEU A 1 350 ? 6.258 -10.793 28.088 1.00 96.06 350 LEU A O 1
ATOM 2661 N N . SER A 1 351 ? 6.364 -8.652 28.726 1.00 96.31 351 SER A N 1
ATOM 2662 C CA . SER A 1 351 ? 4.912 -8.517 28.916 1.00 96.31 351 SER A CA 1
ATOM 2663 C C . SER A 1 351 ? 4.128 -8.824 27.638 1.00 96.31 351 SER A C 1
ATOM 2665 O O . SER A 1 351 ? 3.132 -9.534 27.693 1.00 96.31 351 SER A O 1
ATOM 2667 N N . SER A 1 352 ? 4.627 -8.396 26.473 1.00 97.69 352 SER A N 1
ATOM 2668 C CA . SER A 1 352 ? 4.013 -8.701 25.173 1.00 97.69 352 SER A CA 1
ATOM 2669 C C . SER A 1 352 ? 3.920 -10.199 24.884 1.00 97.69 352 SER A C 1
ATOM 2671 O O . SER A 1 352 ? 2.974 -10.634 24.236 1.00 97.69 352 SER A O 1
ATOM 2673 N N . SER A 1 353 ? 4.868 -10.990 25.394 1.00 97.81 353 SER A N 1
ATOM 2674 C CA . SER A 1 353 ? 4.865 -12.447 25.263 1.00 97.81 353 SER A CA 1
ATOM 2675 C C . SER A 1 353 ? 3.768 -13.093 26.116 1.00 97.81 353 SER A C 1
ATOM 2677 O O . SER A 1 353 ? 3.048 -13.978 25.650 1.00 97.81 353 SER A O 1
ATOM 2679 N N . MET A 1 354 ? 3.571 -12.590 27.337 1.00 98.25 354 MET A N 1
ATOM 2680 C CA . MET A 1 354 ? 2.480 -13.026 28.214 1.00 98.25 354 MET A CA 1
ATOM 2681 C C . MET A 1 354 ? 1.104 -12.592 27.695 1.00 98.25 354 MET A C 1
ATOM 2683 O O . MET A 1 354 ? 0.168 -13.391 27.715 1.00 98.25 354 MET A O 1
ATOM 2687 N N . ASP A 1 355 ? 0.988 -11.363 27.186 1.00 98.31 355 ASP A N 1
ATOM 2688 C CA . ASP A 1 355 ? -0.248 -10.861 26.579 1.00 98.31 355 ASP A CA 1
ATOM 2689 C C . ASP A 1 355 ? -0.634 -11.692 25.352 1.00 98.31 355 ASP A C 1
ATOM 2691 O O . ASP A 1 355 ? -1.801 -12.042 25.193 1.00 98.31 355 ASP A O 1
ATOM 2695 N N . ALA A 1 356 ? 0.340 -12.067 24.515 1.00 98.50 356 ALA A N 1
ATOM 2696 C CA . ALA A 1 356 ? 0.111 -12.936 23.365 1.00 98.50 356 ALA A CA 1
ATOM 2697 C C . ALA A 1 356 ? -0.480 -14.289 23.774 1.00 98.50 356 ALA A C 1
ATOM 2699 O O . ALA A 1 356 ? -1.516 -14.689 23.244 1.00 98.50 356 ALA A O 1
ATOM 2700 N N . ALA A 1 357 ? 0.120 -14.951 24.768 1.00 98.19 357 ALA A N 1
ATOM 2701 C CA . ALA A 1 357 ? -0.385 -16.222 25.283 1.00 98.19 357 ALA A CA 1
ATOM 2702 C C . ALA A 1 357 ? -1.818 -16.094 25.829 1.00 98.19 357 ALA A C 1
ATOM 2704 O O . ALA A 1 357 ? -2.667 -16.958 25.592 1.00 98.19 357 ALA A O 1
ATOM 2705 N N . ALA A 1 358 ? -2.106 -15.000 26.541 1.00 98.62 358 ALA A N 1
ATOM 2706 C CA . ALA A 1 358 ? -3.437 -14.736 27.066 1.00 98.62 358 ALA A CA 1
ATOM 2707 C C . ALA A 1 358 ? -4.456 -14.509 25.937 1.00 98.62 358 ALA A C 1
ATOM 2709 O O . ALA A 1 358 ? -5.494 -15.165 25.935 1.00 98.62 358 ALA A O 1
ATOM 2710 N N . LEU A 1 359 ? -4.147 -13.669 24.944 1.00 98.69 359 LEU A N 1
ATOM 2711 C CA . LEU A 1 359 ? -5.025 -13.391 23.799 1.00 98.69 359 LEU A CA 1
ATOM 2712 C C . LEU A 1 359 ? -5.316 -14.644 22.964 1.00 98.69 359 LEU A C 1
ATOM 2714 O O . LEU A 1 359 ? -6.467 -14.860 22.587 1.00 98.69 359 LEU A O 1
ATOM 2718 N N . CYS A 1 360 ? -4.323 -15.511 22.744 1.00 98.38 360 CYS A N 1
ATOM 2719 C CA . CYS A 1 360 ? -4.544 -16.801 22.081 1.00 98.38 360 CYS A CA 1
ATOM 2720 C C . CYS A 1 360 ? -5.548 -17.654 22.869 1.00 98.38 360 CYS A C 1
ATOM 2722 O O . CYS A 1 360 ? -6.510 -18.176 22.308 1.00 98.38 360 CYS A O 1
ATOM 2724 N N . LYS A 1 361 ? -5.416 -17.708 24.204 1.00 98.38 361 LYS A N 1
ATOM 2725 C CA . LYS A 1 361 ? -6.378 -18.421 25.057 1.00 98.38 361 LYS A CA 1
ATOM 2726 C C . LYS A 1 361 ? -7.772 -17.789 25.046 1.00 98.38 361 LYS A C 1
ATOM 2728 O O . LYS A 1 361 ? -8.766 -18.507 25.162 1.00 98.38 361 LYS A O 1
ATOM 2733 N N . MET A 1 362 ? -7.862 -16.466 24.933 1.00 98.44 362 MET A N 1
ATOM 2734 C CA . MET A 1 362 ? -9.132 -15.751 24.781 1.00 98.44 362 MET A CA 1
ATOM 2735 C C . MET A 1 362 ? -9.803 -16.108 23.446 1.00 98.44 362 MET A C 1
ATOM 2737 O O . MET A 1 362 ? -11.009 -16.353 23.429 1.00 98.44 362 MET A O 1
ATOM 2741 N N . ALA A 1 363 ? -9.036 -16.228 22.358 1.00 97.69 363 ALA A N 1
ATOM 2742 C CA . ALA A 1 363 ? -9.530 -16.680 21.056 1.00 97.69 363 ALA A CA 1
ATOM 2743 C C . ALA A 1 363 ? -10.016 -18.140 21.086 1.00 97.69 363 ALA A C 1
ATOM 2745 O O . ALA A 1 363 ? -11.130 -18.427 20.653 1.00 97.69 363 ALA A O 1
ATOM 2746 N N . GLU A 1 364 ? -9.256 -19.054 21.701 1.00 97.00 364 GLU A N 1
ATOM 2747 C CA . GLU A 1 364 ? -9.689 -20.447 21.918 1.00 97.00 364 GLU A CA 1
ATOM 2748 C C . GLU A 1 364 ? -10.981 -20.553 22.743 1.00 97.00 364 GLU A C 1
ATOM 2750 O O . GLU A 1 364 ? -11.741 -21.509 22.605 1.00 97.00 364 GLU A O 1
ATOM 2755 N N . ARG A 1 365 ? -11.224 -19.582 23.631 1.00 97.25 365 ARG A N 1
ATOM 2756 C CA . ARG A 1 365 ? -12.445 -19.478 24.444 1.00 97.25 365 ARG A CA 1
ATOM 2757 C C . ARG A 1 365 ? -13.541 -18.636 23.791 1.00 97.25 365 ARG A C 1
ATOM 2759 O O . ARG A 1 365 ? -14.514 -18.309 24.467 1.00 97.25 365 ARG A O 1
ATOM 2766 N N . HIS A 1 366 ? -13.392 -18.282 22.516 1.00 95.69 366 HIS A N 1
ATOM 2767 C CA . HIS A 1 366 ? -14.354 -17.492 21.743 1.00 95.69 366 HIS A CA 1
ATOM 2768 C C . HIS A 1 366 ? -14.640 -16.089 22.304 1.00 95.69 366 HIS A C 1
ATOM 2770 O O . HIS A 1 366 ? -15.655 -15.481 21.978 1.00 95.69 366 HIS A O 1
ATOM 2776 N N . GLN A 1 367 ? -13.741 -15.543 23.127 1.00 96.12 367 GLN A N 1
ATOM 2777 C CA . GLN A 1 367 ? -13.782 -14.131 23.528 1.00 96.12 367 GLN A CA 1
ATOM 2778 C C . GLN A 1 367 ? -13.250 -13.209 22.421 1.00 96.12 367 GLN A C 1
ATOM 2780 O O . GLN A 1 367 ? -13.502 -12.007 22.445 1.00 96.12 367 GLN A O 1
ATOM 2785 N N . ILE A 1 368 ? -12.506 -13.786 21.478 1.00 96.88 368 ILE A N 1
ATOM 2786 C CA . ILE A 1 368 ? -12.147 -13.215 20.182 1.00 96.88 368 ILE A CA 1
ATOM 2787 C C . ILE A 1 368 ? -12.661 -14.210 19.139 1.00 96.88 368 ILE A C 1
ATOM 2789 O O . ILE A 1 368 ? -12.456 -15.416 19.294 1.00 96.88 368 ILE A O 1
ATOM 2793 N N . ALA A 1 369 ? -13.349 -13.731 18.109 1.00 94.75 369 ALA A N 1
ATOM 2794 C CA . ALA A 1 369 ? -14.032 -14.570 17.131 1.00 94.75 369 ALA A CA 1
ATOM 2795 C C . ALA A 1 369 ? -13.814 -14.075 15.697 1.00 94.75 369 ALA A C 1
ATOM 2797 O O . ALA A 1 369 ? -13.542 -12.901 15.461 1.00 94.75 369 ALA A O 1
ATOM 2798 N N . GLY A 1 370 ? -13.985 -14.979 14.727 1.00 94.19 370 GLY A N 1
ATOM 2799 C CA . GLY A 1 370 ? -13.936 -14.649 13.298 1.00 94.19 370 GLY A CA 1
ATOM 2800 C C . GLY A 1 370 ? -12.537 -14.618 12.680 1.00 94.19 370 GLY A C 1
ATOM 2801 O O . GLY A 1 370 ? -12.413 -14.180 11.542 1.00 94.19 370 GLY A O 1
ATOM 2802 N N . GLY A 1 371 ? -11.508 -15.082 13.394 1.00 96.25 371 GLY A N 1
ATOM 2803 C CA . GLY A 1 371 ? -10.141 -15.191 12.890 1.00 96.25 371 GLY A CA 1
ATOM 2804 C C . GLY A 1 371 ? -9.284 -16.142 13.723 1.00 96.25 371 GLY A C 1
ATOM 2805 O O . GLY A 1 371 ? -9.643 -16.502 14.846 1.00 96.25 371 GLY A O 1
ATOM 2806 N N . LEU A 1 372 ? -8.147 -16.542 13.162 1.00 98.25 372 LEU A N 1
ATOM 2807 C CA . LEU A 1 372 ? -7.110 -17.304 13.847 1.00 98.25 372 LEU A CA 1
ATOM 2808 C C . LEU A 1 372 ? -6.146 -16.337 14.526 1.00 98.25 372 LEU A C 1
ATOM 2810 O O . LEU A 1 372 ? -5.680 -15.389 13.897 1.00 98.25 372 LEU A O 1
ATOM 2814 N N . VAL A 1 373 ? -5.833 -16.588 15.793 1.00 98.56 373 VAL A N 1
ATOM 2815 C CA . VAL A 1 373 ? -4.922 -15.761 16.589 1.00 98.56 373 VAL A CA 1
ATOM 2816 C C . VAL A 1 373 ? -3.779 -16.636 17.068 1.00 98.56 373 VAL A C 1
ATOM 2818 O O . VAL A 1 373 ? -4.029 -17.700 17.629 1.00 98.56 373 VAL A O 1
ATOM 2821 N N . ASP A 1 374 ? -2.546 -16.188 16.851 1.00 98.44 374 ASP A N 1
ATOM 2822 C CA . ASP A 1 374 ? -1.361 -16.876 17.355 1.00 98.44 374 ASP A CA 1
ATOM 2823 C C . ASP A 1 374 ? -0.277 -15.885 17.787 1.00 98.44 374 ASP A C 1
ATOM 2825 O O . ASP A 1 374 ? -0.188 -14.753 17.300 1.00 98.44 374 ASP A O 1
ATOM 2829 N N . GLY A 1 375 ? 0.555 -16.318 18.722 1.00 97.44 375 GLY A N 1
ATOM 2830 C CA . GLY A 1 375 ? 1.591 -15.517 19.336 1.00 97.44 375 GLY A CA 1
ATOM 2831 C C . GLY A 1 375 ? 2.122 -16.137 20.628 1.00 97.44 375 GLY A C 1
ATOM 2832 O O . GLY A 1 375 ? 1.498 -17.018 21.216 1.00 97.44 375 GLY A O 1
ATOM 2833 N N . PRO A 1 376 ? 3.252 -15.636 21.138 1.00 98.25 376 PRO A N 1
ATOM 2834 C CA . PRO A 1 376 ? 4.015 -14.506 20.612 1.00 98.25 376 PRO A CA 1
ATOM 2835 C C . PRO A 1 376 ? 4.802 -14.849 19.347 1.00 98.25 376 PRO A C 1
ATOM 2837 O O . PRO A 1 376 ? 5.393 -15.919 19.254 1.00 98.25 376 PRO A O 1
ATOM 2840 N N . LEU A 1 377 ? 4.827 -13.924 18.387 1.00 98.44 377 LEU A N 1
ATOM 2841 C CA . LEU A 1 377 ? 5.601 -14.068 17.154 1.00 98.44 377 LEU A CA 1
ATOM 2842 C C . LEU A 1 377 ? 6.529 -12.872 16.950 1.00 98.44 377 LEU A C 1
ATOM 2844 O O . LEU A 1 377 ? 6.115 -11.717 17.063 1.00 98.44 377 LEU A O 1
ATOM 2848 N N . SER A 1 378 ? 7.775 -13.146 16.575 1.00 97.75 378 SER A N 1
ATOM 2849 C CA . SER A 1 378 ? 8.644 -12.133 15.976 1.00 97.75 378 SER A CA 1
ATOM 2850 C C . SER A 1 378 ? 8.089 -11.661 14.627 1.00 97.75 378 SER A C 1
ATOM 2852 O O . SER A 1 378 ? 7.353 -12.381 13.947 1.00 97.75 378 SER A O 1
ATOM 2854 N N . PHE A 1 379 ? 8.421 -10.429 14.224 1.00 97.31 379 PHE A N 1
ATOM 2855 C CA . PHE A 1 379 ? 7.905 -9.848 12.979 1.00 97.31 379 PHE A CA 1
ATOM 2856 C C . PHE A 1 379 ? 8.249 -10.711 11.755 1.00 97.31 379 PHE A C 1
ATOM 2858 O O . PHE A 1 379 ? 7.366 -11.031 10.964 1.00 97.31 379 PHE A O 1
ATOM 2865 N N . ASP A 1 380 ? 9.499 -11.166 11.635 1.00 96.19 380 ASP A N 1
ATOM 2866 C CA . ASP A 1 380 ? 9.952 -12.057 10.563 1.00 96.19 380 ASP A CA 1
ATOM 2867 C C . ASP A 1 380 ? 9.196 -13.392 10.565 1.00 96.19 380 ASP A C 1
ATOM 2869 O O . ASP A 1 380 ? 8.789 -13.863 9.502 1.00 96.19 380 ASP A O 1
ATOM 2873 N N . ALA A 1 381 ? 8.940 -13.978 11.739 1.00 97.50 381 ALA A N 1
ATOM 2874 C CA . ALA A 1 381 ? 8.129 -15.187 11.848 1.00 97.50 381 ALA A CA 1
ATOM 2875 C C . ALA A 1 381 ? 6.664 -14.962 11.448 1.00 97.50 381 ALA A C 1
ATOM 2877 O O . ALA A 1 381 ? 6.054 -15.870 10.892 1.00 97.50 381 ALA A O 1
ATOM 2878 N N . ALA A 1 382 ? 6.096 -13.779 11.687 1.00 97.88 382 ALA A N 1
ATOM 2879 C CA . ALA A 1 382 ? 4.716 -13.467 11.319 1.00 97.88 382 ALA A CA 1
ATOM 2880 C C . ALA A 1 382 ? 4.516 -13.342 9.796 1.00 97.88 382 ALA A C 1
ATOM 2882 O O . ALA A 1 382 ? 3.490 -13.788 9.278 1.00 97.88 382 ALA A O 1
ATOM 2883 N N . ILE A 1 383 ? 5.492 -12.778 9.071 1.00 95.56 383 ILE A N 1
ATOM 2884 C CA . ILE A 1 383 ? 5.326 -12.409 7.652 1.00 95.56 383 ILE A CA 1
ATOM 2885 C C . ILE A 1 383 ? 6.092 -13.283 6.648 1.00 95.56 383 ILE A C 1
ATOM 2887 O O . ILE A 1 383 ? 5.773 -13.258 5.461 1.00 95.56 383 ILE A O 1
ATOM 2891 N N . ASN A 1 384 ? 7.103 -14.048 7.079 1.00 95.50 384 ASN A N 1
ATOM 2892 C CA . ASN A 1 384 ? 7.952 -14.830 6.178 1.00 95.50 384 ASN A CA 1
ATOM 2893 C C . ASN A 1 384 ? 7.712 -16.351 6.329 1.00 95.50 384 ASN A C 1
ATOM 2895 O O . ASN A 1 384 ? 8.108 -16.931 7.346 1.00 95.50 384 ASN A O 1
ATOM 2899 N N . PRO A 1 385 ? 7.149 -17.034 5.309 1.00 95.31 385 PRO A N 1
ATOM 2900 C CA . PRO A 1 385 ? 6.912 -18.482 5.341 1.00 95.31 385 PRO A CA 1
ATOM 2901 C C . PRO A 1 385 ? 8.168 -19.333 5.581 1.00 95.31 385 PRO A C 1
ATOM 2903 O O . PRO A 1 385 ? 8.097 -20.382 6.218 1.00 95.31 385 PRO A O 1
ATOM 2906 N N . ASP A 1 386 ? 9.338 -18.909 5.097 1.00 96.00 386 ASP A N 1
ATOM 2907 C CA . ASP A 1 386 ? 10.595 -19.646 5.281 1.00 96.00 386 ASP A CA 1
ATOM 2908 C C . ASP A 1 386 ? 11.099 -19.560 6.719 1.00 96.00 386 ASP A C 1
ATOM 2910 O O . ASP A 1 386 ? 11.742 -20.489 7.214 1.00 96.00 386 ASP A O 1
ATOM 2914 N N . VAL A 1 387 ? 10.863 -18.430 7.385 1.00 96.31 387 VAL A N 1
ATOM 2915 C CA . VAL A 1 387 ? 11.187 -18.246 8.805 1.00 96.31 387 VAL A CA 1
ATOM 2916 C C . VAL A 1 387 ? 10.184 -19.009 9.664 1.00 96.31 387 VAL A C 1
ATOM 2918 O O . VAL A 1 387 ? 10.596 -19.767 10.543 1.00 96.31 387 VAL A O 1
ATOM 2921 N N . ALA A 1 388 ? 8.890 -18.883 9.360 1.00 96.50 388 ALA A N 1
ATOM 2922 C CA . ALA A 1 388 ? 7.815 -19.587 10.050 1.00 96.50 388 ALA A CA 1
ATOM 2923 C C . ALA A 1 388 ? 8.022 -21.106 10.043 1.00 96.50 388 ALA A C 1
ATOM 2925 O O . ALA A 1 388 ? 8.013 -21.718 11.102 1.00 96.50 388 ALA A O 1
ATOM 2926 N N . ARG A 1 389 ? 8.359 -21.708 8.894 1.00 96.19 389 ARG A N 1
ATOM 2927 C CA . ARG A 1 389 ? 8.661 -23.151 8.799 1.00 96.19 389 ARG A CA 1
ATOM 2928 C C . ARG A 1 389 ? 9.787 -23.626 9.722 1.00 96.19 389 ARG A C 1
ATOM 2930 O O . ARG A 1 389 ? 9.830 -24.801 10.066 1.00 96.19 389 ARG A O 1
ATOM 2937 N N . ARG A 1 390 ? 10.722 -22.744 10.088 1.00 95.75 390 ARG A N 1
ATOM 2938 C CA . ARG A 1 390 ? 11.854 -23.070 10.970 1.00 95.75 390 ARG A CA 1
ATOM 2939 C C . ARG A 1 390 ? 11.545 -22.822 12.442 1.00 95.75 390 ARG A C 1
ATOM 2941 O O . ARG A 1 390 ? 11.995 -23.596 13.278 1.00 95.75 390 ARG A O 1
ATOM 2948 N N . LYS A 1 391 ? 10.839 -21.733 12.751 1.00 94.56 391 LYS A N 1
ATOM 2949 C CA . LYS A 1 391 ? 10.578 -21.297 14.130 1.00 94.56 391 LYS A CA 1
ATOM 2950 C C . LYS A 1 391 ? 9.236 -21.789 14.682 1.00 94.56 391 LYS A C 1
ATOM 2952 O O . LYS A 1 391 ? 9.175 -22.164 15.843 1.00 94.56 391 LYS A O 1
ATOM 2957 N N . ASN A 1 392 ? 8.194 -21.794 13.852 1.00 94.75 392 ASN A N 1
ATOM 2958 C CA . ASN A 1 392 ? 6.794 -22.028 14.222 1.00 94.75 392 ASN A CA 1
ATOM 2959 C C . ASN A 1 392 ? 6.076 -22.919 13.175 1.00 94.75 392 ASN A C 1
ATOM 2961 O O . ASN A 1 392 ? 5.112 -22.469 12.553 1.00 94.75 392 ASN A O 1
ATOM 2965 N N . PRO A 1 393 ? 6.552 -24.156 12.920 1.00 92.94 393 PRO A N 1
ATOM 2966 C CA . PRO A 1 393 ? 6.077 -24.992 11.808 1.00 92.94 393 PRO A CA 1
ATOM 2967 C C . PRO A 1 393 ? 4.601 -25.404 11.897 1.00 92.94 393 PRO A C 1
ATOM 2969 O O . PRO A 1 393 ? 3.984 -25.636 10.861 1.00 92.94 393 PRO A O 1
ATOM 2972 N N . ASP A 1 394 ? 4.042 -25.476 13.107 1.00 94.75 394 ASP A N 1
ATOM 2973 C CA . ASP A 1 394 ? 2.661 -25.917 13.349 1.00 94.75 394 ASP A CA 1
ATOM 2974 C C . ASP A 1 394 ? 1.656 -24.750 13.401 1.00 94.75 394 ASP A C 1
ATOM 2976 O O . ASP A 1 394 ? 0.451 -24.962 13.544 1.00 94.75 394 ASP A O 1
ATOM 2980 N N . SER A 1 395 ? 2.136 -23.507 13.295 1.00 96.62 395 SER A N 1
ATOM 2981 C CA . SER A 1 395 ? 1.287 -22.321 13.366 1.00 96.62 395 SER A CA 1
ATOM 2982 C C . SER A 1 395 ? 0.511 -22.117 12.067 1.00 96.62 395 SER A C 1
ATOM 2984 O O . SER A 1 395 ? 1.085 -21.960 10.990 1.00 96.62 395 SER A O 1
ATOM 2986 N N . ALA A 1 396 ? -0.813 -22.007 12.179 1.00 95.81 396 ALA A N 1
ATOM 2987 C CA . ALA A 1 396 ? -1.677 -21.611 11.069 1.00 95.81 396 ALA A CA 1
ATOM 2988 C C . ALA A 1 396 ? -1.651 -20.092 10.795 1.00 95.81 396 ALA A C 1
ATOM 2990 O O . ALA A 1 396 ? -2.362 -19.623 9.905 1.00 95.81 396 ALA A O 1
ATOM 2991 N N . VAL A 1 397 ? -0.868 -19.304 11.536 1.00 97.94 397 VAL A N 1
ATOM 2992 C CA . VAL A 1 397 ? -0.767 -17.842 11.388 1.00 97.94 397 VAL A CA 1
ATOM 2993 C C . VAL A 1 397 ? 0.628 -17.425 10.922 1.00 97.94 397 VAL A C 1
ATOM 2995 O O . VAL A 1 397 ? 0.740 -16.580 10.033 1.00 97.94 397 VAL A O 1
ATOM 2998 N N . ALA A 1 398 ? 1.688 -18.013 11.482 1.00 97.62 398 ALA A N 1
ATOM 2999 C CA . ALA A 1 398 ? 3.066 -17.638 11.186 1.00 97.62 398 ALA A CA 1
ATOM 3000 C C . ALA A 1 398 ? 3.390 -17.746 9.683 1.00 97.62 398 ALA A C 1
ATOM 3002 O O . ALA A 1 398 ? 2.996 -18.682 8.991 1.00 97.62 398 ALA A O 1
ATOM 3003 N N . GLY A 1 399 ? 4.106 -16.753 9.157 1.00 96.69 399 GLY A N 1
ATOM 3004 C CA . GLY A 1 399 ? 4.493 -16.620 7.751 1.00 96.69 399 GLY A CA 1
ATOM 3005 C C . GLY A 1 399 ? 3.366 -16.168 6.822 1.00 96.69 399 GLY A C 1
ATOM 3006 O O . GLY A 1 399 ? 3.619 -15.729 5.697 1.00 96.69 399 GLY A O 1
ATOM 3007 N N . GLN A 1 400 ? 2.123 -16.249 7.285 1.00 95.81 400 GLN A N 1
ATOM 3008 C CA . GLN A 1 400 ? 0.935 -15.960 6.496 1.00 95.81 400 GLN A CA 1
ATOM 3009 C C . GLN A 1 400 ? -0.011 -14.948 7.152 1.00 95.81 400 GLN A C 1
ATOM 3011 O O . GLN A 1 400 ? -1.121 -14.748 6.659 1.00 95.81 400 GLN A O 1
ATOM 3016 N N . ALA A 1 401 ? 0.433 -14.259 8.206 1.00 97.69 401 ALA A N 1
ATOM 3017 C CA . ALA A 1 401 ? -0.368 -13.253 8.886 1.00 97.69 401 ALA A CA 1
ATOM 3018 C C . ALA A 1 401 ? -0.812 -12.142 7.918 1.00 97.69 401 ALA A C 1
ATOM 3020 O O . ALA A 1 401 ? -0.084 -11.762 6.986 1.00 97.69 401 ALA A O 1
ATOM 3021 N N . ASN A 1 402 ? -2.028 -11.649 8.140 1.00 96.69 402 ASN A N 1
ATOM 3022 C CA . ASN A 1 402 ? -2.611 -10.481 7.474 1.00 96.69 402 ASN A CA 1
ATOM 3023 C C . ASN A 1 402 ? -3.105 -9.430 8.481 1.00 96.69 402 ASN A C 1
ATOM 3025 O O . ASN A 1 402 ? -3.490 -8.341 8.068 1.00 96.69 402 ASN A O 1
ATOM 3029 N N . VAL A 1 403 ? -3.027 -9.712 9.785 1.00 98.62 403 VAL A N 1
ATOM 3030 C CA . VAL A 1 403 ? -3.202 -8.739 10.865 1.00 98.62 403 VAL A CA 1
ATOM 3031 C C . VAL A 1 403 ? -2.043 -8.884 11.846 1.00 98.62 403 VAL A C 1
ATOM 3033 O O . VAL A 1 403 ? -1.721 -9.990 12.273 1.00 98.62 403 VAL A O 1
ATOM 3036 N N . LEU A 1 404 ? -1.419 -7.769 12.210 1.00 98.75 404 LEU A N 1
ATOM 3037 C CA . LEU A 1 404 ? -0.297 -7.691 13.136 1.00 98.75 404 LEU A CA 1
ATOM 3038 C C . LEU A 1 404 ? -0.695 -6.812 14.328 1.00 98.75 404 LEU A C 1
ATOM 3040 O O . LEU A 1 404 ? -0.815 -5.592 14.180 1.00 98.75 404 LEU A O 1
ATOM 3044 N N . LEU A 1 405 ? -0.890 -7.422 15.504 1.00 98.75 405 LEU A N 1
ATOM 3045 C CA . LEU A 1 405 ? -1.049 -6.675 16.753 1.00 98.75 405 LEU A CA 1
ATOM 3046 C C . LEU A 1 405 ? 0.337 -6.290 17.280 1.00 98.75 405 LEU A C 1
ATOM 3048 O O . LEU A 1 405 ? 1.109 -7.167 17.669 1.00 98.75 405 LEU A O 1
ATOM 3052 N N . VAL A 1 406 ? 0.647 -4.997 17.336 1.00 98.62 406 VAL A N 1
ATOM 3053 C CA . VAL A 1 406 ? 1.885 -4.494 17.941 1.00 98.62 406 VAL A CA 1
ATOM 3054 C C . VAL A 1 406 ? 1.782 -4.434 19.474 1.00 98.62 406 VAL A C 1
ATOM 3056 O O . VAL A 1 406 ? 0.688 -4.284 20.022 1.00 98.62 406 VAL A O 1
ATOM 3059 N N . PRO A 1 407 ? 2.909 -4.526 20.207 1.00 97.50 407 PRO A N 1
ATOM 3060 C CA . PRO A 1 407 ? 2.904 -4.495 21.670 1.00 97.50 407 PRO A CA 1
ATOM 3061 C C . PRO A 1 407 ? 2.357 -3.206 22.295 1.00 97.50 407 PRO A C 1
ATOM 3063 O O . PRO A 1 407 ? 1.734 -3.274 23.360 1.00 97.50 407 PRO A O 1
ATOM 3066 N N . ASN A 1 408 ? 2.674 -2.064 21.676 1.00 97.56 408 ASN A N 1
ATOM 3067 C CA . ASN A 1 408 ? 2.442 -0.701 22.152 1.00 97.56 408 ASN A CA 1
ATOM 3068 C C . ASN A 1 408 ? 2.598 0.321 21.010 1.00 97.56 408 ASN A C 1
ATOM 3070 O O . ASN A 1 408 ? 3.016 -0.035 19.900 1.00 97.56 408 ASN A O 1
ATOM 3074 N N . LEU A 1 409 ? 2.280 1.585 21.306 1.00 96.81 409 LEU A N 1
ATOM 3075 C CA . LEU A 1 409 ? 2.286 2.677 20.335 1.00 96.81 409 LEU A CA 1
ATOM 3076 C C . LEU A 1 409 ? 3.657 2.897 19.702 1.00 96.81 409 LEU A C 1
ATOM 3078 O O . LEU A 1 409 ? 3.729 3.044 18.488 1.00 96.81 409 LEU A O 1
ATOM 3082 N N . GLU A 1 410 ? 4.734 2.905 20.488 1.00 97.12 410 GLU A N 1
ATOM 3083 C CA . GLU A 1 410 ? 6.078 3.188 19.979 1.00 97.12 410 GLU A CA 1
ATOM 3084 C C . GLU A 1 410 ? 6.506 2.151 18.937 1.00 97.12 410 GLU A C 1
ATOM 3086 O O . GLU A 1 410 ? 7.028 2.506 17.881 1.00 97.12 410 GLU A O 1
ATOM 3091 N N . THR A 1 411 ? 6.226 0.867 19.194 1.00 97.31 411 THR A N 1
ATOM 3092 C CA . THR A 1 411 ? 6.524 -0.203 18.231 1.00 97.31 411 THR A CA 1
ATOM 3093 C C . THR A 1 411 ? 5.709 -0.032 16.951 1.00 97.31 411 THR A C 1
ATOM 3095 O O . THR A 1 411 ? 6.243 -0.190 15.853 1.00 97.31 411 THR A O 1
ATOM 3098 N N . GLY A 1 412 ? 4.421 0.295 17.084 1.00 97.06 412 GLY A N 1
ATOM 3099 C CA . GLY A 1 412 ? 3.529 0.515 15.949 1.00 97.06 412 GLY A CA 1
ATOM 3100 C C . GLY A 1 412 ? 3.924 1.709 15.091 1.00 97.06 412 GLY A C 1
ATOM 3101 O O . GLY A 1 412 ? 4.046 1.569 13.876 1.00 97.06 412 GLY A O 1
ATOM 3102 N N . ASP A 1 413 ? 4.155 2.861 15.715 1.00 95.25 413 ASP A N 1
ATOM 3103 C CA . ASP A 1 413 ? 4.519 4.099 15.026 1.00 95.25 413 ASP A CA 1
ATOM 3104 C C . ASP A 1 413 ? 5.845 3.935 14.272 1.00 95.25 413 ASP A C 1
ATOM 3106 O O . ASP A 1 413 ? 5.906 4.162 13.061 1.00 95.25 413 ASP A O 1
ATOM 3110 N N . MET A 1 414 ? 6.881 3.407 14.936 1.00 97.00 414 MET A N 1
ATOM 3111 C CA . MET A 1 414 ? 8.173 3.148 14.294 1.00 97.00 414 MET A CA 1
ATOM 3112 C C . MET A 1 414 ? 8.063 2.149 13.137 1.00 97.00 414 MET A C 1
ATOM 3114 O O . MET A 1 414 ? 8.750 2.310 12.126 1.00 97.00 414 MET A O 1
ATOM 3118 N N . LEU A 1 415 ? 7.231 1.109 13.260 1.00 96.56 415 LEU A N 1
ATOM 3119 C CA . LEU A 1 415 ? 7.018 0.138 12.184 1.00 96.56 415 LEU A CA 1
ATOM 3120 C C . LEU A 1 415 ? 6.367 0.804 10.968 1.00 96.56 415 LEU A C 1
ATOM 3122 O O . LEU A 1 415 ? 6.869 0.670 9.855 1.00 96.56 415 LEU A O 1
ATOM 3126 N N . ILE A 1 416 ? 5.292 1.562 11.177 1.00 95.31 416 ILE A N 1
ATOM 3127 C CA . ILE A 1 416 ? 4.574 2.232 10.089 1.00 95.31 416 ILE A CA 1
ATOM 3128 C C . ILE A 1 416 ? 5.452 3.266 9.398 1.00 95.31 416 ILE A C 1
ATOM 3130 O O . ILE A 1 416 ? 5.515 3.281 8.171 1.00 95.31 416 ILE A O 1
ATOM 3134 N N . LYS A 1 417 ? 6.195 4.085 10.148 1.00 94.00 417 LYS A N 1
ATOM 3135 C CA . LYS A 1 417 ? 7.094 5.070 9.537 1.00 94.00 417 LYS A CA 1
ATOM 3136 C C . LYS A 1 417 ? 8.232 4.390 8.760 1.00 94.00 417 LYS A C 1
ATOM 3138 O O . LYS A 1 417 ? 8.583 4.861 7.684 1.00 94.00 417 LYS A O 1
ATOM 3143 N N . GLN A 1 418 ? 8.757 3.248 9.208 1.00 95.56 418 GLN A N 1
ATOM 3144 C CA . GLN A 1 418 ? 9.714 2.478 8.398 1.00 95.56 418 GLN A CA 1
ATOM 3145 C C . GLN A 1 418 ? 9.087 1.962 7.097 1.00 95.56 418 GLN A C 1
ATOM 3147 O O . GLN A 1 418 ? 9.691 2.115 6.036 1.00 95.56 418 GLN A O 1
ATOM 3152 N N . LEU A 1 419 ? 7.871 1.411 7.148 1.00 93.38 419 LEU A N 1
ATOM 3153 C CA . LEU A 1 419 ? 7.177 0.942 5.947 1.00 93.38 419 LEU A CA 1
ATOM 3154 C C . LEU A 1 419 ? 6.921 2.092 4.961 1.00 93.38 419 LEU A C 1
ATOM 3156 O O . LEU A 1 419 ? 7.272 1.976 3.789 1.00 93.38 419 LEU A O 1
ATOM 3160 N N . SER A 1 420 ? 6.387 3.222 5.425 1.00 91.31 420 SER A N 1
ATOM 3161 C CA . SER A 1 420 ? 6.044 4.349 4.550 1.00 91.31 420 SER A CA 1
ATOM 3162 C C . SER A 1 420 ? 7.263 5.057 3.953 1.00 91.31 420 SER A C 1
ATOM 3164 O O . SER A 1 420 ? 7.219 5.461 2.793 1.00 91.31 420 SER A O 1
ATOM 3166 N N . PHE A 1 421 ? 8.339 5.241 4.732 1.00 90.31 421 PHE A N 1
ATOM 3167 C CA . PHE A 1 421 ? 9.474 6.090 4.336 1.00 90.31 421 PHE A CA 1
ATOM 3168 C C . PHE A 1 421 ? 10.697 5.323 3.824 1.00 90.31 421 PHE A C 1
ATOM 3170 O O . PHE A 1 421 ? 11.469 5.894 3.059 1.00 90.31 421 PHE A O 1
ATOM 3177 N N . LEU A 1 422 ? 10.897 4.065 4.235 1.00 90.88 422 LEU A N 1
ATOM 3178 C CA . LEU A 1 422 ? 12.031 3.245 3.782 1.00 90.88 422 LEU A CA 1
ATOM 3179 C C . LEU A 1 422 ? 11.619 2.152 2.796 1.00 90.88 422 LEU A C 1
ATOM 3181 O O . LEU A 1 422 ? 12.433 1.773 1.962 1.00 90.88 422 LEU A O 1
ATOM 3185 N N . ALA A 1 423 ? 10.381 1.658 2.882 1.00 89.38 423 ALA A N 1
ATOM 3186 C CA . ALA A 1 423 ? 9.866 0.622 1.986 1.00 89.38 423 ALA A CA 1
ATOM 3187 C C . ALA A 1 423 ? 8.854 1.153 0.954 1.00 89.38 423 ALA A C 1
ATOM 3189 O O . ALA A 1 423 ? 8.250 0.358 0.247 1.00 89.38 423 ALA A O 1
ATOM 3190 N N . ASP A 1 424 ? 8.656 2.475 0.880 1.00 87.44 424 ASP A N 1
ATOM 3191 C CA . ASP A 1 424 ? 7.697 3.156 -0.007 1.00 87.44 424 ASP A CA 1
ATOM 3192 C C . ASP A 1 424 ? 6.259 2.604 0.065 1.00 87.44 424 ASP A C 1
ATOM 3194 O O . ASP A 1 424 ? 5.490 2.681 -0.893 1.00 87.44 424 ASP A O 1
ATOM 3198 N N . ALA A 1 425 ? 5.871 2.063 1.223 1.00 90.00 425 ALA A N 1
ATOM 3199 C CA . ALA A 1 425 ? 4.533 1.534 1.423 1.00 90.00 425 ALA A CA 1
ATOM 3200 C C . ALA A 1 425 ? 3.473 2.639 1.324 1.00 90.00 425 ALA A C 1
ATOM 3202 O O . ALA A 1 425 ? 3.664 3.771 1.788 1.00 90.00 425 ALA A O 1
ATOM 3203 N N . ASP A 1 426 ? 2.324 2.286 0.756 1.00 90.06 426 ASP A N 1
ATOM 3204 C CA . ASP A 1 426 ? 1.106 3.072 0.884 1.00 90.06 426 ASP A CA 1
ATOM 3205 C C . ASP A 1 426 ? 0.332 2.548 2.094 1.00 90.06 426 ASP A C 1
ATOM 3207 O O . ASP A 1 426 ? 0.011 1.364 2.186 1.00 90.06 426 ASP A O 1
ATOM 3211 N N . VAL A 1 427 ? 0.052 3.428 3.051 1.00 92.31 427 VAL A N 1
ATOM 3212 C CA . VAL A 1 427 ? -0.547 3.043 4.327 1.00 92.31 427 VAL A CA 1
ATOM 3213 C C . VAL A 1 427 ? -1.822 3.846 4.549 1.00 92.31 427 VAL A C 1
ATOM 3215 O O . VAL A 1 427 ? -1.772 5.041 4.828 1.00 92.31 427 VAL A O 1
ATOM 3218 N N . ALA A 1 428 ? -2.967 3.185 4.399 1.00 93.88 428 ALA A N 1
ATOM 3219 C CA . ALA A 1 428 ? -4.277 3.753 4.703 1.00 93.88 428 ALA A CA 1
ATOM 3220 C C . ALA A 1 428 ? -4.587 3.578 6.193 1.00 93.88 428 ALA A C 1
ATOM 3222 O O . ALA A 1 428 ? -4.172 2.594 6.798 1.00 93.88 428 ALA A O 1
ATOM 3223 N N . SER A 1 429 ? -5.326 4.505 6.785 1.00 94.12 429 SER A N 1
ATOM 3224 C CA . SER A 1 429 ? -5.563 4.587 8.227 1.00 94.12 429 SER A CA 1
ATOM 3225 C C . SER A 1 429 ? -7.050 4.696 8.542 1.00 94.12 429 SER A C 1
ATOM 3227 O O . SER A 1 429 ? -7.801 5.375 7.839 1.00 94.12 429 SER A O 1
ATOM 3229 N N . ILE A 1 430 ? -7.497 4.028 9.605 1.00 97.00 430 ILE A N 1
ATOM 3230 C CA . ILE A 1 430 ? -8.876 4.152 10.069 1.00 97.00 430 ILE A CA 1
ATOM 3231 C C . ILE A 1 430 ? -9.006 3.857 11.563 1.00 97.00 430 ILE A C 1
ATOM 3233 O O . ILE A 1 430 ? -8.338 2.977 12.112 1.00 97.00 430 ILE A O 1
ATOM 3237 N N . VAL A 1 431 ? -9.891 4.595 12.226 1.00 96.88 431 VAL A N 1
ATOM 3238 C CA . VAL A 1 431 ? -10.293 4.347 13.611 1.00 96.88 431 VAL A CA 1
ATOM 3239 C C . VAL A 1 431 ? -11.588 3.540 13.637 1.00 96.88 431 VAL A C 1
ATOM 3241 O O . VAL A 1 431 ? -12.536 3.818 12.899 1.00 96.88 431 VAL A O 1
ATOM 3244 N N . LEU A 1 432 ? -11.606 2.542 14.514 1.00 94.88 432 LEU A N 1
ATOM 3245 C CA . LEU A 1 432 ? -12.615 1.499 14.658 1.00 94.88 432 LEU A CA 1
ATOM 3246 C C . LEU A 1 432 ? -13.169 1.490 16.089 1.00 94.88 432 LEU A C 1
ATOM 3248 O O . LEU A 1 432 ? -12.540 2.010 17.008 1.00 94.88 432 LEU A O 1
ATOM 3252 N N . GLY A 1 433 ? -14.314 0.837 16.293 1.00 90.19 433 GLY A N 1
ATOM 3253 C CA . GLY A 1 433 ? -14.924 0.642 17.617 1.00 90.19 433 GLY A CA 1
ATOM 3254 C C . GLY A 1 433 ? -16.046 1.629 17.963 1.00 90.19 433 GLY A C 1
ATOM 3255 O O . GLY A 1 433 ? -16.727 1.440 18.968 1.00 90.19 433 GLY A O 1
ATOM 3256 N N . SER A 1 434 ? -16.283 2.638 17.121 1.00 89.75 434 SER A N 1
ATOM 3257 C CA . SER A 1 434 ? -17.453 3.525 17.177 1.00 89.75 434 SER A CA 1
ATOM 3258 C C . SER A 1 434 ? -18.518 3.142 16.132 1.00 89.75 434 SER A C 1
ATOM 3260 O O . SER A 1 434 ? -18.180 2.519 15.123 1.00 89.75 434 SER A O 1
ATOM 3262 N N . PRO A 1 435 ? -19.792 3.555 16.314 1.00 87.31 435 PRO A N 1
ATOM 3263 C CA . PRO A 1 435 ? -20.878 3.349 15.352 1.00 87.31 435 PRO A CA 1
ATOM 3264 C C . PRO A 1 435 ? -20.634 3.943 13.972 1.00 87.31 435 PRO A C 1
ATOM 3266 O O . PRO A 1 435 ? -21.280 3.531 13.024 1.00 87.31 435 PRO A O 1
ATOM 3269 N N . VAL A 1 436 ? -19.727 4.910 13.842 1.00 93.00 436 VAL A N 1
ATOM 3270 C CA . VAL A 1 436 ? -19.256 5.412 12.549 1.00 93.00 436 VAL A CA 1
ATOM 3271 C C . VAL A 1 436 ? -17.731 5.333 12.507 1.00 93.00 436 VAL A C 1
ATOM 3273 O O . VAL A 1 436 ? -17.095 5.609 13.529 1.00 93.00 436 VAL A O 1
ATOM 3276 N N . PRO A 1 437 ? -17.118 4.963 11.372 1.00 95.25 437 PRO A N 1
ATOM 3277 C CA . PRO A 1 437 ? -15.673 5.030 11.198 1.00 95.25 437 PRO A CA 1
ATOM 3278 C C . PRO A 1 437 ? -15.160 6.472 11.313 1.00 95.25 437 PRO A C 1
ATOM 3280 O O . PRO A 1 437 ? -15.826 7.426 10.893 1.00 95.25 437 PRO A O 1
ATOM 3283 N N . VAL A 1 438 ? -13.950 6.622 11.860 1.00 96.69 438 VAL A N 1
ATOM 3284 C CA . VAL A 1 438 ? -13.292 7.929 11.997 1.00 96.69 438 VAL A CA 1
ATOM 3285 C C . VAL A 1 438 ? -11.984 7.940 11.213 1.00 96.69 438 VAL A C 1
ATOM 3287 O O . VAL A 1 438 ? -11.101 7.108 11.420 1.00 96.69 438 VAL A O 1
ATOM 3290 N N . ILE A 1 439 ? -11.873 8.887 10.287 1.00 96.75 439 ILE A N 1
ATOM 3291 C CA . ILE A 1 439 ? -10.730 9.067 9.395 1.00 96.75 439 ILE A CA 1
ATOM 3292 C C . ILE A 1 439 ? -9.805 10.108 10.020 1.00 96.75 439 ILE A C 1
ATOM 3294 O O . ILE A 1 439 ? -10.198 11.259 10.225 1.00 96.75 439 ILE A O 1
ATOM 3298 N N . LEU A 1 440 ? -8.572 9.706 10.316 1.00 93.88 440 LEU A N 1
ATOM 3299 C CA . LEU A 1 440 ? -7.528 10.610 10.790 1.00 93.88 440 LEU A CA 1
ATOM 3300 C C . LEU A 1 440 ? -6.685 11.071 9.602 1.00 93.88 440 LEU A C 1
ATOM 3302 O O . LEU A 1 440 ? -6.346 10.269 8.735 1.00 93.88 440 LEU A O 1
ATOM 3306 N N . ILE A 1 441 ? -6.334 12.355 9.580 1.00 86.75 441 ILE A N 1
ATOM 3307 C CA . ILE A 1 441 ? -5.444 12.923 8.566 1.00 86.75 441 ILE A CA 1
ATOM 3308 C C . ILE A 1 441 ? -4.067 13.143 9.197 1.00 86.75 441 ILE A C 1
ATOM 3310 O O . ILE A 1 441 ? -3.942 13.920 10.148 1.00 86.75 441 ILE A O 1
ATOM 3314 N N . ASP A 1 442 ? -3.033 12.496 8.652 1.00 84.19 442 ASP A N 1
ATOM 3315 C CA . ASP A 1 442 ? -1.634 12.858 8.893 1.00 84.19 442 ASP A CA 1
ATOM 3316 C C . ASP A 1 442 ? -1.137 13.725 7.722 1.00 84.19 442 ASP A C 1
ATOM 3318 O O . ASP A 1 442 ? -1.329 13.415 6.544 1.00 84.19 442 ASP A O 1
ATOM 3322 N N . LYS A 1 443 ? -0.492 14.851 8.040 1.00 77.94 443 LYS A N 1
ATOM 3323 C CA . LYS A 1 443 ? 0.069 15.773 7.039 1.00 77.94 443 LYS A CA 1
ATOM 3324 C C . LYS A 1 443 ? 1.222 15.143 6.259 1.00 77.94 443 LYS A C 1
ATOM 3326 O O . LYS A 1 443 ? 1.526 15.588 5.157 1.00 77.94 443 LYS A O 1
ATOM 3331 N N . ALA A 1 444 ? 1.858 14.125 6.830 1.00 81.12 444 ALA A N 1
ATOM 3332 C CA . ALA A 1 444 ? 2.921 13.375 6.183 1.00 81.12 444 ALA A CA 1
ATOM 3333 C C . ALA A 1 444 ? 2.403 12.331 5.173 1.00 81.12 444 ALA A C 1
ATOM 3335 O O . ALA A 1 444 ? 3.205 11.777 4.421 1.00 81.12 444 ALA A O 1
ATOM 3336 N N . ASP A 1 445 ? 1.094 12.058 5.144 1.00 84.44 445 ASP A N 1
ATOM 3337 C CA . ASP A 1 445 ? 0.516 11.051 4.256 1.00 84.44 445 ASP A CA 1
ATOM 3338 C C . ASP A 1 445 ? 0.521 11.500 2.792 1.00 84.44 445 ASP A C 1
ATOM 3340 O O . ASP A 1 445 ? 0.344 12.676 2.462 1.00 84.44 445 ASP A O 1
ATOM 3344 N N . LYS A 1 446 ? 0.659 10.535 1.880 1.00 85.88 446 LYS A N 1
ATOM 3345 C CA . LYS A 1 446 ? 0.535 10.767 0.437 1.00 85.88 446 LYS A CA 1
ATOM 3346 C C . LYS A 1 446 ? -0.940 11.050 0.087 1.00 85.88 446 LYS A C 1
ATOM 3348 O O . LYS A 1 446 ? -1.834 10.461 0.691 1.00 85.88 446 LYS A O 1
ATOM 3353 N N . PRO A 1 447 ? -1.254 11.864 -0.940 1.00 86.56 447 PRO A N 1
ATOM 3354 C CA . PRO A 1 447 ? -2.646 12.115 -1.340 1.00 86.56 447 PRO A CA 1
ATOM 3355 C C . PRO A 1 447 ? -3.474 10.839 -1.564 1.00 86.56 447 PRO A C 1
ATOM 3357 O O . PRO A 1 447 ? -4.603 10.740 -1.089 1.00 86.56 447 PRO A O 1
ATOM 3360 N N . ARG A 1 448 ? -2.883 9.821 -2.207 1.00 86.38 448 ARG A N 1
ATOM 3361 C CA . ARG A 1 448 ? -3.542 8.528 -2.450 1.00 86.38 448 ARG A CA 1
ATOM 3362 C C . ARG A 1 448 ? -3.892 7.762 -1.175 1.00 86.38 448 ARG A C 1
ATOM 3364 O O . ARG A 1 448 ? -4.960 7.166 -1.121 1.00 86.38 448 ARG A O 1
ATOM 3371 N N . THR A 1 449 ? -3.048 7.793 -0.142 1.00 89.69 449 THR A N 1
ATOM 3372 C CA . THR A 1 449 ? -3.326 7.060 1.103 1.00 89.69 449 THR A CA 1
ATOM 3373 C C . THR A 1 449 ? -4.466 7.709 1.876 1.00 89.69 449 THR A C 1
ATOM 3375 O O . THR A 1 449 ? -5.273 7.005 2.470 1.00 89.69 449 THR A O 1
ATOM 3378 N N . ARG A 1 450 ? -4.625 9.033 1.769 1.00 91.00 450 ARG A N 1
ATOM 3379 C CA . ARG A 1 450 ? -5.768 9.750 2.354 1.00 91.00 450 ARG A CA 1
ATOM 3380 C C . ARG A 1 450 ? -7.090 9.376 1.681 1.00 91.00 450 ARG A C 1
ATOM 3382 O O . ARG A 1 450 ? -8.077 9.145 2.373 1.00 91.00 450 ARG A O 1
ATOM 3389 N N . VAL A 1 451 ? -7.105 9.236 0.352 1.00 92.12 451 VAL A N 1
ATOM 3390 C CA . VAL A 1 451 ? -8.265 8.692 -0.385 1.00 92.12 451 VAL A CA 1
ATOM 3391 C C . VAL A 1 451 ? -8.498 7.212 -0.044 1.00 92.12 451 VAL A C 1
ATOM 3393 O O . VAL A 1 451 ? -9.634 6.767 0.071 1.00 92.12 451 VAL A O 1
ATOM 3396 N N . ALA A 1 452 ? -7.439 6.436 0.191 1.00 93.12 452 ALA A N 1
ATOM 3397 C CA . ALA A 1 452 ? -7.575 5.045 0.621 1.00 93.12 452 ALA A CA 1
ATOM 3398 C C . ALA A 1 452 ? -8.263 4.947 1.993 1.00 93.12 452 ALA A C 1
ATOM 3400 O O . ALA A 1 452 ? -9.169 4.136 2.169 1.00 93.12 452 ALA A O 1
ATOM 3401 N N . SER A 1 453 ? -7.894 5.808 2.947 1.00 95.38 453 SER A N 1
ATOM 3402 C CA . SER A 1 453 ? -8.537 5.884 4.264 1.00 95.38 453 SER A CA 1
ATOM 3403 C C . SER A 1 453 ? -10.039 6.175 4.166 1.00 95.38 453 SER A C 1
ATOM 3405 O O . SER A 1 453 ? -10.833 5.600 4.910 1.00 95.38 453 SER A O 1
ATOM 3407 N N . THR A 1 454 ? -10.465 7.022 3.221 1.00 95.94 454 THR A N 1
ATOM 3408 C CA . THR A 1 454 ? -11.899 7.274 3.002 1.00 95.94 454 THR A CA 1
ATOM 3409 C C . THR A 1 454 ? -12.606 6.087 2.355 1.00 95.94 454 THR A C 1
ATOM 3411 O O . THR A 1 454 ? -13.737 5.783 2.732 1.00 95.94 454 THR A O 1
ATOM 3414 N N . ALA A 1 455 ? -11.941 5.353 1.459 1.00 95.62 455 ALA A N 1
ATOM 3415 C CA . ALA A 1 455 ? -12.475 4.108 0.911 1.00 95.62 455 ALA A CA 1
ATOM 3416 C C . ALA A 1 455 ? -12.684 3.044 2.005 1.00 95.62 455 ALA A C 1
ATOM 3418 O O . ALA A 1 455 ? -13.730 2.395 2.025 1.00 95.62 455 ALA A O 1
ATOM 3419 N N . LEU A 1 456 ? -11.761 2.922 2.971 1.00 95.88 456 LEU A N 1
ATOM 3420 C CA . LEU A 1 456 ? -11.947 2.052 4.143 1.00 95.88 456 LEU A CA 1
ATOM 3421 C C . LEU A 1 456 ? -13.205 2.426 4.937 1.00 95.88 456 LEU A C 1
ATOM 3423 O O . LEU A 1 456 ? -13.966 1.543 5.326 1.00 95.88 456 LEU A O 1
ATOM 3427 N N . ALA A 1 457 ? -13.452 3.722 5.147 1.00 96.44 457 ALA A N 1
ATOM 3428 C CA . ALA A 1 457 ? -14.645 4.190 5.848 1.00 96.44 457 ALA A CA 1
ATOM 3429 C C . ALA A 1 457 ? -15.946 3.831 5.105 1.00 96.44 457 ALA A C 1
ATOM 3431 O O . ALA A 1 457 ? -16.906 3.401 5.742 1.00 96.44 457 ALA A O 1
ATOM 3432 N N . VAL A 1 458 ? -15.970 3.942 3.771 1.00 96.31 458 VAL A N 1
ATOM 3433 C CA . VAL A 1 458 ? -17.113 3.515 2.938 1.00 96.31 458 VAL A CA 1
ATOM 3434 C C . VAL A 1 458 ? -17.376 2.020 3.094 1.00 96.31 458 VAL A C 1
ATOM 3436 O O . VAL A 1 458 ? -18.512 1.624 3.357 1.00 96.31 458 VAL A O 1
ATOM 3439 N N . LEU A 1 459 ? -16.332 1.191 2.989 1.00 95.19 459 LEU A N 1
ATOM 3440 C CA . LEU A 1 459 ? -16.456 -0.261 3.138 1.00 95.19 459 LEU A CA 1
ATOM 3441 C C . LEU A 1 459 ? -16.962 -0.652 4.529 1.00 95.19 459 LEU A C 1
ATOM 3443 O O . LEU A 1 459 ? -17.847 -1.498 4.647 1.00 95.19 459 LEU A O 1
ATOM 3447 N N . LEU A 1 460 ? -16.426 -0.022 5.577 1.00 94.06 460 LEU A N 1
ATOM 3448 C CA . LEU A 1 460 ? -16.851 -0.264 6.953 1.00 94.06 460 LEU A CA 1
ATOM 3449 C C . LEU A 1 460 ? -18.305 0.140 7.165 1.00 94.06 460 LEU A C 1
ATOM 3451 O O . LEU A 1 460 ? -19.064 -0.660 7.700 1.00 94.06 460 LEU A O 1
ATOM 3455 N N . SER A 1 461 ? -18.704 1.331 6.711 1.00 93.00 461 SER A N 1
ATOM 3456 C CA . SER A 1 461 ? -20.088 1.802 6.812 1.00 93.00 461 SER A CA 1
ATOM 3457 C C . SER A 1 461 ? -21.059 0.851 6.106 1.00 93.00 461 SER A C 1
ATOM 3459 O O . SER A 1 461 ? -22.067 0.466 6.691 1.00 93.00 461 SER A O 1
ATOM 3461 N N . ALA A 1 462 ? -20.721 0.376 4.903 1.00 90.94 462 ALA A N 1
ATOM 3462 C CA . ALA A 1 462 ? -21.538 -0.590 4.167 1.00 90.94 462 ALA A CA 1
ATOM 3463 C C . ALA A 1 462 ? -21.609 -1.980 4.833 1.00 90.94 462 ALA A C 1
ATOM 3465 O O . ALA A 1 462 ? -22.526 -2.757 4.556 1.00 90.94 462 ALA A O 1
ATOM 3466 N N . ALA A 1 463 ? -20.638 -2.321 5.683 1.00 88.06 463 ALA A N 1
ATOM 3467 C CA . ALA A 1 463 ? -20.557 -3.607 6.365 1.00 88.06 463 ALA A CA 1
ATOM 3468 C C . ALA A 1 463 ? -21.156 -3.608 7.779 1.00 88.06 463 ALA A C 1
ATOM 3470 O O . ALA A 1 463 ? -21.243 -4.682 8.374 1.00 88.06 463 ALA A O 1
ATOM 3471 N N . GLN A 1 464 ? -21.588 -2.460 8.315 1.00 75.50 464 GLN A N 1
ATOM 3472 C CA . GLN A 1 464 ? -22.099 -2.349 9.689 1.00 75.50 464 GLN A CA 1
ATOM 3473 C C . GLN A 1 464 ? -23.248 -3.319 9.987 1.00 75.50 464 GLN A C 1
ATOM 3475 O O . GLN A 1 464 ? -23.252 -3.934 11.047 1.00 75.50 464 GLN A O 1
ATOM 3480 N N . ASP A 1 465 ? -24.143 -3.554 9.024 1.00 66.06 465 ASP A N 1
ATOM 3481 C CA . ASP A 1 465 ? -25.257 -4.502 9.177 1.00 66.06 465 ASP A CA 1
ATOM 3482 C C . ASP A 1 465 ? -24.824 -5.983 9.148 1.00 66.06 465 ASP A C 1
ATOM 3484 O O . ASP A 1 465 ? -25.591 -6.869 9.521 1.00 66.06 465 ASP A O 1
ATOM 3488 N N . ARG A 1 466 ? -23.609 -6.276 8.662 1.00 66.94 466 ARG A N 1
ATOM 3489 C CA . ARG A 1 466 ? -23.069 -7.641 8.491 1.00 66.94 466 ARG A CA 1
ATOM 3490 C C . ARG A 1 466 ? -22.105 -8.055 9.597 1.00 66.94 466 ARG A C 1
ATOM 3492 O O . ARG A 1 466 ? -21.818 -9.243 9.735 1.00 66.94 466 ARG A O 1
ATOM 3499 N N . LEU A 1 467 ? -21.562 -7.094 10.338 1.00 65.25 467 LEU A N 1
ATOM 3500 C CA . LEU A 1 467 ? -20.692 -7.359 11.475 1.00 65.25 467 LEU A CA 1
ATOM 3501 C C . LEU A 1 467 ? -21.581 -7.733 12.666 1.00 65.25 467 LEU A C 1
ATOM 3503 O O . LEU A 1 467 ? -22.150 -6.865 13.322 1.00 65.25 467 LEU A O 1
ATOM 3507 N N . GLU A 1 468 ? -21.746 -9.036 12.920 1.00 53.66 468 GLU A N 1
ATOM 3508 C CA . GLU A 1 468 ? -22.486 -9.503 14.096 1.00 53.66 468 GLU A CA 1
ATOM 3509 C C . GLU A 1 468 ? -21.869 -8.897 15.369 1.00 53.66 468 GLU A C 1
ATOM 3511 O O . GLU A 1 468 ? -20.651 -9.003 15.572 1.00 53.66 468 GLU A O 1
ATOM 3516 N N . PRO A 1 469 ? -22.667 -8.297 16.271 1.00 52.81 469 PRO A N 1
ATOM 3517 C CA . PRO A 1 469 ? -22.170 -7.977 17.594 1.00 52.81 469 PRO A CA 1
ATOM 3518 C C . PRO A 1 469 ? -21.796 -9.300 18.262 1.00 52.81 469 PRO A C 1
ATOM 3520 O O . PRO A 1 469 ? -22.665 -10.130 18.525 1.00 52.81 469 PRO A O 1
ATOM 3523 N N . VAL A 1 470 ? -20.498 -9.521 18.501 1.00 47.22 470 VAL A N 1
ATOM 3524 C CA . VAL A 1 470 ? -20.020 -10.690 19.252 1.00 47.22 470 VAL A CA 1
ATOM 3525 C C . VAL A 1 470 ? -20.816 -10.746 20.551 1.00 47.22 470 VAL A C 1
ATOM 3527 O O . VAL A 1 470 ? -20.705 -9.851 21.390 1.00 47.22 470 VAL A O 1
ATOM 3530 N N . ALA A 1 471 ? -21.667 -11.766 20.678 1.00 38.00 471 ALA A N 1
ATOM 3531 C CA . ALA A 1 471 ? -22.525 -11.940 21.833 1.00 38.00 471 ALA A CA 1
ATOM 3532 C C . ALA A 1 471 ? -21.642 -12.043 23.078 1.00 38.00 471 ALA A C 1
ATOM 3534 O O . ALA A 1 471 ? -20.869 -12.990 23.235 1.00 38.00 471 ALA A O 1
ATOM 3535 N N . HIS A 1 472 ? -21.738 -11.057 23.966 1.00 41.94 472 HIS A N 1
ATOM 3536 C CA . HIS A 1 472 ? -21.124 -11.172 25.275 1.00 41.94 472 HIS A CA 1
ATOM 3537 C C . HIS A 1 472 ? -21.853 -12.281 26.039 1.00 41.94 472 HIS A C 1
ATOM 3539 O O . HIS A 1 472 ? -23.021 -12.136 26.401 1.00 41.94 472 HIS A O 1
ATOM 3545 N N . LEU A 1 473 ? -21.162 -13.398 26.272 1.00 37.00 473 LEU A N 1
ATOM 3546 C CA . LEU A 1 473 ? -21.518 -14.301 27.360 1.00 37.00 473 LEU A CA 1
ATOM 3547 C C . LEU A 1 473 ? -21.387 -13.494 28.659 1.00 37.00 473 LEU A C 1
ATOM 3549 O O . LEU A 1 473 ? -20.303 -12.983 28.953 1.00 37.00 473 LEU A O 1
ATOM 3553 N N . GLN A 1 474 ? -22.523 -13.313 29.340 1.00 33.59 474 GLN A N 1
ATOM 3554 C CA . GLN A 1 474 ? -22.633 -12.673 30.655 1.00 33.59 474 GLN A CA 1
ATOM 3555 C C . GLN A 1 474 ? -21.765 -13.358 31.708 1.00 33.59 474 GLN A C 1
ATOM 3557 O O . GLN A 1 474 ? -21.644 -14.606 31.652 1.00 33.59 474 GLN A O 1
#

Secondary structure (DSSP, 8-state):
---------EEE---GGG--TT-EEEEEEEPPHHHHHHHHHHH----HHHH-HHHHHTSTTSS-B--HHHHHHHHHHHHHHTSS-TT-EEEEEEEEE-S--BTT-EEEEEEEEEEEETTTEEEEEEEEE-TTS-EEEEEEEEEE--SS--EEEPPPPPP------HHHHHHHHHHTTSPPEEEEEE---SHHHHHHHHHHHHTTSEEEEEEE-HHHHHHHHHHHT---TT-EEEE-SSHHHHHHHHHHHHHHTS-SEEEE-SS-HHHHHHHHHSTTT----SS--EEEEEEE-TTSSS-EEEESSSS-SS--HHHHHHHHHHHHHHHHHTT-SS-EEEEE-S-SS--TT-HHHHHHHHHHHHHHTTSS-SSEEEEEE-HHHHH-HHHHHHH-TT-SSTTT-SEEE-SSHHHHHHHHHHHHHHS--EEEEEEESSSS-EE---TTS-HHHHHHHHHHHHHHHHHTTTS-------

Foldseek 3Di:
DDPDPDPFDKFKAAFLVRDDFFDKDKDKDADALCLQVVCCVVPVPPPCLAPPQVVVCPDPNNGHFHDLCSVVVRVVVCVCGPVNHPPKAWDDKDKDQPATHHHGWMKMKMWGFHDADPQQKTKIWIFIATPVRHTRMTIITIIRGHNDIDMDTDDDDDDDDDDDPVVLVVLLVLCPPPAAFEEEQQAQLDPVSLLLQVVLVVSRRHQYEYEEQVVNVVVRCVVVVHDCPSHHYDYDHDSLRSLLVNLVCVVVVVGQEYEYHPDDPVSNQCCCPDPSSVQFDDADKWKWKFKDFPPQPDTAIEIRQPPFAADDLRNLLRRQQQRLLLCVLVVPQAAQEAQEDPDQAQDPVTPSSVSLVVSQVCVVVLVRDNHHGHDDDHPCQQQQPVNVCVRPVPDPRTNPHRYYYYRGNVRSNVVVCCRCPVRVMQMAMWITNGSHIYGYDDPPHDSSSSSSNSSSRSSCSVCSVVPDPSDDPD

Sequence (474 aa):
MSSTVDTPVLLENRCYDELQVGDSASLTRVLTKDDIELFAILSGDVNPAHLDEAYARDTPFHKVIAHGMWGGTLISTVLGTKLPGPGTIYVGQQLRFVRPVGLGDVITVTVTVKEKRDKNMVLLDCLCSNQQGKPVITGEAEVMAPSVKVQREAQPLPELHLHRHERFAQLMAMTQSMARIRCAIVYPDSVDSLMVALDAARCGLIQPLLIGPRARLETLAQAHGLDLSGCEWEDASSPTSALWQAVSLAREGDVAAIMQGDIGREALLQTITSREGGLLQHRALTHAYVADVPDYPRPFIVTDAAIHVQPTLETKRDIVQNAIDLARVLGFDEPRVAILSAADAVTSALSSSMDAAALCKMAERHQIAGGLVDGPLSFDAAINPDVARRKNPDSAVAGQANVLLVPNLETGDMLIKQLSFLADADVASIVLGSPVPVILIDKADKPRTRVASTALAVLLSAAQDRLEPVAHLQ

pLDDT: mean 91.98, std 10.56, range [29.36, 98.81]